Protein 1GO3 (pdb70)

Secondary structure (DSSP, 8-state):
-EEEEEEEEEEEE-GGGTTS-HHHHHHHHHHHHHTT-EETTTEEEEEEEEEEEE---B--TT--SEEEEEEEEEEEE---TT-EEEEEEEEEETTEEEEE-SSSEEEEEGGGS-SS-EEE----EEETTT--EE-TT-EEEEEEEEEE----EEEEE--STT-EEHHHHHHHHHHH-/--SSEEEEEEEE-HHHHHHHHHHHHHHS---HHHHHHHHHHHHH--S-HHHHHHHHHHHHHTT--HHHHHHHHHH---SHHHHHHHSTTSPPPTTHHHHHHHHTT--/-EEEEEEEEEEEE-GGGTTS-HHHHHHHHHHHHHTT-EETTTEEEEEEEEEEEE---B--STT-PEEEEEEEEEEEE---TT-EEEEEEEEEETTEEEEE-SSSEEEEEGGGS-SS-EEEETTTTEEEETTT--EEETT-EEEEEEEEEE--EEEEE--STT-EEHHHHHHHH-/--SEEEEEEEE-HHHHHHHHHHHHHHSPPPHHHHHHHHHHHHH--S-HHHHHHHHHHHHHHT--HHHHHHHHHH---SHHHHHHHSTTSPPPTTHHHHHHHHHTT-

Solvent-accessible surface area: 27133 Å² total; per-residue (Å²): 11,9,24,5,6,46,0,24,9,54,4,84,3,45,57,132,44,113,82,126,98,74,94,60,10,0,44,87,37,0,32,135,98,2,32,38,91,24,34,66,130,22,0,4,1,0,2,1,40,44,6,108,87,42,26,116,40,55,105,78,181,90,45,52,6,10,58,17,66,5,36,0,35,0,0,0,5,13,5,35,87,124,15,4,12,11,0,24,1,43,55,9,35,64,114,0,0,58,0,38,3,0,7,18,65,1,29,0,86,39,69,64,1,10,126,27,170,43,71,77,55,115,128,29,0,60,2,79,132,70,50,70,41,0,80,107,36,20,74,0,15,0,5,0,57,45,53,60,23,83,119,77,115,6,18,1,4,8,81,50,96,72,11,1,26,42,101,27,13,77,59,75,37,65,163,146,181,156,7,4,134,128,58,99,30,92,94,24,3,4,12,9,9,0,10,46,18,0,110,81,17,30,110,92,30,173,33,57,179,67,7,27,15,0,28,46,14,0,98,89,10,29,81,41,88,82,128,61,0,70,37,0,15,117,62,0,77,95,66,68,20,67,68,90,6,0,2,21,0,4,20,8,36,2,139,42,63,25,5,0,89,1,17,14,59,174,125,93,59,31,124,38,10,113,83,0,20,63,20,10,77,65,23,182,13,9,27,8,5,40,0,23,8,56,4,44,13,42,74,123,40,186,72,123,94,72,79,83,10,0,46,68,44,0,33,150,98,5,32,40,111,64,56,68,135,14,0,6,1,0,1,1,24,83,15,119,81,44,21,86,36,75,90,94,100,93,87,34,16,23,61,17,69,4,35,0,30,0,0,0,5,17,5,36,81,121,16,6,10,13,0,25,0,43,57,3,30,128,106,0,0,57,0,39,3,1,7,21,68,1,26,0,90,44,71,63,1,7,115,20,156,37,50,69,42,64,176,54,79,0,0,49,3,152,131,78,45,65,44,0,68,87,36,21,71,0,28,0,5,0,59,46,54,77,51,92,113,4,18,1,5,8,97,52,97,82,16,1,22,56,99,34,19,106,87,84,94,107,43,25,144,133,70,95,28,95,87,25,3,3,14,8,9,0,10,71,20,0,113,77,22,29,112,98,30,104,42,58,176,73,8,28,15,0,28,47,14,0,96,89,12,27,90,24,92,58,136,68,0,67,60,0,14,73,48,0,74,98,73,66,16,62,63,83,7,0,2,23,0,3,16,11,20,1,119,45,60,28,14,0,101,2,18,18,63,156,122,92,53,27,145,57,8,107,54,0,7,61,11,0,133,131,31,122

Nearest PDB structures (foldseek):
  1go3-assembly1_E  TM=1.006E+00  e=5.182E-34  Methanocaldococcus jannaschii
  4qiw-assembly2_Q  TM=9.784E-01  e=5.093E-23  Thermococcus kodakarensis KOD1
  7oqy-assembly1_E  TM=9.426E-01  e=2.659E-18  Sulfolobus acidocaldarius DSM 639
  2y0s-assembly2_E  TM=8.940E-01  e=1.066E-15  Saccharolobus shibatae
  3ayh-assembly1_B  TM=7.852E-01  e=1.062E-13  Schizosaccharomyces pombe 972h-

B-factor: mean 20.63, std 8.54, range [7.56, 53.78]

Sequence (564 aa):
MYKILEIADVVKVPPEEFGKDLKETVKKILMEKYEGRLDKDVGFVLSIVDVKDIGEGKVVHGDGSAYHPVVFETLVYIPEMYELIEGEVVDVVEFGSFVRLGPLDGLIHVSQIMDDYVSYDPKAIIGKETGKVLEIGDYVRARIVAISLKASKIALTMRQPYLGKLEWIEEEKAKKQMIGKKILGERYVTVSEAAEIMYNRAQIGELSYEQGCALDYLQKFAKLDKEEAKKLVEELISLGIDEKTAVKIADILPEDLDDLRAIYYKRELPENAEEILEIVRKYIMYKILEIADVVKVPPEEFGKDLKETVKKILMEKYEGRLDKDVGFVLSIVDVKDIGEGKVVHGDGSAYHPVVFETLVYIPEMYELIEGEVVDVVEFGSFVRLGPLDGLIHVSQIMDDYVSYDPKREAIIGKETGKVLEIGDYVRARIVAISLSKIALTMRQPYLGKLEWIEEEKAIGKKILGERYVTVSEAAEIMYNRAQIGELSYEQGCALDYLQKFAKLDKEEAKKLVEELISLGIDEKTAVKIADILPEDLDDLRAIYYKRELPENAEEILEIVRKYI

Foldseek 3Di:
DKDKDKDKDKAWAAPVCVVDDPQVRRQVRCCVVQAQQADLPFAHWHHFPGWDDWAFFDDDPPGRITIIITITMTMHDDADAFDKAKFFFADQDQQFTWTDRDPDIATEGLVQAEDADWGDDPVFIAGPPPRDTDDGGFMWIWTWHDAQIDSGYTYTGQHDPPTHGVVVNVVVVVVVD/DPDPDDPDDADAALQQVLVVLVVVCVVDPDDPVSVVSNVVSVVQQPDHRVLLVVQLVVCVVVVDDRVLSRVCSSQLDQDPVSQCVSQDVHDRDPCNVVNNVSSVVSD/DKDKDKDKAKDKAAPVCPPPDPQVSRQVRVCVPAAQDADPVFAHFHGWDGWDDWAFWDDPDPRRITITITITITMHDDADAFDKAKFFFAAADQQFTWTDRDPDIATEGLVQADDADWGQDPVQRWIAHPPPRDIDHGGFMWIWTFHDCDSPYTYTGQNDPPTHGVVVNVVVVD/DDPDDPDDADAALQQVLVVLVVVCVVDPDDPVSVVSNVVSVVQQDAHRVLLVVQLVVVVVVVDDNVLSRVCSSQLDQDQVSQCVSQDVHDRDPCNVVNNVSSVVRD

Radius of gyration: 42.36 Å; Cα contacts (8 Å, |Δi|>4): 1130; chains: 4; bounding box: 106×103×48 Å

Structure (mmCIF, N/CA/C/O backbone):
data_1GO3
#
_entry.id   1GO3
#
_cell.length_a   92.391
_cell.length_b   92.391
_cell.length_c   91.109
_cell.angle_alpha   90.00
_cell.angle_beta   90.00
_cell.angle_gamma   90.00
#
_symmetry.space_group_name_H-M   'P 43'
#
loop_
_entity.id
_entity.type
_entity.pdbx_description
1 polymer 'DNA-DIRECTED RNA POLYMERASE SUBUNIT E'
2 polymer 'DNA-DIRECTED RNA POLYMERASE SUBUNIT F'
3 water water
#
loop_
_atom_site.group_PDB
_atom_site.id
_atom_site.type_symbol
_atom_site.label_atom_id
_atom_site.label_alt_id
_atom_site.label_comp_id
_atom_site.label_asym_id
_atom_site.label_entity_id
_atom_site.label_seq_id
_atom_site.pdbx_PDB_ins_code
_atom_site.Cartn_x
_atom_site.Cartn_y
_atom_site.Cartn_z
_atom_site.occupancy
_atom_site.B_iso_or_equiv
_atom_site.auth_seq_id
_atom_site.auth_comp_id
_atom_site.auth_asym_id
_atom_site.auth_atom_id
_atom_site.pdbx_PDB_model_num
ATOM 1 N N . MET A 1 1 ? 38.380 62.729 61.762 1.00 14.97 1 MET E N 1
ATOM 2 C CA . MET A 1 1 ? 37.081 62.554 61.057 1.00 13.45 1 MET E CA 1
ATOM 3 C C . MET A 1 1 ? 36.121 61.741 61.914 1.00 10.82 1 MET E C 1
ATOM 4 O O . MET A 1 1 ? 36.538 61.033 62.832 1.00 12.69 1 MET E O 1
ATOM 9 N N . TYR A 1 2 ? 34.833 61.861 61.615 1.00 12.25 2 TYR E N 1
ATOM 10 C CA . TYR A 1 2 ? 33.814 61.097 62.323 1.00 11.74 2 TYR E CA 1
ATOM 11 C C . TYR A 1 2 ? 33.072 60.288 61.276 1.00 12.34 2 TYR E C 1
ATOM 12 O O . TYR A 1 2 ? 32.823 60.768 60.168 1.00 13.02 2 TYR E O 1
ATOM 21 N N . LYS A 1 3 ? 32.739 59.049 61.619 1.00 12.87 3 LYS E N 1
ATOM 22 C CA . LYS A 1 3 ? 32.039 58.172 60.692 1.00 13.10 3 LYS E CA 1
ATOM 23 C C . LYS A 1 3 ? 30.965 57.354 61.380 1.00 14.28 3 LYS E C 1
ATOM 24 O O . LYS A 1 3 ? 31.037 57.088 62.578 1.00 12.12 3 LYS E O 1
ATOM 30 N N . ILE A 1 4 ? 29.977 56.947 60.593 1.00 13.06 4 ILE E N 1
ATOM 31 C CA . ILE A 1 4 ? 28.920 56.070 61.069 1.00 14.21 4 ILE E CA 1
ATOM 32 C C . ILE A 1 4 ? 29.212 54.780 60.310 1.00 14.29 4 ILE E C 1
ATOM 33 O O . ILE A 1 4 ? 29.291 54.786 59.082 1.00 14.47 4 ILE E O 1
ATOM 38 N N . LEU A 1 5 ? 29.411 53.682 61.031 1.00 12.90 5 LEU E N 1
ATOM 39 C CA . LEU A 1 5 ? 29.705 52.409 60.381 1.00 14.41 5 LEU E CA 1
ATOM 40 C C . LEU A 1 5 ? 28.555 51.425 60.537 1.00 13.90 5 LEU E C 1
ATOM 41 O O . LEU A 1 5 ? 27.868 51.419 61.558 1.00 13.49 5 LEU E O 1
ATOM 46 N N . GLU A 1 6 ? 28.352 50.601 59.512 1.00 13.96 6 GLU E N 1
ATOM 47 C CA . GLU A 1 6 ? 27.326 49.563 59.535 1.00 14.05 6 GLU E CA 1
ATOM 48 C C . GLU A 1 6 ? 28.140 48.297 59.767 1.00 14.66 6 GLU E C 1
ATOM 49 O O . GLU A 1 6 ? 29.018 47.967 58.971 1.00 15.78 6 GLU E O 1
ATOM 55 N N . ILE A 1 7 ? 27.860 47.596 60.860 1.00 14.15 7 ILE E N 1
ATOM 56 C CA . ILE A 1 7 ? 28.626 46.406 61.198 1.00 13.58 7 ILE E CA 1
ATOM 57 C C . ILE A 1 7 ? 27.791 45.147 61.386 1.00 12.89 7 ILE E C 1
ATOM 58 O O . ILE A 1 7 ? 26.750 45.168 62.043 1.00 12.97 7 ILE E O 1
ATOM 63 N N . ALA A 1 8 ? 28.254 44.056 60.786 1.00 14.05 8 ALA E N 1
ATOM 64 C CA . ALA A 1 8 ? 27.588 42.764 60.908 1.00 13.48 8 ALA E CA 1
ATOM 65 C C . ALA A 1 8 ? 28.307 42.044 62.045 1.00 14.00 8 ALA E C 1
ATOM 66 O O . ALA A 1 8 ? 29.530 42.120 62.160 1.00 14.77 8 ALA E O 1
ATOM 68 N N . ASP A 1 9 ? 27.556 41.343 62.885 1.00 13.72 9 ASP E N 1
ATOM 69 C CA . ASP A 1 9 ? 28.167 40.660 64.017 1.00 12.69 9 ASP E CA 1
ATOM 70 C C . ASP A 1 9 ? 27.234 39.563 64.524 1.00 13.38 9 ASP E C 1
ATOM 71 O O . ASP A 1 9 ? 26.148 39.357 63.978 1.00 13.24 9 ASP E O 1
ATOM 76 N N . VAL A 1 10 ? 27.681 38.847 65.550 1.00 13.73 10 VAL E N 1
ATOM 77 C CA . VAL A 1 10 ? 26.885 37.798 66.180 1.00 14.37 10 VAL E CA 1
ATOM 78 C C . VAL A 1 10 ? 26.909 38.134 67.665 1.00 13.49 10 VAL E C 1
ATOM 79 O O . VAL A 1 10 ? 27.979 38.211 68.270 1.00 16.08 10 VAL E O 1
ATOM 83 N N . VAL A 1 11 ? 25.734 38.351 68.247 1.00 13.53 11 VAL E N 1
ATOM 84 C CA . VAL A 1 11 ? 25.644 38.709 69.657 1.00 13.59 11 VAL E CA 1
ATOM 85 C C . VAL A 1 11 ? 25.157 37.566 70.536 1.00 15.21 11 VAL E C 1
ATOM 86 O O . VAL A 1 11 ? 24.130 36.953 70.262 1.00 15.07 11 VAL E O 1
ATOM 90 N N . LYS A 1 12 ? 25.912 37.303 71.597 1.00 14.51 12 LYS E N 1
ATOM 91 C CA . LYS A 1 12 ? 25.606 36.242 72.551 1.00 16.06 12 LYS E CA 1
ATOM 92 C C . LYS A 1 12 ? 24.660 36.748 73.636 1.00 15.99 12 LYS E C 1
ATOM 93 O O . LYS A 1 12 ? 25.022 37.622 74.421 1.00 14.57 12 LYS E O 1
ATOM 98 N N . VAL A 1 13 ? 23.452 36.196 73.678 1.00 14.58 13 VAL E N 1
ATOM 99 C CA . VAL A 1 13 ? 22.465 36.596 74.675 1.00 14.45 13 VAL E CA 1
ATOM 100 C C . VAL A 1 13 ? 22.303 35.496 75.724 1.00 15.33 13 VAL E C 1
ATOM 101 O O . VAL A 1 13 ? 21.839 34.394 75.416 1.00 15.21 13 VAL E O 1
ATOM 105 N N . PRO A 1 14 ? 22.696 35.782 76.978 1.00 15.44 14 PRO E N 1
ATOM 106 C CA . PRO A 1 14 ? 22.598 34.823 78.086 1.00 15.93 14 PRO E CA 1
ATOM 107 C C . PRO A 1 14 ? 21.138 34.509 78.411 1.00 16.03 14 PRO E C 1
ATOM 108 O O . PRO A 1 14 ? 20.264 35.364 78.264 1.00 15.86 14 PRO E O 1
ATOM 112 N N . PRO A 1 15 ? 20.860 33.281 78.877 1.00 17.96 15 PRO E N 1
ATOM 113 C CA . PRO A 1 15 ? 19.492 32.877 79.216 1.00 18.61 15 PRO E CA 1
ATOM 114 C C . PRO A 1 15 ? 18.829 33.734 80.294 1.00 18.59 15 PRO E C 1
ATOM 115 O O . PRO A 1 15 ? 17.605 33.850 80.338 1.00 19.31 15 PRO E O 1
ATOM 119 N N . GLU A 1 16 ? 19.637 34.336 81.161 1.00 18.15 16 GLU E N 1
ATOM 120 C CA . GLU A 1 16 ? 19.108 35.185 82.225 1.00 20.04 16 GLU E CA 1
ATOM 121 C C . GLU A 1 16 ? 18.385 36.403 81.661 1.00 19.77 16 GLU E C 1
ATOM 122 O O . GLU A 1 16 ? 17.626 37.066 82.370 1.00 20.68 16 GLU E O 1
ATOM 128 N N . GLU A 1 17 ? 18.619 36.694 80.384 1.00 17.41 17 GLU E N 1
ATOM 129 C CA . GLU A 1 17 ? 18.007 37.851 79.738 1.00 18.06 17 GLU E CA 1
ATOM 130 C C . GLU A 1 17 ? 16.858 37.517 78.790 1.00 16.33 17 GLU E C 1
ATOM 131 O O . GLU A 1 17 ? 16.293 38.414 78.167 1.00 17.58 17 GLU E O 1
ATOM 137 N N . PHE A 1 18 ? 16.503 36.241 78.678 1.00 16.85 18 PHE E N 1
ATOM 138 C CA . PHE A 1 18 ? 15.436 35.847 77.759 1.00 17.70 18 PHE E CA 1
ATOM 139 C C . PHE A 1 18 ? 14.072 36.507 77.956 1.00 18.74 18 PHE E C 1
ATOM 140 O O . PHE A 1 18 ? 13.262 36.534 77.030 1.00 20.85 18 PHE E O 1
ATOM 148 N N . GLY A 1 19 ? 13.809 37.041 79.143 1.00 19.26 19 GLY E N 1
ATOM 149 C CA . GLY A 1 19 ? 12.519 37.676 79.376 1.00 20.35 19 GLY E CA 1
ATOM 150 C C . GLY A 1 19 ? 12.471 39.157 79.032 1.00 20.68 19 GLY E C 1
ATOM 151 O O . GLY A 1 19 ? 11.395 39.758 78.980 1.00 19.77 19 GLY E O 1
ATOM 152 N N . LYS A 1 20 ? 13.635 39.748 78.786 1.00 19.30 20 LYS E N 1
ATOM 153 C CA . LYS A 1 20 ? 13.723 41.169 78.465 1.00 19.27 20 LYS E CA 1
ATOM 154 C C . LYS A 1 20 ? 13.614 41.443 76.968 1.00 19.00 20 LYS E C 1
ATOM 155 O O . LYS A 1 20 ? 13.805 40.545 76.149 1.00 18.61 20 LYS E O 1
ATOM 161 N N . ASP A 1 21 ? 13.304 42.689 76.616 1.00 18.51 21 ASP E N 1
ATOM 162 C CA . ASP A 1 21 ? 13.176 43.072 75.216 1.00 18.19 21 ASP E CA 1
ATOM 163 C C . ASP A 1 21 ? 14.462 42.705 74.485 1.00 17.27 21 ASP E C 1
ATOM 164 O O . ASP A 1 21 ? 15.550 43.110 74.888 1.00 16.39 21 ASP E O 1
ATOM 169 N N . LEU A 1 22 ? 14.327 41.938 73.409 1.00 16.60 22 LEU E N 1
ATOM 170 C CA . LEU A 1 22 ? 15.482 41.488 72.643 1.00 16.28 22 LEU E CA 1
ATOM 171 C C . LEU A 1 22 ? 16.366 42.608 72.099 1.00 16.12 22 LEU E C 1
ATOM 172 O O . LEU A 1 22 ? 17.579 42.594 72.308 1.00 14.84 22 LEU E O 1
ATOM 177 N N . LYS A 1 23 ? 15.772 43.574 71.404 1.00 16.18 23 LYS E N 1
ATOM 178 C CA . LYS A 1 23 ? 16.570 44.662 70.845 1.00 15.41 23 LYS E CA 1
ATOM 179 C C . LYS A 1 23 ? 17.317 45.461 71.909 1.00 16.26 23 LYS E C 1
ATOM 180 O O . LYS A 1 23 ? 18.491 45.784 71.734 1.00 15.85 23 LYS E O 1
ATOM 186 N N . GLU A 1 24 ? 16.646 45.783 73.010 1.00 16.51 24 GLU E N 1
ATOM 187 C CA . GLU A 1 24 ? 17.290 46.535 74.080 1.00 16.49 24 GLU E CA 1
ATOM 188 C C . GLU A 1 24 ? 18.427 45.733 74.708 1.00 17.16 24 GLU E C 1
ATOM 189 O O . GLU A 1 24 ? 19.482 46.278 75.023 1.00 15.30 24 GLU E O 1
ATOM 191 N N . THR A 1 25 ? 18.210 44.433 74.879 1.00 15.22 25 THR E N 1
ATOM 192 C CA . THR A 1 25 ? 19.219 43.558 75.466 1.00 13.91 25 THR E CA 1
ATOM 193 C C . THR A 1 25 ? 20.440 43.461 74.550 1.00 13.41 25 THR E C 1
ATOM 194 O O . THR A 1 25 ? 21.582 43.544 75.003 1.00 13.28 25 THR E O 1
ATOM 198 N N . VAL A 1 26 ? 20.196 43.285 73.258 1.00 11.98 26 VAL E N 1
ATOM 199 C CA . VAL A 1 26 ? 21.285 43.192 72.299 1.00 12.81 26 VAL E CA 1
ATOM 200 C C . VAL A 1 26 ? 22.052 44.509 72.252 1.00 13.35 26 VAL E C 1
ATOM 201 O O . VAL A 1 26 ? 23.279 44.513 72.221 1.00 11.24 26 VAL E O 1
ATOM 205 N N . LYS A 1 27 ? 21.335 45.628 72.259 1.00 13.25 27 LYS E N 1
ATOM 206 C CA . LYS A 1 27 ? 22.008 46.921 72.211 1.00 12.55 27 LYS E CA 1
ATOM 207 C C . LYS A 1 27 ? 22.903 47.113 73.430 1.00 14.26 27 LYS E C 1
ATOM 208 O O . LYS A 1 27 ? 24.035 47.582 73.308 1.00 11.70 27 LYS E O 1
ATOM 214 N N . LYS A 1 28 ? 22.401 46.733 74.602 1.00 12.12 28 LYS E N 1
ATOM 215 C CA . LYS A 1 28 ? 23.164 46.869 75.837 1.00 14.08 28 LYS E CA 1
ATOM 216 C C . LYS A 1 28 ? 24.437 46.027 75.785 1.00 13.06 28 LYS E C 1
ATOM 217 O O . LYS A 1 28 ? 25.504 46.475 76.193 1.00 11.76 28 LYS E O 1
ATOM 221 N N . ILE A 1 29 ? 24.321 44.805 75.279 1.00 10.90 29 ILE E N 1
ATOM 222 C CA . ILE A 1 29 ? 25.475 43.924 75.181 1.00 11.79 29 ILE E CA 1
ATOM 223 C C . ILE A 1 29 ? 26.522 44.519 74.241 1.00 12.05 29 ILE E C 1
ATOM 224 O O . ILE A 1 29 ? 27.714 44.493 74.534 1.00 12.11 29 ILE E O 1
ATOM 229 N N . LEU A 1 30 ? 26.070 45.069 73.119 1.00 11.55 30 LEU E N 1
ATOM 230 C CA . LEU A 1 30 ? 26.979 45.676 72.153 1.00 11.66 30 LEU E CA 1
ATOM 231 C C . LEU A 1 30 ? 27.676 46.897 72.747 1.00 13.02 30 LEU E C 1
ATOM 232 O O . LEU A 1 30 ? 28.860 47.120 72.503 1.00 12.04 30 LEU E O 1
ATOM 237 N N . MET A 1 31 ? 26.943 47.689 73.523 1.00 11.34 31 MET E N 1
ATOM 238 C CA . MET A 1 31 ? 27.527 48.880 74.134 1.00 13.32 31 MET E CA 1
ATOM 239 C C . MET A 1 31 ? 28.640 48.499 75.102 1.00 14.27 31 MET E C 1
ATOM 240 O O . MET A 1 31 ? 29.726 49.071 75.073 1.00 14.72 31 MET E O 1
ATOM 245 N N . GLU A 1 32 ? 28.367 47.516 75.950 1.00 13.49 32 GLU E N 1
ATOM 246 C CA . GLU A 1 32 ? 29.344 47.069 76.932 1.00 15.59 32 GLU E CA 1
ATOM 247 C C . GLU A 1 32 ? 30.566 46.452 76.255 1.00 13.55 32 GLU E C 1
ATOM 248 O O . GLU A 1 32 ? 31.697 46.611 76.719 1.00 16.98 32 GLU E O 1
ATOM 254 N N . LYS A 1 33 ? 30.344 45.771 75.139 1.00 12.46 33 LYS E N 1
ATOM 255 C CA . LYS A 1 33 ? 31.438 45.120 74.435 1.00 13.68 33 LYS E CA 1
ATOM 256 C C . LYS A 1 33 ? 32.323 46.028 73.585 1.00 14.12 33 LYS E C 1
ATOM 257 O O . LYS A 1 33 ? 33.548 45.896 73.606 1.00 14.98 33 LYS E O 1
ATOM 263 N N . TYR A 1 34 ? 31.714 46.962 72.861 1.00 12.91 34 TYR E N 1
ATOM 264 C CA . TYR A 1 34 ? 32.471 47.817 71.950 1.00 13.09 34 TYR E CA 1
ATOM 265 C C . TYR A 1 34 ? 32.734 49.287 72.273 1.00 12.32 34 TYR E C 1
ATOM 266 O O . TYR A 1 34 ? 33.762 49.822 71.859 1.00 12.63 34 TYR E O 1
ATOM 275 N N . GLU A 1 35 ? 31.829 49.956 72.976 1.00 12.08 35 GLU E N 1
ATOM 276 C CA . GLU A 1 35 ? 32.064 51.368 73.268 1.00 11.88 35 GLU E CA 1
ATOM 277 C C . GLU A 1 35 ? 33.326 51.554 74.097 1.00 12.59 35 GLU E C 1
ATOM 278 O O . GLU A 1 35 ? 33.560 50.839 75.074 1.00 11.54 35 GLU E O 1
ATOM 284 N N . GLY A 1 36 ? 34.149 52.513 73.691 1.00 11.88 36 GLY E N 1
ATOM 285 C CA . GLY A 1 36 ? 35.385 52.758 74.405 1.00 15.83 36 GLY E CA 1
ATOM 286 C C . GLY A 1 36 ? 36.563 52.061 73.754 1.00 16.74 36 GLY E C 1
ATOM 287 O O . GLY A 1 36 ? 37.715 52.367 74.065 1.00 18.67 36 GLY E O 1
ATOM 288 N N . ARG A 1 37 ? 36.288 51.118 72.857 1.00 16.97 37 ARG E N 1
ATOM 289 C CA . ARG A 1 37 ? 37.358 50.402 72.168 1.00 18.07 37 ARG E CA 1
ATOM 290 C C . ARG A 1 37 ? 38.058 51.312 71.168 1.00 19.45 37 ARG E C 1
ATOM 291 O O . ARG A 1 37 ? 37.425 52.155 70.532 1.00 16.86 37 ARG E O 1
ATOM 299 N N . LEU A 1 38 ? 39.366 51.131 71.031 1.00 20.00 38 LEU E N 1
ATOM 300 C CA . LEU A 1 38 ? 40.154 51.913 70.090 1.00 21.29 38 LEU E CA 1
ATOM 301 C C . LEU A 1 38 ? 40.841 50.946 69.136 1.00 24.76 38 LEU E C 1
ATOM 302 O O . LEU A 1 38 ? 41.664 50.131 69.553 1.00 24.03 38 LEU E O 1
ATOM 307 N N . ASP A 1 39 ? 40.486 51.027 67.859 1.00 25.75 39 ASP E N 1
ATOM 308 C CA . ASP A 1 39 ? 41.068 50.154 66.848 1.00 31.38 39 ASP E CA 1
ATOM 309 C C . ASP A 1 39 ? 41.851 50.981 65.836 1.00 32.86 39 ASP E C 1
ATOM 310 O O . ASP A 1 39 ? 41.377 52.014 65.362 1.00 31.96 39 ASP E O 1
ATOM 315 N N . LYS A 1 40 ? 43.054 50.517 65.513 1.00 35.36 40 LYS E N 1
ATOM 316 C CA . LYS A 1 40 ? 43.931 51.198 64.566 1.00 37.03 40 LYS E CA 1
ATOM 317 C C . LYS A 1 40 ? 43.266 51.477 63.219 1.00 37.09 40 LYS E C 1
ATOM 318 O O . LYS A 1 40 ? 43.470 52.537 62.626 1.00 37.04 40 LYS E O 1
ATOM 320 N N . ASP A 1 41 ? 42.469 50.526 62.742 1.00 36.61 41 ASP E N 1
ATOM 321 C CA . ASP A 1 41 ? 41.798 50.662 61.453 1.00 36.31 41 ASP E CA 1
ATOM 322 C C . ASP A 1 41 ? 40.405 51.281 61.528 1.00 34.81 41 ASP E C 1
ATOM 323 O O . ASP A 1 41 ? 40.011 52.044 60.646 1.00 36.19 41 ASP E O 1
ATOM 328 N N . VAL A 1 42 ? 39.662 50.954 62.581 1.00 31.45 42 VAL E N 1
ATOM 329 C CA . VAL A 1 42 ? 38.306 51.463 62.747 1.00 28.48 42 VAL E CA 1
ATOM 330 C C . VAL A 1 42 ? 38.229 52.812 63.457 1.00 26.68 42 VAL E C 1
ATOM 331 O O . VAL A 1 42 ? 37.475 53.695 63.044 1.00 26.31 42 VAL E O 1
ATOM 335 N N . GLY A 1 43 ? 39.004 52.964 64.526 1.00 22.81 43 GLY E N 1
ATOM 336 C CA . GLY A 1 43 ? 38.992 54.206 65.279 1.00 19.88 43 GLY E CA 1
ATOM 337 C C . GLY A 1 43 ? 38.440 54.000 66.678 1.00 18.08 43 GLY E C 1
ATOM 338 O O . GLY A 1 43 ? 38.403 52.875 67.174 1.00 17.83 43 GLY E O 1
ATOM 339 N N . PHE A 1 44 ? 38.010 55.087 67.312 1.00 15.58 44 PHE E N 1
ATOM 340 C CA . PHE A 1 44 ? 37.457 55.038 68.667 1.00 13.83 44 PHE E CA 1
ATOM 341 C C . PHE A 1 44 ? 35.940 54.853 68.602 1.00 13.92 44 PHE E C 1
ATOM 342 O O . PHE A 1 44 ? 35.240 55.683 68.028 1.00 12.37 44 PHE E O 1
ATOM 350 N N . VAL A 1 45 ? 35.430 53.773 69.192 1.00 12.21 45 VAL E N 1
ATOM 351 C CA . VAL A 1 45 ? 33.990 53.522 69.179 1.00 10.62 45 VAL E CA 1
ATOM 352 C C . VAL A 1 45 ? 33.291 54.411 70.205 1.00 11.77 45 VAL E C 1
ATOM 353 O O . VAL A 1 45 ? 33.427 54.211 71.409 1.00 12.90 45 VAL E O 1
ATOM 357 N N . LEU A 1 46 ? 32.535 55.390 69.716 1.00 8.31 46 LEU E N 1
ATOM 358 C CA . LEU A 1 46 ? 31.837 56.333 70.582 1.00 9.18 46 LEU E CA 1
ATOM 359 C C . LEU A 1 46 ? 30.444 55.924 71.029 1.00 10.57 46 LEU E C 1
ATOM 360 O O . LEU A 1 46 ? 30.056 56.164 72.174 1.00 12.00 46 LEU E O 1
ATOM 365 N N . SER A 1 47 ? 29.680 55.321 70.128 1.00 11.83 47 SER E N 1
ATOM 366 C CA . SER A 1 47 ? 28.324 54.929 70.475 1.00 12.55 47 SER E CA 1
ATOM 367 C C . SER A 1 47 ? 27.723 53.886 69.551 1.00 12.80 47 SER E C 1
ATOM 368 O O . SER A 1 47 ? 28.034 53.840 68.363 1.00 11.33 47 SER E O 1
ATOM 371 N N . ILE A 1 48 ? 26.889 53.026 70.128 1.00 11.76 48 ILE E N 1
ATOM 372 C CA . ILE A 1 48 ? 26.153 52.035 69.359 1.00 11.73 48 ILE E CA 1
ATOM 373 C C . ILE A 1 48 ? 24.874 52.834 69.122 1.00 13.10 48 ILE E C 1
ATOM 374 O O . ILE A 1 48 ? 24.031 52.958 70.012 1.00 15.49 48 ILE E O 1
ATOM 379 N N . VAL A 1 49 ? 24.750 53.397 67.930 1.00 12.05 49 VAL E N 1
ATOM 380 C CA . VAL A 1 49 ? 23.610 54.238 67.595 1.00 12.51 49 VAL E CA 1
ATOM 381 C C . VAL A 1 49 ? 22.284 53.498 67.529 1.00 15.23 49 VAL E C 1
ATOM 382 O O . VAL A 1 49 ? 21.259 53.993 68.005 1.00 16.23 49 VAL E O 1
ATOM 386 N N . ASP A 1 50 ? 22.300 52.309 66.944 1.00 15.72 50 ASP E N 1
ATOM 387 C CA . ASP A 1 50 ? 21.074 51.540 66.817 1.00 18.27 50 ASP E CA 1
ATOM 388 C C . ASP A 1 50 ? 21.371 50.143 66.294 1.00 16.87 50 ASP E C 1
ATOM 389 O O . ASP A 1 50 ? 22.435 49.893 65.728 1.00 16.92 50 ASP E O 1
ATOM 394 N N . VAL A 1 51 ? 20.436 49.230 66.519 1.00 14.99 51 VAL E N 1
ATOM 395 C CA . VAL A 1 51 ? 20.566 47.862 66.042 1.00 15.46 51 VAL E CA 1
ATOM 396 C C . VAL A 1 51 ? 19.551 47.800 64.914 1.00 18.10 51 VAL E C 1
ATOM 397 O O . VAL A 1 51 ? 18.354 47.975 65.140 1.00 18.11 51 VAL E O 1
ATOM 401 N N . LYS A 1 52 ? 20.036 47.568 63.700 1.00 20.83 52 LYS E N 1
ATOM 402 C CA . LYS A 1 52 ? 19.175 47.556 62.524 1.00 22.86 52 LYS E CA 1
ATOM 403 C C . LYS A 1 52 ? 18.592 46.213 62.113 1.00 22.06 52 LYS E C 1
ATOM 404 O O . LYS A 1 52 ? 17.651 46.166 61.322 1.00 23.51 52 LYS E O 1
ATOM 409 N N . ASP A 1 53 ? 19.138 45.123 62.638 1.00 22.68 53 ASP E N 1
ATOM 410 C CA . ASP A 1 53 ? 18.619 43.804 62.299 1.00 22.57 53 ASP E CA 1
ATOM 411 C C . ASP A 1 53 ? 19.092 42.757 63.299 1.00 21.99 53 ASP E C 1
ATOM 412 O O . ASP A 1 53 ? 20.251 42.757 63.711 1.00 20.29 53 ASP E O 1
ATOM 417 N N . ILE A 1 54 ? 18.180 41.876 63.698 1.00 19.84 54 ILE E N 1
ATOM 418 C CA . ILE A 1 54 ? 18.501 40.813 64.644 1.00 17.51 54 ILE E CA 1
ATOM 419 C C . ILE A 1 54 ? 17.874 39.525 64.130 1.00 19.67 54 ILE E C 1
ATOM 420 O O . ILE A 1 54 ? 16.651 39.400 64.084 1.00 20.04 54 ILE E O 1
ATOM 425 N N . GLY A 1 55 ? 18.719 38.577 63.735 1.00 20.24 55 GLY E N 1
ATOM 426 C CA . GLY A 1 55 ? 18.229 37.312 63.218 1.00 21.00 55 GLY E CA 1
ATOM 427 C C . GLY A 1 55 ? 17.809 36.340 64.303 1.00 22.16 55 GLY E C 1
ATOM 428 O O . GLY A 1 55 ? 17.892 36.643 65.493 1.00 19.30 55 GLY E O 1
ATOM 429 N N . GLU A 1 56 ? 17.348 35.164 63.892 1.00 22.12 56 GLU E N 1
ATOM 430 C CA . GLU A 1 56 ? 16.919 34.154 64.847 1.00 22.36 56 GLU E CA 1
ATOM 431 C C . GLU A 1 56 ? 18.119 33.646 65.630 1.00 21.41 56 GLU E C 1
ATOM 432 O O . GLU A 1 56 ? 19.230 33.566 65.103 1.00 19.95 56 GLU E O 1
ATOM 435 N N . GLY A 1 57 ? 17.892 33.311 66.895 1.00 21.22 57 GLY E N 1
ATOM 436 C CA . GLY A 1 57 ? 18.972 32.827 67.730 1.00 21.40 57 GLY E CA 1
ATOM 437 C C . GLY A 1 57 ? 19.389 31.401 67.434 1.00 21.91 57 GLY E C 1
ATOM 438 O O . GLY A 1 57 ? 18.565 30.557 67.079 1.00 23.26 57 GLY E O 1
ATOM 439 N N . LYS A 1 58 ? 20.683 31.138 67.574 1.00 20.30 58 LYS E N 1
ATOM 440 C CA . LYS A 1 58 ? 21.232 29.808 67.347 1.00 21.61 58 LYS E CA 1
ATOM 441 C C . LYS A 1 58 ? 21.832 29.320 68.659 1.00 22.31 58 LYS E C 1
ATOM 442 O O . LYS A 1 58 ? 22.490 30.077 69.369 1.00 20.41 58 LYS E O 1
ATOM 444 N N . VAL A 1 59 ? 21.597 28.056 68.988 1.00 21.94 59 VAL E N 1
ATOM 445 C CA . VAL A 1 59 ? 22.129 27.497 70.221 1.00 23.92 59 VAL E CA 1
ATOM 446 C C . VAL A 1 59 ? 23.082 26.353 69.901 1.00 26.12 59 VAL E C 1
ATOM 447 O O . VAL A 1 59 ? 22.762 25.478 69.095 1.00 26.41 59 VAL E O 1
ATOM 451 N N . VAL A 1 60 ? 24.257 26.380 70.524 1.00 26.81 60 VAL E N 1
ATOM 452 C CA . VAL A 1 60 ? 25.265 25.344 70.326 1.00 30.23 60 VAL E CA 1
ATOM 453 C C . VAL A 1 60 ? 25.399 24.531 71.611 1.00 30.83 60 VAL E C 1
ATOM 454 O O . VAL A 1 60 ? 25.270 25.073 72.710 1.00 30.49 60 VAL E O 1
ATOM 458 N N . HIS A 1 61 ? 25.658 23.234 71.473 1.00 31.90 61 HIS E N 1
ATOM 459 C CA . HIS A 1 61 ? 25.780 22.363 72.637 1.00 32.57 61 HIS E CA 1
ATOM 460 C C . HIS A 1 61 ? 26.793 22.884 73.650 1.00 31.88 61 HIS E C 1
ATOM 461 O O . HIS A 1 61 ? 27.769 23.543 73.288 1.00 31.24 61 HIS E O 1
ATOM 468 N N . GLY A 1 62 ? 26.546 22.582 74.922 1.00 30.93 62 GLY E N 1
ATOM 469 C CA . GLY A 1 62 ? 27.439 23.010 75.983 1.00 31.47 62 GLY E CA 1
ATOM 470 C C . GLY A 1 62 ? 27.373 24.492 76.291 1.00 30.97 62 GLY E C 1
ATOM 471 O O . GLY A 1 62 ? 28.099 24.982 77.157 1.00 32.04 62 GLY E O 1
ATOM 472 N N . ASP A 1 63 ? 26.501 25.208 75.588 1.00 29.38 63 ASP E N 1
ATOM 473 C CA . ASP A 1 63 ? 26.348 26.647 75.785 1.00 27.92 63 ASP E CA 1
ATOM 474 C C . ASP A 1 63 ? 24.860 26.985 75.877 1.00 27.09 63 ASP E C 1
ATOM 475 O O . ASP A 1 63 ? 24.082 26.624 74.994 1.00 22.03 63 ASP E O 1
ATOM 480 N N . GLY A 1 64 ? 24.468 27.684 76.940 1.00 24.65 64 GLY E N 1
ATOM 481 C CA . GLY A 1 64 ? 23.067 28.029 77.114 1.00 24.45 64 GLY E CA 1
ATOM 482 C C . GLY A 1 64 ? 22.638 29.357 76.513 1.00 21.65 64 GLY E C 1
ATOM 483 O O . GLY A 1 64 ? 21.461 29.719 76.573 1.00 23.48 64 GLY E O 1
ATOM 484 N N . SER A 1 65 ? 23.580 30.085 75.927 1.00 20.15 65 SER E N 1
ATOM 485 C CA . SER A 1 65 ? 23.263 31.379 75.332 1.00 19.14 65 SER E CA 1
ATOM 486 C C . SER A 1 65 ? 22.689 31.251 73.928 1.00 16.96 65 SER E C 1
ATOM 487 O O . SER A 1 65 ? 22.884 30.242 73.249 1.00 17.87 65 SER E O 1
ATOM 490 N N . ALA A 1 66 ? 21.974 32.288 73.505 1.00 15.22 66 ALA E N 1
ATOM 491 C CA . ALA A 1 66 ? 21.379 32.327 72.178 1.00 15.52 66 ALA E CA 1
ATOM 492 C C . ALA A 1 66 ? 22.236 33.265 71.340 1.00 16.36 66 ALA E C 1
ATOM 493 O O . ALA A 1 66 ? 22.405 34.429 71.692 1.00 15.82 66 ALA E O 1
ATOM 495 N N . TYR A 1 67 ? 22.789 32.752 70.247 1.00 15.34 67 TYR E N 1
ATOM 496 C CA . TYR A 1 67 ? 23.625 33.570 69.377 1.00 16.41 67 TYR E CA 1
ATOM 497 C C . TYR A 1 67 ? 22.805 34.136 68.230 1.00 16.07 67 TYR E C 1
ATOM 498 O O . TYR A 1 67 ? 22.335 33.397 67.366 1.00 17.60 67 TYR E O 1
ATOM 507 N N . HIS A 1 68 ? 22.635 35.455 68.227 1.00 15.04 68 HIS E N 1
ATOM 508 C CA . HIS A 1 68 ? 21.852 36.119 67.192 1.00 14.07 68 HIS E CA 1
ATOM 509 C C . HIS A 1 68 ? 22.691 36.891 66.188 1.00 16.02 68 HIS E C 1
ATOM 510 O O . HIS A 1 68 ? 23.579 37.656 66.567 1.00 15.53 68 HIS E O 1
ATOM 517 N N . PRO A 1 69 ? 22.421 36.698 64.889 1.00 17.06 69 PRO E N 1
ATOM 518 C CA . PRO A 1 69 ? 23.192 37.441 63.890 1.00 16.65 69 PRO E CA 1
ATOM 519 C C . PRO A 1 69 ? 22.609 38.847 63.990 1.00 16.61 69 PRO E C 1
ATOM 520 O O . PRO A 1 69 ? 21.405 39.000 64.203 1.00 16.63 69 PRO E O 1
ATOM 524 N N . VAL A 1 70 ? 23.439 39.873 63.860 1.00 15.86 70 VAL E N 1
ATOM 525 C CA . VAL A 1 70 ? 22.924 41.227 63.956 1.00 14.58 70 VAL E CA 1
ATOM 526 C C . VAL A 1 70 ? 23.670 42.195 63.057 1.00 12.50 70 VAL E C 1
ATOM 527 O O . VAL A 1 70 ? 24.776 41.914 62.595 1.00 14.35 70 VAL E O 1
ATOM 531 N N . VAL A 1 71 ? 23.032 43.329 62.803 1.00 12.00 71 VAL E N 1
ATOM 532 C CA . VAL A 1 71 ? 23.633 44.409 62.038 1.00 14.90 71 VAL E CA 1
ATOM 533 C C . VAL A 1 71 ? 23.381 45.630 62.908 1.00 12.60 71 VAL E C 1
ATOM 534 O O . VAL A 1 71 ? 22.237 45.925 63.254 1.00 14.90 71 VAL E O 1
ATOM 538 N N . PHE A 1 72 ? 24.446 46.321 63.295 1.00 13.57 72 PHE E N 1
ATOM 539 C CA . PHE A 1 72 ? 24.278 47.501 64.127 1.00 12.57 72 PHE E CA 1
ATOM 540 C C . PHE A 1 72 ? 25.038 48.678 63.545 1.00 12.10 72 PHE E C 1
ATOM 541 O O . PHE A 1 72 ? 25.945 48.505 62.732 1.00 13.68 72 PHE E O 1
ATOM 549 N N . GLU A 1 73 ? 24.640 49.876 63.953 1.00 11.03 73 GLU E N 1
ATOM 550 C CA . GLU A 1 73 ? 25.262 51.103 63.475 1.00 12.05 73 GLU E CA 1
ATOM 551 C C . GLU A 1 73 ? 26.073 51.707 64.609 1.00 13.28 73 GLU E C 1
ATOM 552 O O . GLU A 1 73 ? 25.632 51.704 65.759 1.00 12.24 73 GLU E O 1
ATOM 558 N N . THR A 1 74 ? 27.261 52.216 64.295 1.00 12.24 74 THR E N 1
ATOM 559 C CA . THR A 1 74 ? 28.100 52.801 65.329 1.00 12.24 74 THR E CA 1
ATOM 560 C C . THR A 1 74 ? 28.835 54.058 64.883 1.00 12.72 74 THR E C 1
ATOM 561 O O . THR A 1 74 ? 29.292 54.155 63.745 1.00 10.61 74 THR E O 1
ATOM 565 N N . LEU A 1 75 ? 28.933 55.019 65.796 1.00 10.53 75 LEU E N 1
ATOM 566 C CA . LEU A 1 75 ? 29.633 56.271 65.541 1.00 10.66 75 LEU E CA 1
ATOM 567 C C . LEU A 1 75 ? 31.072 56.113 66.021 1.00 10.29 75 LEU E C 1
ATOM 568 O O . LEU A 1 75 ? 31.309 55.669 67.144 1.00 10.56 75 LEU E O 1
ATOM 573 N N . VAL A 1 76 ? 32.032 56.468 65.173 1.00 10.29 76 VAL E N 1
ATOM 574 C CA . VAL A 1 76 ? 33.433 56.353 65.545 1.00 10.59 76 VAL E CA 1
ATOM 575 C C . VAL A 1 76 ? 34.213 57.617 65.223 1.00 11.19 76 VAL E C 1
ATOM 576 O O . VAL A 1 76 ? 33.821 58.401 64.360 1.00 11.48 76 VAL E O 1
ATOM 580 N N . TYR A 1 77 ? 35.304 57.817 65.951 1.00 11.62 77 TYR E N 1
ATOM 581 C CA . TYR A 1 77 ? 36.187 58.946 65.708 1.00 11.94 77 TYR E CA 1
ATOM 582 C C . TYR A 1 77 ? 37.445 58.334 65.121 1.00 11.84 77 TYR E C 1
ATOM 583 O O . TYR A 1 77 ? 38.016 57.413 65.705 1.00 12.98 77 TYR E O 1
ATOM 592 N N . ILE A 1 78 ? 37.876 58.834 63.969 1.00 12.69 78 ILE E N 1
ATOM 593 C CA . ILE A 1 78 ? 39.070 58.306 63.335 1.00 15.03 78 ILE E CA 1
ATOM 594 C C . ILE A 1 78 ? 39.978 59.413 62.807 1.00 14.05 78 ILE E C 1
ATOM 595 O O . ILE A 1 78 ? 39.618 60.140 61.884 1.00 15.88 78 ILE E O 1
ATOM 600 N N . PRO A 1 79 ? 41.164 59.569 63.415 1.00 15.82 79 PRO E N 1
ATOM 601 C CA . PRO A 1 79 ? 42.124 60.593 62.992 1.00 15.70 79 PRO E CA 1
ATOM 602 C C . PRO A 1 79 ? 42.743 60.106 61.687 1.00 17.68 79 PRO E C 1
ATOM 603 O O . PRO A 1 79 ? 43.003 58.912 61.541 1.00 16.77 79 PRO E O 1
ATOM 607 N N . GLU A 1 80 ? 42.982 61.011 60.745 1.00 16.92 80 GLU E N 1
ATOM 608 C CA . GLU A 1 80 ? 43.585 60.613 59.480 1.00 18.10 80 GLU E CA 1
ATOM 609 C C . GLU A 1 80 ? 44.824 61.459 59.202 1.00 20.77 80 GLU E C 1
ATOM 610 O O . GLU A 1 80 ? 44.861 62.645 59.523 1.00 20.27 80 GLU E O 1
ATOM 616 N N . MET A 1 81 ? 45.847 60.840 58.621 1.00 20.08 81 MET E N 1
ATOM 617 C CA . MET A 1 81 ? 47.083 61.555 58.317 1.00 20.99 81 MET E CA 1
ATOM 618 C C . MET A 1 81 ? 46.855 62.785 57.445 1.00 19.97 81 MET E C 1
ATOM 619 O O . MET A 1 81 ? 46.091 62.744 56.483 1.00 19.18 81 MET E O 1
ATOM 624 N N . TYR A 1 82 ? 47.521 63.881 57.803 1.00 20.44 82 TYR E N 1
ATOM 625 C CA . TYR A 1 82 ? 47.427 65.142 57.071 1.00 20.07 82 TYR E CA 1
ATOM 626 C C . TYR A 1 82 ? 46.042 65.781 57.133 1.00 18.48 82 TYR E C 1
ATOM 627 O O . TYR A 1 82 ? 45.742 66.702 56.376 1.00 17.20 82 TYR E O 1
ATOM 636 N N . GLU A 1 83 ? 45.197 65.302 58.037 1.00 16.75 83 GLU E N 1
ATOM 637 C CA . GLU A 1 83 ? 43.852 65.849 58.160 1.00 15.94 83 GLU E CA 1
ATOM 638 C C . GLU A 1 83 ? 43.847 67.238 58.796 1.00 14.24 83 GLU E C 1
ATOM 639 O O . GLU A 1 83 ? 44.622 67.514 59.715 1.00 14.89 83 GLU E O 1
ATOM 645 N N . LEU A 1 84 ? 42.975 68.105 58.293 1.00 15.47 84 LEU E N 1
ATOM 646 C CA . LEU A 1 84 ? 42.840 69.458 58.820 1.00 12.95 84 LEU E CA 1
ATOM 647 C C . LEU A 1 84 ? 41.814 69.394 59.940 1.00 13.29 84 LEU E C 1
ATOM 648 O O . LEU A 1 84 ? 40.694 68.939 59.729 1.00 15.72 84 LEU E O 1
ATOM 653 N N . ILE A 1 85 ? 42.190 69.846 61.129 1.00 13.10 85 ILE E N 1
ATOM 654 C CA . ILE A 1 85 ? 41.263 69.805 62.246 1.00 13.11 85 ILE E CA 1
ATOM 655 C C . ILE A 1 85 ? 41.154 71.130 62.972 1.00 13.09 85 ILE E C 1
ATOM 656 O O . ILE A 1 85 ? 41.952 72.043 62.763 1.00 13.43 85 ILE E O 1
ATOM 661 N N . GLU A 1 86 ? 40.134 71.226 63.812 1.00 12.47 86 GLU E N 1
ATOM 662 C CA . GLU A 1 86 ? 39.930 72.392 64.652 1.00 11.88 86 GLU E CA 1
ATOM 663 C C . GLU A 1 86 ? 39.635 71.792 66.018 1.00 12.28 86 GLU E C 1
ATOM 664 O O . GLU A 1 86 ? 38.909 70.805 66.117 1.00 12.29 86 GLU E O 1
ATOM 670 N N . GLY A 1 87 ? 40.218 72.362 67.064 1.00 12.20 87 GLY E N 1
ATOM 671 C CA . GLY A 1 87 ? 39.986 71.827 68.393 1.00 11.46 87 GLY E CA 1
ATOM 672 C C . GLY A 1 87 ? 40.287 72.837 69.476 1.00 11.79 87 GLY E C 1
ATOM 673 O O . GLY A 1 87 ? 40.684 73.962 69.188 1.00 10.80 87 GLY E O 1
ATOM 674 N N . GLU A 1 88 ? 40.099 72.426 70.726 1.00 12.17 88 GLU E N 1
ATOM 675 C CA . GLU A 1 88 ? 40.329 73.295 71.874 1.00 12.62 88 GLU E CA 1
ATOM 676 C C . GLU A 1 88 ? 41.543 72.867 72.690 1.00 13.04 88 GLU E C 1
ATOM 677 O O . GLU A 1 88 ? 41.733 71.687 72.968 1.00 11.94 88 GLU E O 1
ATOM 683 N N . VAL A 1 89 ? 42.368 73.837 73.072 1.00 11.35 89 VAL E N 1
ATOM 684 C CA . VAL A 1 89 ? 43.551 73.550 73.875 1.00 12.50 89 VAL E CA 1
ATOM 685 C C . VAL A 1 89 ? 43.098 73.203 75.293 1.00 13.23 89 VAL E C 1
ATOM 686 O O . VAL A 1 89 ? 42.419 73.997 75.944 1.00 12.78 89 VAL E O 1
ATOM 690 N N . VAL A 1 90 ? 43.474 72.020 75.772 1.00 14.75 90 VAL E N 1
ATOM 691 C CA . VAL A 1 90 ? 43.073 71.594 77.107 1.00 15.08 90 VAL E CA 1
ATOM 692 C C . VAL A 1 90 ? 44.221 71.510 78.106 1.00 16.74 90 VAL E C 1
ATOM 693 O O . VAL A 1 90 ? 43.999 71.266 79.290 1.00 17.72 90 VAL E O 1
ATOM 697 N N . ASP A 1 91 ? 45.446 71.708 77.633 1.00 16.47 91 ASP E N 1
ATOM 698 C CA . ASP A 1 91 ? 46.605 71.663 78.518 1.00 16.70 91 ASP E CA 1
ATOM 699 C C . ASP A 1 91 ? 47.825 72.236 77.810 1.00 18.32 91 ASP E C 1
ATOM 700 O O . ASP A 1 91 ? 48.085 71.922 76.650 1.00 15.63 91 ASP E O 1
ATOM 705 N N . VAL A 1 92 ? 48.558 73.097 78.507 1.00 18.09 92 VAL E N 1
ATOM 706 C CA . VAL A 1 92 ? 49.756 73.704 77.942 1.00 20.93 92 VAL E CA 1
ATOM 707 C C . VAL A 1 92 ? 50.930 73.436 78.874 1.00 21.59 92 VAL E C 1
ATOM 708 O O . VAL A 1 92 ? 50.911 73.837 80.036 1.00 23.89 92 VAL E O 1
ATOM 712 N N . VAL A 1 93 ? 51.941 72.747 78.357 1.00 23.80 93 VAL E N 1
ATOM 713 C CA . VAL A 1 93 ? 53.136 72.419 79.127 1.00 25.98 93 VAL E CA 1
ATOM 714 C C . VAL A 1 93 ? 54.368 72.965 78.416 1.00 27.33 93 VAL E C 1
ATOM 715 O O . VAL A 1 93 ? 54.255 73.594 77.364 1.00 24.77 93 VAL E O 1
ATOM 719 N N . GLU A 1 94 ? 55.546 72.715 78.980 1.00 28.01 94 GLU E N 1
ATOM 720 C CA . GLU A 1 94 ? 56.779 73.208 78.380 1.00 28.93 94 GLU E CA 1
ATOM 721 C C . GLU A 1 94 ? 57.093 72.532 77.050 1.00 28.36 94 GLU E C 1
ATOM 722 O O . GLU A 1 94 ? 57.780 73.109 76.207 1.00 29.45 94 GLU E O 1
ATOM 724 N N . PHE A 1 95 ? 56.594 71.315 76.855 1.00 26.72 95 PHE E N 1
ATOM 725 C CA . PHE A 1 95 ? 56.873 70.600 75.618 1.00 25.41 95 PHE E CA 1
ATOM 726 C C . PHE A 1 95 ? 55.768 70.650 74.565 1.00 23.70 95 PHE E C 1
ATOM 727 O O . PHE A 1 95 ? 55.855 69.978 73.538 1.00 24.81 95 PHE E O 1
ATOM 735 N N . GLY A 1 96 ? 54.739 71.457 74.803 1.00 22.08 96 GLY E N 1
ATOM 736 C CA . GLY A 1 96 ? 53.671 71.557 73.825 1.00 21.43 96 GLY E CA 1
ATOM 737 C C . GLY A 1 96 ? 52.291 71.855 74.373 1.00 18.13 96 GLY E C 1
ATOM 738 O O . GLY A 1 96 ? 52.120 72.140 75.559 1.00 19.64 96 GLY E O 1
ATOM 739 N N . SER A 1 97 ? 51.297 71.789 73.493 1.00 19.09 97 SER E N 1
ATOM 740 C CA . SER A 1 97 ? 49.916 72.048 73.874 1.00 18.29 97 SER E CA 1
ATOM 741 C C . SER A 1 97 ? 49.021 70.902 73.426 1.00 17.08 97 SER E C 1
ATOM 742 O O . SER A 1 97 ? 49.061 70.491 72.267 1.00 16.45 97 SER E O 1
ATOM 745 N N . PHE A 1 98 ? 48.227 70.381 74.355 1.00 15.54 98 PHE E N 1
ATOM 746 C CA . PHE A 1 98 ? 47.309 69.297 74.040 1.00 13.79 98 PHE E CA 1
ATOM 747 C C . PHE A 1 98 ? 46.001 69.891 73.529 1.00 13.41 98 PHE E C 1
ATOM 748 O O . PHE A 1 98 ? 45.473 70.841 74.106 1.00 14.28 98 PHE E O 1
ATOM 756 N N . VAL A 1 99 ? 45.490 69.320 72.443 1.00 12.47 99 VAL E N 1
ATOM 757 C CA . VAL A 1 99 ? 44.264 69.790 71.809 1.00 11.96 99 VAL E CA 1
ATOM 758 C C . VAL A 1 99 ? 43.219 68.682 71.722 1.00 11.63 99 VAL E C 1
ATOM 759 O O . VAL A 1 99 ? 43.486 67.616 71.172 1.00 12.35 99 VAL E O 1
ATOM 763 N N . ARG A 1 100 ? 42.028 68.943 72.253 1.00 11.58 100 ARG E N 1
ATOM 764 C CA . ARG A 1 100 ? 40.952 67.955 72.208 1.00 13.07 100 ARG E CA 1
ATOM 765 C C . ARG A 1 100 ? 40.386 67.870 70.795 1.00 13.79 100 ARG E C 1
ATOM 766 O O . ARG A 1 100 ? 40.069 68.888 70.183 1.00 12.78 100 ARG E O 1
ATOM 774 N N . LEU A 1 101 ? 40.249 66.647 70.292 1.00 12.55 101 LEU E N 1
ATOM 775 C CA . LEU A 1 101 ? 39.739 66.416 68.943 1.00 12.85 101 LEU E CA 1
ATOM 776 C C . LEU A 1 101 ? 38.461 65.586 68.999 1.00 13.71 101 LEU E C 1
ATOM 777 O O . LEU A 1 101 ? 37.827 65.324 67.975 1.00 14.66 101 LEU E O 1
ATOM 782 N N . GLY A 1 102 ? 38.100 65.187 70.213 1.00 12.29 102 GLY E N 1
ATOM 783 C CA . GLY A 1 102 ? 36.921 64.369 70.439 1.00 12.37 102 GLY E CA 1
ATOM 784 C C . GLY A 1 102 ? 37.236 63.507 71.646 1.00 10.62 102 GLY E C 1
ATOM 785 O O . GLY A 1 102 ? 37.562 64.039 72.706 1.00 13.02 102 GLY E O 1
ATOM 786 N N . PRO A 1 103 ? 37.158 62.174 71.524 1.00 10.65 103 PRO E N 1
ATOM 787 C CA . PRO A 1 103 ? 37.462 61.304 72.664 1.00 12.07 103 PRO E CA 1
ATOM 788 C C . PRO A 1 103 ? 38.973 61.199 72.873 1.00 13.09 103 PRO E C 1
ATOM 789 O O . PRO A 1 103 ? 39.439 60.704 73.900 1.00 15.58 103 PRO E O 1
ATOM 793 N N . LEU A 1 104 ? 39.731 61.669 71.887 1.00 11.24 104 LEU E N 1
ATOM 794 C CA . LEU A 1 104 ? 41.188 61.642 71.952 1.00 11.95 104 LEU E CA 1
ATOM 795 C C . LEU A 1 104 ? 41.743 63.048 71.769 1.00 12.80 104 LEU E C 1
ATOM 796 O O . LEU A 1 104 ? 41.073 63.920 71.212 1.00 13.46 104 LEU E O 1
ATOM 801 N N . ASP A 1 105 ? 42.967 63.261 72.240 1.00 12.71 105 ASP E N 1
ATOM 802 C CA . ASP A 1 105 ? 43.621 64.558 72.106 1.00 13.19 105 ASP E CA 1
ATOM 803 C C . ASP A 1 105 ? 44.865 64.432 71.244 1.00 15.30 105 ASP E C 1
ATOM 804 O O . ASP A 1 105 ? 45.464 63.361 71.149 1.00 15.62 105 ASP E O 1
ATOM 809 N N . GLY A 1 106 ? 45.238 65.538 70.610 1.00 15.59 106 GLY E N 1
ATOM 810 C CA . GLY A 1 106 ? 46.429 65.566 69.789 1.00 16.17 106 GLY E CA 1
ATOM 811 C C . GLY A 1 106 ?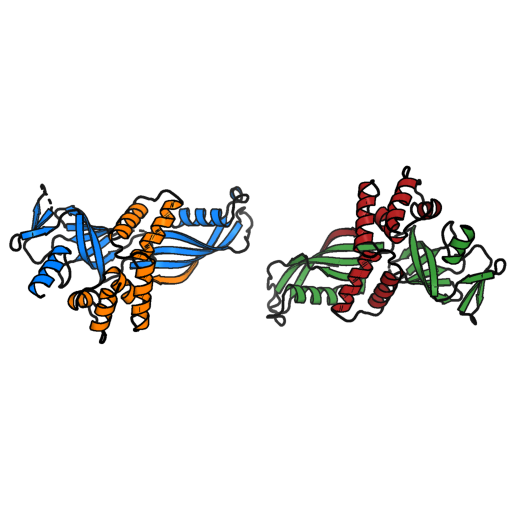 47.417 66.470 70.498 1.00 15.84 106 GLY E C 1
ATOM 812 O O . GLY A 1 106 ? 47.029 67.260 71.360 1.00 14.94 106 GLY E O 1
ATOM 813 N N . LEU A 1 107 ? 48.694 66.352 70.158 1.00 15.24 107 LEU E N 1
ATOM 814 C CA . LEU A 1 107 ? 49.706 67.184 70.791 1.00 16.42 107 LEU E CA 1
ATOM 815 C C . LEU A 1 107 ? 50.479 68.012 69.782 1.00 15.59 107 LEU E C 1
ATOM 816 O O . LEU A 1 107 ? 51.032 67.479 68.819 1.00 16.95 107 LEU E O 1
ATOM 821 N N . ILE A 1 108 ? 50.495 69.320 69.999 1.00 17.10 108 ILE E N 1
ATOM 822 C CA . ILE A 1 108 ? 51.257 70.213 69.141 1.00 16.71 108 ILE E CA 1
ATOM 823 C C . ILE A 1 108 ? 52.547 70.414 69.922 1.00 17.96 108 ILE E C 1
ATOM 824 O O . ILE A 1 108 ? 52.551 71.107 70.938 1.00 18.10 108 ILE E O 1
ATOM 829 N N . HIS A 1 109 ? 53.634 69.795 69.481 1.00 21.95 109 HIS E N 1
ATOM 830 C CA . HIS A 1 109 ? 54.895 69.967 70.189 1.00 23.94 109 HIS E CA 1
ATOM 831 C C . HIS A 1 109 ? 55.230 71.457 70.190 1.00 23.83 109 HIS E C 1
ATOM 832 O O . HIS A 1 109 ? 54.936 72.165 69.226 1.00 22.09 109 HIS E O 1
ATOM 839 N N . VAL A 1 110 ? 55.827 71.921 71.284 1.00 23.95 110 VAL E N 1
ATOM 840 C CA . VAL A 1 110 ? 56.174 73.328 71.462 1.00 25.84 110 VAL E CA 1
ATOM 841 C C . VAL A 1 110 ? 56.838 74.017 70.271 1.00 25.82 110 VAL E C 1
ATOM 842 O O . VAL A 1 110 ? 56.643 75.213 70.063 1.00 26.38 110 VAL E O 1
ATOM 846 N N . SER A 1 111 ? 57.613 73.271 69.490 1.00 25.82 111 SER E N 1
ATOM 847 C CA . SER A 1 111 ? 58.299 73.845 68.336 1.00 26.69 111 SER E CA 1
ATOM 848 C C . SER A 1 111 ? 57.443 73.867 67.072 1.00 25.17 111 SER E C 1
ATOM 849 O O . SER A 1 111 ? 57.900 74.314 66.022 1.00 25.60 111 SER E O 1
ATOM 852 N N . GLN A 1 112 ? 56.205 73.393 67.172 1.00 22.20 112 GLN E N 1
ATOM 853 C CA . GLN A 1 112 ? 55.311 73.358 66.018 1.00 21.10 112 GLN E CA 1
ATOM 854 C C . GLN A 1 112 ? 54.091 74.257 66.188 1.00 20.03 112 GLN E C 1
ATOM 855 O O . GLN A 1 112 ? 53.126 74.157 65.430 1.00 21.38 112 GLN E O 1
ATOM 861 N N . ILE A 1 113 ? 54.145 75.139 67.178 1.00 18.82 113 ILE E N 1
ATOM 862 C CA . ILE A 1 113 ? 53.041 76.051 67.453 1.00 17.99 113 ILE E CA 1
ATOM 863 C C . ILE A 1 113 ? 53.073 77.288 66.559 1.00 18.86 113 ILE E C 1
ATOM 864 O O . ILE A 1 113 ? 52.058 77.666 65.969 1.00 15.99 113 ILE E O 1
ATOM 869 N N . MET A 1 114 ? 54.242 77.912 66.451 1.00 19.98 114 MET E N 1
ATOM 870 C CA . MET A 1 114 ? 54.385 79.111 65.636 1.00 22.27 114 MET E CA 1
ATOM 871 C C . MET A 1 114 ? 55.825 79.313 65.177 1.00 25.53 114 MET E C 1
ATOM 872 O O . MET A 1 114 ? 56.757 78.755 65.755 1.00 25.47 114 MET E O 1
ATOM 877 N N . ASP A 1 115 ? 55.993 80.117 64.133 1.00 27.06 115 ASP E N 1
ATOM 878 C CA . ASP A 1 115 ? 57.315 80.420 63.604 1.00 28.80 115 ASP E CA 1
ATOM 879 C C . ASP A 1 115 ? 57.858 81.596 64.404 1.00 28.42 115 ASP E C 1
ATOM 880 O O . ASP A 1 115 ? 57.810 82.742 63.959 1.00 29.98 115 ASP E O 1
ATOM 885 N N . ASP A 1 116 ? 58.368 81.303 65.594 1.00 28.25 116 ASP E N 1
ATOM 886 C CA . ASP A 1 116 ? 58.901 82.331 66.475 1.00 28.76 116 ASP E CA 1
ATOM 887 C C . ASP A 1 116 ? 59.578 81.643 67.656 1.00 31.57 116 ASP E C 1
ATOM 888 O O . ASP A 1 116 ? 59.395 80.444 67.865 1.00 29.78 116 ASP E O 1
ATOM 893 N N . TYR A 1 117 ? 60.379 82.389 68.409 1.00 33.37 117 TYR E N 1
ATOM 894 C CA . TYR A 1 117 ? 61.044 81.820 69.573 1.00 35.09 117 TYR E CA 1
ATOM 895 C C . TYR A 1 117 ? 60.021 81.811 70.699 1.00 34.69 117 TYR E C 1
ATOM 896 O O . TYR A 1 117 ? 59.548 82.864 71.129 1.00 33.47 117 TYR E O 1
ATOM 905 N N . VAL A 1 118 ? 59.675 80.616 71.167 1.00 35.04 118 VAL E N 1
ATOM 906 C CA . VAL A 1 118 ? 58.681 80.471 72.220 1.00 35.69 118 VAL E CA 1
ATOM 907 C C . VAL A 1 118 ? 59.252 80.088 73.579 1.00 37.44 118 VAL E C 1
ATOM 908 O O . VAL A 1 118 ? 60.375 79.593 73.686 1.00 38.36 118 VAL E O 1
ATOM 912 N N . SER A 1 119 ? 58.457 80.325 74.615 1.00 39.62 119 SER E N 1
ATOM 913 C CA . SER A 1 119 ? 58.838 80.004 75.982 1.00 41.42 119 SER E CA 1
ATOM 914 C C . SER A 1 119 ? 57.568 79.689 76.761 1.00 41.83 119 SER E C 1
ATOM 915 O O . SER A 1 119 ? 56.522 80.298 76.530 1.00 41.47 119 SER E O 1
ATOM 918 N N . TYR A 1 120 ? 57.659 78.731 77.676 1.00 41.28 120 TYR E N 1
ATOM 919 C CA . TYR A 1 120 ? 56.510 78.353 78.485 1.00 41.14 120 TYR E CA 1
ATOM 920 C C . TYR A 1 120 ? 56.448 79.187 79.757 1.00 41.75 120 TYR E C 1
ATOM 921 O O . TYR A 1 120 ? 57.405 79.232 80.530 1.00 41.87 120 TYR E O 1
ATOM 930 N N . ASP A 1 121 ? 55.317 79.850 79.965 1.00 41.67 121 ASP E N 1
ATOM 931 C CA . ASP A 1 121 ? 55.120 80.676 81.146 1.00 42.40 121 ASP E CA 1
ATOM 932 C C . ASP A 1 121 ? 54.277 79.901 82.154 1.00 43.29 121 ASP E C 1
ATOM 933 O O . ASP A 1 121 ? 53.061 79.784 81.999 1.00 44.08 121 ASP E O 1
ATOM 938 N N . PRO A 1 122 ? 54.919 79.355 83.199 1.00 41.96 122 PRO E N 1
ATOM 939 C CA . PRO A 1 122 ? 54.226 78.585 84.237 1.00 41.74 122 PRO E CA 1
ATOM 940 C C . PRO A 1 122 ? 53.029 79.342 84.801 1.00 41.46 122 PRO E C 1
ATOM 941 O O . PRO A 1 122 ? 52.015 78.745 85.163 1.00 42.38 122 PRO E O 1
ATOM 945 N N . LYS A 1 123 ? 53.160 80.662 84.868 1.00 40.22 123 LYS E N 1
ATOM 946 C CA . LYS A 1 123 ? 52.105 81.524 85.384 1.00 39.11 123 LYS E CA 1
ATOM 947 C C . LYS A 1 123 ? 51.249 82.058 84.239 1.00 40.04 123 LYS E C 1
ATOM 948 O O . LYS A 1 123 ? 50.030 81.889 84.230 1.00 41.93 123 LYS E O 1
ATOM 950 N N . ALA A 1 126 ? 50.959 79.121 79.565 1.00 27.37 126 ALA E N 1
ATOM 951 C CA . ALA A 1 126 ? 50.762 79.549 78.185 1.00 27.89 126 ALA E CA 1
ATOM 952 C C . ALA A 1 126 ? 52.083 79.606 77.427 1.00 27.92 126 ALA E C 1
ATOM 953 O O . ALA A 1 126 ? 53.140 79.838 78.016 1.00 29.12 126 ALA E O 1
ATOM 955 N N . ILE A 1 127 ? 52.015 79.381 76.118 1.00 26.08 127 ILE E N 1
ATOM 956 C CA . ILE A 1 127 ? 53.192 79.427 75.260 1.00 24.56 127 ILE E CA 1
ATOM 957 C C . ILE A 1 127 ? 53.209 80.809 74.621 1.00 24.80 127 ILE E C 1
ATOM 958 O O . ILE A 1 127 ? 52.228 81.219 74.000 1.00 21.42 127 ILE E O 1
ATOM 963 N N . ILE A 1 128 ? 54.319 81.523 74.771 1.00 24.00 128 ILE E N 1
ATOM 964 C CA . ILE A 1 128 ? 54.423 82.873 74.227 1.00 25.69 128 ILE E CA 1
ATOM 965 C C . ILE A 1 128 ? 55.550 83.057 73.215 1.00 24.78 128 ILE E C 1
ATOM 966 O O . ILE A 1 128 ? 56.662 82.564 73.406 1.00 25.86 128 ILE E O 1
ATOM 971 N N . GLY A 1 129 ? 55.246 83.774 72.137 1.00 24.47 129 GLY E N 1
ATOM 972 C CA . GLY A 1 129 ? 56.238 84.046 71.113 1.00 24.12 129 GLY E CA 1
ATOM 973 C C . GLY A 1 129 ? 56.944 85.342 71.466 1.00 24.48 129 GLY E C 1
ATOM 974 O O . GLY A 1 129 ? 56.296 86.361 71.707 1.00 24.32 129 GLY E O 1
ATOM 975 N N . LYS A 1 130 ? 58.271 85.306 71.499 1.00 26.19 130 LYS E N 1
ATOM 976 C CA . LYS A 1 130 ? 59.060 86.480 71.854 1.00 26.80 130 LYS E CA 1
ATOM 977 C C . LYS A 1 130 ? 59.007 87.612 70.833 1.00 27.23 130 LYS E C 1
ATOM 978 O O . LYS A 1 130 ? 58.878 88.781 71.202 1.00 27.41 130 LYS E O 1
ATOM 980 N N . GLU A 1 131 ? 59.104 87.265 69.554 1.00 27.51 131 GLU E N 1
ATOM 981 C CA . GLU A 1 131 ? 59.100 88.266 68.491 1.00 27.09 131 GLU E CA 1
ATOM 982 C C . GLU A 1 131 ? 57.713 88.683 68.001 1.00 26.82 131 GLU E C 1
ATOM 983 O O . GLU A 1 131 ? 57.532 89.808 67.539 1.00 27.99 131 GLU E O 1
ATOM 989 N N . THR A 1 132 ? 56.739 87.782 68.091 1.00 24.71 132 THR E N 1
ATOM 990 C CA . THR A 1 132 ? 55.387 88.082 67.621 1.00 24.44 132 THR E CA 1
ATOM 991 C C . THR A 1 132 ? 54.414 88.498 68.715 1.00 24.41 132 THR E C 1
ATOM 992 O O . THR A 1 132 ? 53.460 89.232 68.458 1.00 22.94 132 THR E O 1
ATOM 996 N N . GLY A 1 133 ? 54.647 88.021 69.932 1.00 24.70 133 GLY E N 1
ATOM 997 C CA . GLY A 1 133 ? 53.755 88.357 71.025 1.00 24.06 133 GLY E CA 1
ATOM 998 C C . GLY A 1 133 ? 52.546 87.440 71.033 1.00 23.70 133 GLY E C 1
ATOM 999 O O . GLY A 1 133 ? 51.670 87.562 71.889 1.00 23.91 133 GLY E O 1
ATOM 1000 N N . LYS A 1 134 ? 52.492 86.525 70.069 1.00 21.99 134 LYS E N 1
ATOM 1001 C CA . LYS A 1 134 ? 51.389 85.574 69.977 1.00 20.82 134 LYS E CA 1
ATOM 1002 C C . LYS A 1 134 ? 51.372 84.688 71.214 1.00 21.25 134 LYS E C 1
ATOM 1003 O O . LYS A 1 134 ? 52.422 84.289 71.719 1.00 21.11 134 LYS E O 1
ATOM 1009 N N . VAL A 1 135 ? 50.175 84.371 71.692 1.00 20.93 135 VAL E N 1
ATOM 1010 C CA . VAL A 1 135 ? 50.040 83.536 72.873 1.00 20.39 135 VAL E CA 1
ATOM 1011 C C . VAL A 1 135 ? 49.044 82.404 72.662 1.00 18.72 135 VAL E C 1
ATOM 1012 O O . VAL A 1 135 ? 48.008 82.581 72.022 1.00 19.37 135 VAL E O 1
ATOM 1016 N N . LEU A 1 136 ? 49.384 81.237 73.196 1.00 18.54 136 LEU E N 1
ATOM 1017 C CA . LEU A 1 136 ? 48.523 80.065 73.113 1.00 17.92 136 LEU E CA 1
ATOM 1018 C C . LEU A 1 136 ? 48.328 79.569 74.538 1.00 17.75 136 LEU E C 1
ATOM 1019 O O . LEU A 1 136 ? 49.297 79.241 75.228 1.00 19.76 136 LEU E O 1
ATOM 1024 N N . GLU A 1 137 ? 47.079 79.518 74.982 1.00 19.36 137 GLU E N 1
ATOM 1025 C CA . GLU A 1 137 ? 46.790 79.069 76.335 1.00 21.49 137 GLU E CA 1
ATOM 1026 C C . GLU A 1 137 ? 45.540 78.200 76.387 1.00 20.80 137 GLU E C 1
ATOM 1027 O O . GLU A 1 137 ? 44.756 78.160 75.436 1.00 19.03 137 GLU E O 1
ATOM 1033 N N . ILE A 1 138 ? 45.366 77.499 77.502 1.00 19.77 138 ILE E N 1
ATOM 1034 C CA . ILE A 1 138 ? 44.218 76.621 77.687 1.00 21.33 138 ILE E CA 1
ATOM 1035 C C . ILE A 1 138 ? 42.912 77.343 77.370 1.00 17.77 138 ILE E C 1
ATOM 1036 O O . ILE A 1 138 ? 42.679 78.462 77.827 1.00 17.41 138 ILE E O 1
ATOM 1041 N N . GLY A 1 139 ? 42.062 76.698 76.576 1.00 15.79 139 GLY E N 1
ATOM 1042 C CA . GLY A 1 139 ? 40.792 77.298 76.214 1.00 14.64 139 GLY E CA 1
ATOM 1043 C C . GLY A 1 139 ? 40.761 77.832 74.793 1.00 15.39 139 GLY E C 1
ATOM 1044 O O . GLY A 1 139 ? 39.688 77.959 74.199 1.00 14.22 139 GLY E O 1
ATOM 1045 N N . ASP A 1 140 ? 41.930 78.149 74.242 1.00 14.64 140 ASP E N 1
ATOM 1046 C CA . ASP A 1 140 ? 42.000 78.674 72.880 1.00 14.24 140 ASP E CA 1
ATOM 1047 C C . ASP A 1 140 ? 41.571 77.642 71.840 1.00 13.73 140 ASP E C 1
ATOM 1048 O O . ASP A 1 140 ? 41.769 76.440 72.018 1.00 13.27 140 ASP E O 1
ATOM 1053 N N . TYR A 1 141 ? 40.976 78.129 70.755 1.00 11.89 141 TYR E N 1
ATOM 1054 C CA . TYR A 1 141 ? 40.545 77.276 69.651 1.00 11.97 141 TYR E CA 1
ATOM 1055 C C . TYR A 1 141 ? 41.623 77.368 68.584 1.00 12.16 141 TYR E C 1
ATOM 1056 O O . TYR A 1 141 ? 42.135 78.455 68.306 1.00 13.60 141 TYR E O 1
ATOM 1065 N N . VAL A 1 142 ? 41.958 76.235 67.978 1.00 12.23 142 VAL E N 1
ATOM 1066 C CA . VAL A 1 142 ? 42.997 76.207 66.959 1.00 11.16 142 VAL E CA 1
ATOM 1067 C C . VAL A 1 142 ? 42.615 75.406 65.725 1.00 13.07 142 VAL E C 1
ATOM 1068 O O . VAL A 1 142 ? 41.707 74.576 65.757 1.00 12.56 142 VAL E O 1
ATOM 1072 N N . ARG A 1 143 ? 43.316 75.684 64.632 1.00 12.19 143 ARG E N 1
ATOM 1073 C CA . ARG A 1 143 ? 43.140 74.953 63.386 1.00 13.89 143 ARG E CA 1
ATOM 1074 C C . ARG A 1 143 ? 44.535 74.384 63.167 1.00 13.05 143 ARG E C 1
ATOM 1075 O O . ARG A 1 143 ? 45.511 75.133 63.125 1.00 13.53 143 ARG E O 1
ATOM 1083 N N . ALA A 1 144 ? 44.635 73.066 63.055 1.00 13.85 144 ALA E N 1
ATOM 1084 C CA . ALA A 1 144 ? 45.928 72.423 62.873 1.00 14.10 144 ALA E CA 1
ATOM 1085 C C . ALA A 1 144 ? 45.840 71.261 61.895 1.00 12.59 144 ALA E C 1
ATOM 1086 O O . ALA A 1 144 ? 44.776 70.975 61.349 1.00 13.36 144 ALA E O 1
ATOM 1088 N N . ARG A 1 145 ? 46.972 70.600 61.672 1.00 14.07 145 ARG E N 1
ATOM 1089 C CA . ARG A 1 145 ? 47.020 69.459 60.770 1.00 13.19 145 ARG E CA 1
ATOM 1090 C C . ARG A 1 145 ? 47.695 68.281 61.463 1.00 12.72 145 ARG E C 1
ATOM 1091 O O . ARG A 1 145 ? 48.703 68.444 62.149 1.00 14.11 145 ARG E O 1
ATOM 1099 N N . ILE A 1 146 ? 47.121 67.094 61.300 1.00 14.26 146 ILE E N 1
ATOM 1100 C CA . ILE A 1 146 ? 47.678 65.890 61.901 1.00 14.36 146 ILE E CA 1
ATOM 1101 C C . ILE A 1 146 ? 48.888 65.444 61.087 1.00 16.41 146 ILE E C 1
ATOM 1102 O O . ILE A 1 146 ? 48.791 65.264 59.876 1.00 18.09 146 ILE E O 1
ATOM 1107 N N . VAL A 1 147 ? 50.024 65.265 61.755 1.00 19.50 147 VAL E N 1
ATOM 1108 C CA . VAL A 1 147 ? 51.244 64.853 61.069 1.00 20.27 147 VAL E CA 1
ATOM 1109 C C . VAL A 1 147 ? 51.797 63.507 61.531 1.00 20.84 147 VAL E C 1
ATOM 1110 O O . VAL A 1 147 ? 52.768 63.003 60.966 1.00 20.84 147 VAL E O 1
ATOM 1114 N N . ALA A 1 148 ? 51.179 62.924 62.552 1.00 20.91 148 ALA E N 1
ATOM 1115 C CA . ALA A 1 148 ? 51.618 61.631 63.067 1.00 21.53 148 ALA E CA 1
ATOM 1116 C C . ALA A 1 148 ? 50.489 60.957 63.834 1.00 22.06 148 ALA E C 1
ATOM 1117 O O . ALA A 1 148 ? 49.785 61.603 64.612 1.00 21.75 148 ALA E O 1
ATOM 1119 N N . ILE A 1 149 ? 50.317 59.657 63.610 1.00 21.74 149 ILE E N 1
ATOM 1120 C CA . ILE A 1 149 ? 49.264 58.906 64.285 1.00 21.76 149 ILE E CA 1
ATOM 1121 C C . ILE A 1 149 ? 49.750 57.544 64.757 1.00 23.40 149 ILE E C 1
ATOM 1122 O O . ILE A 1 149 ? 50.358 56.791 63.998 1.00 22.25 149 ILE E O 1
ATOM 1127 N N . SER A 1 150 ? 49.467 57.237 66.018 1.00 25.95 150 SER E N 1
ATOM 1128 C CA . SER A 1 150 ? 49.846 55.963 66.614 1.00 28.66 150 SER E CA 1
ATOM 1129 C C . SER A 1 150 ? 48.746 55.547 67.584 1.00 28.57 150 SER E C 1
ATOM 1130 O O . SER A 1 150 ? 48.775 55.908 68.759 1.00 30.45 150 SER E O 1
ATOM 1133 N N . LEU A 1 151 ? 47.771 54.798 67.078 1.00 29.24 151 LEU E N 1
ATOM 1134 C CA . LEU A 1 151 ? 46.654 54.334 67.894 1.00 29.83 151 LEU E CA 1
ATOM 1135 C C . LEU A 1 151 ? 46.947 52.947 68.457 1.00 32.08 151 LEU E C 1
ATOM 1136 O O . LEU A 1 151 ? 47.248 52.016 67.710 1.00 31.75 151 LEU E O 1
ATOM 1141 N N . LYS A 1 152 ? 46.856 52.816 69.777 1.00 31.96 152 LYS E N 1
ATOM 1142 C CA . LYS A 1 152 ? 47.114 51.542 70.440 1.00 32.40 152 LYS E CA 1
ATOM 1143 C C . LYS A 1 152 ? 45.861 51.031 71.147 1.00 33.52 152 LYS E C 1
ATOM 1144 O O . LYS A 1 152 ? 45.375 51.653 72.092 1.00 32.20 152 LYS E O 1
ATOM 1147 N N . ALA A 1 153 ? 45.342 49.898 70.683 1.00 34.12 153 ALA E N 1
ATOM 1148 C CA . ALA A 1 153 ? 44.145 49.307 71.271 1.00 35.63 153 ALA E CA 1
ATOM 1149 C C . ALA A 1 153 ? 44.375 48.937 72.733 1.00 37.39 153 ALA E C 1
ATOM 1150 O O . ALA A 1 153 ? 45.514 48.753 73.165 1.00 39.60 153 ALA E O 1
ATOM 1152 N N . SER A 1 159 ? 48.113 56.100 73.232 1.00 31.71 159 SER E N 1
ATOM 1153 C CA . SER A 1 159 ? 48.010 56.510 71.837 1.00 31.03 159 SER E CA 1
ATOM 1154 C C . SER A 1 159 ? 48.598 57.899 71.647 1.00 31.88 159 SER E C 1
ATOM 1155 O O . SER A 1 159 ? 48.616 58.708 72.576 1.00 33.52 159 SER E O 1
ATOM 1158 N N . LYS A 1 160 ? 49.079 58.175 70.441 1.00 30.05 160 LYS E N 1
ATOM 1159 C CA . LYS A 1 160 ? 49.663 59.475 70.158 1.00 29.19 160 LYS E CA 1
ATOM 1160 C C . LYS A 1 160 ? 49.256 60.059 68.816 1.00 26.30 160 LYS E C 1
ATOM 1161 O O . LYS A 1 160 ? 49.351 59.406 67.776 1.00 26.94 160 LYS E O 1
ATOM 1165 N N . ILE A 1 161 ? 48.784 61.297 68.862 1.00 21.04 161 ILE E N 1
ATOM 1166 C CA . ILE A 1 161 ? 48.387 62.025 67.668 1.00 20.62 161 ILE E CA 1
ATOM 1167 C C . ILE A 1 161 ? 49.186 63.319 67.726 1.00 17.96 161 ILE E C 1
ATOM 1168 O O . ILE A 1 161 ? 49.032 64.104 68.663 1.00 18.18 161 ILE E O 1
ATOM 1173 N N . ALA A 1 162 ? 50.056 63.521 66.740 1.00 19.50 162 ALA E N 1
ATOM 1174 C CA . ALA A 1 162 ? 50.889 64.718 66.676 1.00 18.46 162 ALA E CA 1
ATOM 1175 C C . ALA A 1 162 ? 50.259 65.751 65.755 1.00 15.55 162 ALA E C 1
ATOM 1176 O O . ALA A 1 162 ? 49.757 65.419 64.680 1.00 14.24 162 ALA E O 1
ATOM 1178 N N . LEU A 1 163 ? 50.288 67.007 66.187 1.00 15.30 163 LEU E N 1
ATOM 1179 C CA . LEU A 1 163 ? 49.709 68.099 65.416 1.00 14.22 163 LEU E CA 1
ATOM 1180 C C . LEU A 1 163 ? 50.723 69.202 65.170 1.00 15.96 163 LEU E C 1
ATOM 1181 O O . LEU A 1 163 ? 51.710 69.329 65.895 1.00 16.72 163 LEU E O 1
ATOM 1186 N N . THR A 1 164 ? 50.463 70.005 64.148 1.00 15.68 164 THR E N 1
ATOM 1187 C CA . THR A 1 164 ? 51.330 71.134 63.838 1.00 15.06 164 THR E CA 1
ATOM 1188 C C . THR A 1 164 ? 50.485 72.302 63.355 1.00 15.09 164 THR E C 1
ATOM 1189 O O . THR A 1 164 ? 49.382 72.116 62.837 1.00 12.50 164 THR E O 1
ATOM 1193 N N . MET A 1 165 ? 50.999 73.508 63.557 1.00 14.59 165 MET E N 1
ATOM 1194 C CA . MET A 1 165 ? 50.331 74.715 63.101 1.00 14.78 165 MET E CA 1
ATOM 1195 C C . MET A 1 165 ? 51.385 75.545 62.381 1.00 15.69 165 MET E C 1
ATOM 1196 O O . MET A 1 165 ? 51.146 76.697 62.025 1.00 14.84 165 MET E O 1
ATOM 1201 N N . ARG A 1 166 ? 52.554 74.945 62.171 1.00 16.64 166 ARG E N 1
ATOM 1202 C CA . ARG A 1 166 ? 53.642 75.633 61.483 1.00 18.46 166 ARG E CA 1
ATOM 1203 C C . ARG A 1 166 ? 53.593 75.389 59.982 1.00 18.39 166 ARG E C 1
ATOM 1204 O O . ARG A 1 166 ? 54.533 74.867 59.378 1.00 19.16 166 ARG E O 1
ATOM 1210 N N . GLN A 1 167 ? 52.461 75.771 59.403 1.00 17.09 167 GLN E N 1
ATOM 1211 C CA . GLN A 1 167 ? 52.198 75.673 57.975 1.00 16.88 167 GLN E CA 1
ATOM 1212 C C . GLN A 1 167 ? 51.272 76.842 57.690 1.00 16.37 167 GLN E C 1
ATOM 1213 O O . GLN A 1 167 ? 50.617 77.354 58.598 1.00 17.31 167 GLN E O 1
ATOM 1219 N N . PRO A 1 168 ? 51.206 77.294 56.434 1.00 18.35 168 PRO E N 1
ATOM 1220 C CA . PRO A 1 168 ? 50.302 78.416 56.191 1.00 18.04 168 PRO E CA 1
ATOM 1221 C C . PRO A 1 168 ? 48.847 77.995 56.384 1.00 18.44 168 PRO E C 1
ATOM 1222 O O . PRO A 1 168 ? 48.506 76.821 56.217 1.00 17.47 168 PRO E O 1
ATOM 1226 N N . TYR A 1 169 ? 48.008 78.956 56.762 1.00 17.54 169 TYR E N 1
ATOM 1227 C CA . TYR A 1 169 ? 46.576 78.732 56.955 1.00 15.70 169 TYR E CA 1
ATOM 1228 C C . TYR A 1 169 ? 46.215 77.962 58.225 1.00 15.94 169 TYR E C 1
ATOM 1229 O O . TYR A 1 169 ? 45.067 77.555 58.403 1.00 16.05 169 TYR E O 1
ATOM 1238 N N . LEU A 1 170 ? 47.191 77.771 59.106 1.00 14.59 170 LEU E N 1
ATOM 1239 C CA . LEU A 1 170 ? 46.960 77.069 60.366 1.00 14.93 170 LEU E CA 1
ATOM 1240 C C . LEU A 1 170 ? 47.244 78.022 61.524 1.00 15.92 170 LEU E C 1
ATOM 1241 O O . LEU A 1 170 ? 47.853 79.079 61.328 1.00 15.78 170 LEU E O 1
ATOM 1246 N N . GLY A 1 171 ? 46.798 77.652 62.723 1.00 13.89 171 GLY E N 1
ATOM 1247 C CA . GLY A 1 171 ? 47.038 78.477 63.895 1.00 13.51 171 GLY E CA 1
ATOM 1248 C C . GLY A 1 171 ? 45.833 78.698 64.791 1.00 12.58 171 GLY E C 1
ATOM 1249 O O . GLY A 1 171 ? 44.757 78.142 64.565 1.00 12.86 171 GLY E O 1
ATOM 1250 N N . LYS A 1 172 ? 46.028 79.495 65.835 1.00 12.93 172 LYS E N 1
ATOM 1251 C CA . LYS A 1 172 ? 44.948 79.838 66.751 1.00 13.39 172 LYS E CA 1
ATOM 1252 C C . LYS A 1 172 ? 43.955 80.553 65.842 1.00 13.90 172 LYS E C 1
ATOM 1253 O O . LYS A 1 172 ? 44.363 81.315 64.967 1.00 13.91 172 LYS E O 1
ATOM 1259 N N . LEU A 1 173 ? 42.662 80.306 66.023 1.00 13.18 173 LEU E N 1
ATOM 1260 C CA . LEU A 1 173 ? 41.667 80.926 65.159 1.00 14.20 173 LEU E CA 1
ATOM 1261 C C . LEU A 1 173 ? 41.784 82.441 65.076 1.00 15.37 173 LEU E C 1
ATOM 1262 O O . LEU A 1 173 ? 41.592 83.019 64.004 1.00 16.17 173 LEU E O 1
ATOM 1267 N N . GLU A 1 174 ? 42.103 83.086 66.193 1.00 16.16 174 GLU E N 1
ATOM 1268 C CA . GLU A 1 174 ? 42.245 84.536 66.191 1.00 18.04 174 GLU E CA 1
ATOM 1269 C C . GLU A 1 174 ? 43.386 85.001 65.286 1.00 17.05 174 GLU E C 1
ATOM 1270 O O . GLU A 1 174 ? 43.285 86.050 64.646 1.00 15.92 174 GLU E O 1
ATOM 1276 N N . TRP A 1 175 ? 44.467 84.227 65.224 1.00 16.69 175 TRP E N 1
ATOM 1277 C CA . TRP A 1 175 ? 45.594 84.599 64.366 1.00 15.60 175 TRP E CA 1
ATOM 1278 C C . TRP A 1 175 ? 45.166 84.529 62.904 1.00 16.21 175 TRP E C 1
ATOM 1279 O O . TRP A 1 175 ? 45.546 85.374 62.088 1.00 15.52 175 TRP E O 1
ATOM 1290 N N . ILE A 1 176 ? 44.384 83.508 62.575 1.00 14.46 176 ILE E N 1
ATOM 1291 C CA . ILE A 1 176 ? 43.910 83.328 61.210 1.00 14.86 176 ILE E CA 1
ATOM 1292 C C . ILE A 1 176 ? 42.970 84.459 60.818 1.00 15.62 176 ILE E C 1
ATOM 1293 O O . ILE A 1 176 ? 43.034 84.970 59.702 1.00 16.40 176 ILE E O 1
ATOM 1298 N N . GLU A 1 177 ? 42.099 84.850 61.741 1.00 16.05 177 GLU E N 1
ATOM 1299 C CA . GLU A 1 177 ? 41.154 85.927 61.475 1.00 18.92 177 GLU E CA 1
ATOM 1300 C C . GLU A 1 177 ? 41.894 87.246 61.258 1.00 19.20 177 GLU E C 1
ATOM 1301 O O . GLU A 1 177 ? 41.509 88.046 60.405 1.00 20.82 177 GLU E O 1
ATOM 1304 N N . GLU A 1 178 ? 42.955 87.462 62.029 1.00 18.65 178 GLU E N 1
ATOM 1305 C CA . GLU A 1 178 ? 43.759 88.678 61.920 1.00 19.33 178 GLU E CA 1
ATOM 1306 C C . GLU A 1 178 ? 44.437 88.736 60.559 1.00 20.02 178 GLU E C 1
ATOM 1307 O O . GLU A 1 178 ? 44.484 89.787 59.917 1.00 21.02 178 GLU E O 1
ATOM 1310 N N . GLU A 1 179 ? 44.971 87.600 60.128 1.00 18.20 179 GLU E N 1
ATOM 1311 C CA . GLU A 1 179 ? 45.642 87.515 58.840 1.00 18.10 179 GLU E CA 1
ATOM 1312 C C . GLU A 1 179 ? 44.659 87.871 57.727 1.00 18.42 179 GLU E C 1
ATOM 1313 O O . GLU A 1 179 ? 45.004 88.590 56.787 1.00 18.50 179 GLU E O 1
ATOM 1319 N N . LYS A 1 180 ? 43.429 87.379 57.844 1.00 17.02 180 LYS E N 1
ATOM 1320 C CA . LYS A 1 180 ? 42.402 87.664 56.849 1.00 20.13 180 LYS E CA 1
ATOM 1321 C C . LYS A 1 180 ? 42.091 89.157 56.795 1.00 21.46 180 LYS E C 1
ATOM 1322 O O . LYS A 1 180 ? 41.894 89.715 55.715 1.00 21.74 180 LYS E O 1
ATOM 1325 N N . ALA A 1 181 ? 42.044 89.795 57.961 1.00 22.38 181 ALA E N 1
ATOM 1326 C CA . ALA A 1 181 ? 41.754 91.225 58.046 1.00 23.71 181 ALA E CA 1
ATOM 1327 C C . ALA A 1 181 ? 42.816 92.038 57.312 1.00 24.49 181 ALA E C 1
ATOM 1328 O O . ALA A 1 181 ? 42.497 92.989 56.598 1.00 24.48 181 ALA E O 1
ATOM 1330 N N . LYS A 1 182 ? 44.078 91.658 57.491 1.00 22.12 182 LYS E N 1
ATOM 1331 C CA . LYS A 1 182 ? 45.186 92.354 56.842 1.00 22.90 182 LYS E CA 1
ATOM 1332 C C . LYS A 1 182 ? 45.153 92.172 55.330 1.00 23.51 182 LYS E C 1
ATOM 1333 O O . LYS A 1 182 ? 45.410 93.110 54.575 1.00 22.51 182 LYS E O 1
ATOM 1339 N N . LYS A 1 183 ? 44.831 90.959 54.895 1.00 23.39 183 LYS E N 1
ATOM 1340 C CA . LYS A 1 183 ? 44.763 90.642 53.475 1.00 25.61 183 LYS E CA 1
ATOM 1341 C C . LYS A 1 183 ? 43.423 91.090 52.899 1.00 29.57 183 LYS E C 1
ATOM 1342 O O . LYS A 1 183 ? 43.326 91.424 51.717 1.00 28.84 183 LYS E O 1
ATOM 1348 N N . GLN A 1 184 ? 42.406 91.103 53.758 1.00 32.93 184 GLN E N 1
ATOM 1349 C CA . GLN A 1 184 ? 41.040 91.482 53.402 1.00 39.60 184 GLN E CA 1
ATOM 1350 C C . GLN A 1 184 ? 40.625 91.037 52.003 1.00 42.58 184 GLN E C 1
ATOM 1351 O O . GLN A 1 184 ? 39.681 91.639 51.449 1.00 45.23 184 GLN E O 1
ATOM 1357 N N . MET B 2 1 ? 38.442 41.907 67.026 1.00 35.13 1 MET F N 1
ATOM 1358 C CA . MET B 2 1 ? 38.025 42.974 66.071 1.00 34.28 1 MET F CA 1
ATOM 1359 C C . MET B 2 1 ? 36.597 43.428 66.360 1.00 32.67 1 MET F C 1
ATOM 1360 O O . MET B 2 1 ? 35.872 42.779 67.118 1.00 33.97 1 MET F O 1
ATOM 1365 N N . ILE B 2 2 ? 36.198 44.544 65.758 1.00 28.54 2 ILE F N 1
ATOM 1366 C CA . ILE B 2 2 ? 34.855 45.073 65.957 1.00 25.96 2 ILE F CA 1
ATOM 1367 C C . ILE B 2 2 ? 33.880 44.404 64.994 1.00 22.94 2 ILE F C 1
ATOM 1368 O O . ILE B 2 2 ? 33.819 44.755 63.814 1.00 23.60 2 ILE F O 1
ATOM 1373 N N . GLY B 2 3 ? 33.121 43.439 65.505 1.00 19.52 3 GLY F N 1
ATOM 1374 C CA . GLY B 2 3 ? 32.159 42.734 64.677 1.00 18.66 3 GLY F CA 1
ATOM 1375 C C . GLY B 2 3 ? 32.800 41.697 63.773 1.00 19.22 3 GLY F C 1
ATOM 1376 O O . GLY B 2 3 ? 33.998 41.424 63.877 1.00 20.82 3 GLY F O 1
ATOM 1377 N N . LYS B 2 4 ? 31.995 41.115 62.889 1.00 19.19 4 LYS F N 1
ATOM 1378 C CA . LYS B 2 4 ? 32.468 40.104 61.947 1.00 19.87 4 LYS F CA 1
ATOM 1379 C C . LYS B 2 4 ? 32.923 40.781 60.659 1.00 20.44 4 LYS F C 1
ATOM 1380 O O . LYS B 2 4 ? 33.786 40.271 59.944 1.00 19.55 4 LYS F O 1
ATOM 1386 N N . LYS B 2 5 ? 32.331 41.932 60.363 1.00 19.14 5 LYS F N 1
ATOM 1387 C CA . LYS B 2 5 ? 32.689 42.672 59.161 1.00 20.13 5 LYS F CA 1
ATOM 1388 C C . LYS B 2 5 ? 32.011 44.032 59.086 1.00 19.20 5 LYS F C 1
ATOM 1389 O O . LYS B 2 5 ? 30.884 44.206 59.545 1.00 17.59 5 LYS F O 1
ATOM 1395 N N . ILE B 2 6 ? 32.714 44.996 58.505 1.00 18.49 6 ILE F N 1
ATOM 1396 C CA . ILE B 2 6 ? 32.165 46.332 58.330 1.00 18.77 6 ILE F CA 1
ATOM 1397 C C . ILE B 2 6 ? 31.493 46.302 56.962 1.00 17.93 6 ILE F C 1
ATOM 1398 O O . ILE B 2 6 ? 32.164 46.148 55.939 1.00 19.05 6 ILE F O 1
ATOM 1403 N N . LEU B 2 7 ? 30.171 46.433 56.945 1.00 17.66 7 LEU F N 1
ATOM 1404 C CA . LEU B 2 7 ? 29.416 46.400 55.697 1.00 18.57 7 LEU F CA 1
ATOM 1405 C C . LEU B 2 7 ? 29.562 47.672 54.874 1.00 17.21 7 LEU F C 1
ATOM 1406 O O . LEU B 2 7 ? 29.571 47.627 53.646 1.00 16.28 7 LEU F O 1
ATOM 1411 N N . GLY B 2 8 ? 29.670 48.806 55.554 1.00 16.16 8 GLY F N 1
ATOM 1412 C CA . GLY B 2 8 ? 29.803 50.070 54.855 1.00 13.59 8 GLY F CA 1
ATOM 1413 C C . GLY B 2 8 ? 30.007 51.204 55.835 1.00 17.26 8 GLY F C 1
ATOM 1414 O O . GLY B 2 8 ? 29.890 51.016 57.046 1.00 14.78 8 GLY F O 1
ATOM 1415 N N . GLU B 2 9 ? 30.310 52.387 55.312 1.00 17.84 9 GLU F N 1
ATOM 1416 C CA . GLU B 2 9 ? 30.542 53.548 56.160 1.00 18.53 9 GLU F CA 1
ATOM 1417 C C . GLU B 2 9 ? 30.112 54.845 55.488 1.00 19.57 9 GLU F C 1
ATOM 1418 O O . GLU B 2 9 ? 29.905 54.901 54.274 1.00 18.70 9 GLU F O 1
ATOM 1424 N N . ARG B 2 10 ? 29.987 55.888 56.300 1.00 17.18 10 ARG F N 1
ATOM 1425 C CA . ARG B 2 10 ? 29.614 57.210 55.822 1.00 18.60 10 ARG F CA 1
ATOM 1426 C C . ARG B 2 10 ? 30.273 58.240 56.723 1.00 17.72 10 ARG F C 1
ATOM 1427 O O . ARG B 2 10 ? 30.136 58.180 57.945 1.00 16.31 10 ARG F O 1
ATOM 1435 N N . TYR B 2 11 ? 31.014 59.167 56.128 1.00 17.50 11 TYR F N 1
ATOM 1436 C CA . TYR B 2 11 ? 31.635 60.214 56.926 1.00 14.84 11 TYR F CA 1
ATOM 1437 C C . TYR B 2 11 ? 30.504 61.133 57.352 1.00 14.78 11 TYR F C 1
ATOM 1438 O O . TYR B 2 11 ? 29.604 61.427 56.561 1.00 15.76 11 TYR F O 1
ATOM 1447 N N . VAL B 2 12 ? 30.534 61.578 58.602 1.00 13.17 12 VAL F N 1
ATOM 1448 C CA . VAL B 2 12 ? 29.500 62.475 59.089 1.00 13.05 12 VAL F CA 1
ATOM 1449 C C . VAL B 2 12 ? 30.136 63.751 59.615 1.00 12.27 12 VAL F C 1
ATOM 1450 O O . VAL B 2 12 ? 31.287 63.750 60.058 1.00 13.75 12 VAL F O 1
ATOM 1454 N N . THR B 2 13 ? 29.385 64.843 59.542 1.00 14.06 13 THR F N 1
ATOM 1455 C CA . THR B 2 13 ? 29.868 66.129 60.014 1.00 14.24 13 THR F CA 1
ATOM 1456 C C . THR B 2 13 ? 29.897 66.143 61.532 1.00 13.07 13 THR F C 1
ATOM 1457 O O . THR B 2 13 ? 29.254 65.320 62.183 1.00 13.38 13 THR F O 1
ATOM 1461 N N . VAL B 2 14 ? 30.655 67.080 62.090 1.00 12.64 14 VAL F N 1
ATOM 1462 C CA . VAL B 2 14 ? 30.738 67.231 63.534 1.00 14.67 14 VAL F CA 1
ATOM 1463 C C . VAL B 2 14 ? 29.343 67.590 64.046 1.00 14.07 14 VAL F C 1
ATOM 1464 O O . VAL B 2 14 ? 28.928 67.151 65.117 1.00 14.89 14 VAL F O 1
ATOM 1468 N N . SER B 2 15 ? 28.618 68.382 63.262 1.00 15.75 15 SER F N 1
ATOM 1469 C CA . SER B 2 15 ? 27.270 68.800 63.635 1.00 14.35 15 SER F CA 1
ATOM 1470 C C . SER B 2 15 ? 26.339 67.606 63.823 1.00 15.61 15 SER F C 1
ATOM 1471 O O . SER B 2 15 ? 25.585 67.547 64.793 1.00 15.32 15 SER F O 1
ATOM 1474 N N . GLU B 2 16 ? 26.390 66.654 62.896 1.00 15.48 16 GLU F N 1
ATOM 1475 C CA . GLU B 2 16 ? 25.541 65.477 63.003 1.00 15.66 16 GLU F CA 1
ATOM 1476 C C . GLU B 2 16 ? 26.037 64.573 64.127 1.00 15.30 16 GLU F C 1
ATOM 1477 O O . GLU B 2 16 ? 25.241 64.046 64.905 1.00 14.19 16 GLU F O 1
ATOM 1483 N N . ALA B 2 17 ? 27.353 64.408 64.219 1.00 13.85 17 ALA F N 1
ATOM 1484 C CA . ALA B 2 17 ? 27.941 63.574 65.262 1.00 14.91 17 ALA F CA 1
ATOM 1485 C C . ALA B 2 17 ? 27.556 64.100 66.644 1.00 14.25 17 ALA F C 1
ATOM 1486 O O . ALA B 2 17 ? 27.344 63.325 67.578 1.00 13.11 17 ALA F O 1
ATOM 1488 N N . ALA B 2 18 ? 27.469 65.421 66.771 1.00 13.10 18 ALA F N 1
ATOM 1489 C CA . ALA B 2 18 ? 27.105 66.035 68.042 1.00 13.59 18 ALA F CA 1
ATOM 1490 C C . ALA B 2 18 ? 25.695 65.626 68.463 1.00 13.70 18 ALA F C 1
ATOM 1491 O O . ALA B 2 18 ? 25.447 65.357 69.637 1.00 15.57 18 ALA F O 1
ATOM 1493 N N . GLU B 2 19 ? 24.774 65.578 67.506 1.00 14.55 19 GLU F N 1
ATOM 1494 C CA . GLU B 2 19 ? 23.402 65.195 67.819 1.00 14.02 19 GLU F CA 1
ATOM 1495 C C . GLU B 2 19 ? 23.327 63.704 68.126 1.00 13.39 19 GLU F C 1
ATOM 1496 O O . GLU B 2 19 ? 22.555 63.281 68.983 1.00 13.90 19 GLU F O 1
ATOM 1499 N N . ILE B 2 20 ? 24.135 62.909 67.430 1.00 14.13 20 ILE F N 1
ATOM 1500 C CA . ILE B 2 20 ? 24.160 61.470 67.665 1.00 14.22 20 ILE F CA 1
ATOM 1501 C C . ILE B 2 20 ? 24.680 61.192 69.079 1.00 15.11 20 ILE F C 1
ATOM 1502 O O . ILE B 2 20 ? 24.151 60.330 69.782 1.00 15.22 20 ILE F O 1
ATOM 1507 N N . MET B 2 21 ? 25.708 61.927 69.501 1.00 13.76 21 MET F N 1
ATOM 1508 C CA . MET B 2 21 ? 26.258 61.746 70.842 1.00 13.57 21 MET F CA 1
ATOM 1509 C C . MET B 2 21 ? 25.298 62.280 71.896 1.00 14.46 21 MET F C 1
ATOM 1510 O O . MET B 2 21 ? 25.268 61.790 73.022 1.00 14.59 21 MET F O 1
ATOM 1515 N N . TYR B 2 22 ? 24.523 63.297 71.534 1.00 13.22 22 TYR F N 1
ATOM 1516 C CA . TYR B 2 22 ? 23.550 63.856 72.462 1.00 14.61 22 TYR F CA 1
ATOM 1517 C C . TYR B 2 22 ? 22.529 62.763 72.775 1.00 15.13 22 TYR F C 1
ATOM 1518 O O . TYR B 2 22 ? 22.157 62.557 73.931 1.00 15.82 22 TYR F O 1
ATOM 1527 N N . ASN B 2 23 ? 22.083 62.062 71.737 1.00 15.41 23 ASN F N 1
ATOM 1528 C CA . ASN B 2 23 ? 21.109 60.991 71.914 1.00 15.74 23 ASN F CA 1
ATOM 1529 C C . ASN B 2 23 ? 21.679 59.866 72.770 1.00 16.73 23 ASN F C 1
ATOM 1530 O O . ASN B 2 23 ? 20.971 59.279 73.586 1.00 17.56 23 ASN F O 1
ATOM 1535 N N . ARG B 2 24 ? 22.959 59.561 72.582 1.00 14.01 24 ARG F N 1
ATOM 1536 C CA . ARG B 2 24 ? 23.597 58.510 73.364 1.00 15.01 24 ARG F CA 1
ATOM 1537 C C . ARG B 2 24 ? 23.614 58.877 74.846 1.00 16.22 24 ARG F C 1
ATOM 1538 O O . ARG B 2 24 ? 23.403 58.026 75.709 1.00 15.05 24 ARG F O 1
ATOM 1546 N N . ALA B 2 25 ? 23.862 60.149 75.138 1.00 16.18 25 ALA F N 1
ATOM 1547 C CA . ALA B 2 25 ? 23.909 60.611 76.519 1.00 17.74 25 ALA F CA 1
ATOM 1548 C C . ALA B 2 25 ? 22.540 60.560 77.193 1.00 20.16 25 ALA F C 1
ATOM 1549 O O . ALA B 2 25 ? 22.445 60.605 78.420 1.00 20.52 25 ALA F O 1
ATOM 1551 N N . GLN B 2 26 ? 21.483 60.461 76.394 1.00 21.74 26 GLN F N 1
ATOM 1552 C CA . GLN B 2 26 ? 20.133 60.418 76.942 1.00 25.14 26 GLN F CA 1
ATOM 1553 C C . GLN B 2 26 ? 19.714 59.016 77.384 1.00 26.29 26 GLN F C 1
ATOM 1554 O O . GLN B 2 26 ? 18.741 58.864 78.121 1.00 27.87 26 GLN F O 1
ATOM 1560 N N . ILE B 2 27 ? 20.443 57.994 76.945 1.00 25.43 27 ILE F N 1
ATOM 1561 C CA . ILE B 2 27 ? 20.090 56.626 77.311 1.00 27.45 27 ILE F CA 1
ATOM 1562 C C . ILE B 2 27 ? 20.952 56.037 78.421 1.00 27.60 27 ILE F C 1
ATOM 1563 O O . ILE B 2 27 ? 20.661 54.955 78.925 1.00 27.40 27 ILE F O 1
ATOM 1568 N N . GLY B 2 28 ? 22.009 56.746 78.801 1.00 28.01 28 GLY F N 1
ATOM 1569 C CA . GLY B 2 28 ? 22.879 56.249 79.853 1.00 27.80 28 GLY F CA 1
ATOM 1570 C C . GLY B 2 28 ? 24.063 57.158 80.113 1.00 28.51 28 GLY F C 1
ATOM 1571 O O . GLY B 2 28 ? 24.416 57.979 79.269 1.00 28.93 28 GLY F O 1
ATOM 1572 N N . GLU B 2 29 ? 24.680 57.007 81.281 1.00 27.88 29 GLU F N 1
ATOM 1573 C CA . GLU B 2 29 ? 25.827 57.825 81.660 1.00 27.59 29 GLU F CA 1
ATOM 1574 C C . GLU B 2 29 ? 27.016 57.576 80.735 1.00 25.14 29 GLU F C 1
ATOM 1575 O O . GLU B 2 29 ? 27.325 56.432 80.399 1.00 25.18 29 GLU F O 1
ATOM 1581 N N . LEU B 2 30 ? 27.681 58.651 80.327 1.00 20.65 30 LEU F N 1
ATOM 1582 C CA . LEU B 2 30 ? 28.828 58.541 79.434 1.00 18.90 30 LEU F CA 1
ATOM 1583 C C . LEU B 2 30 ? 30.139 58.327 80.175 1.00 17.18 30 LEU F C 1
ATOM 1584 O O . LEU B 2 30 ? 30.300 58.755 81.316 1.00 20.29 30 LEU F O 1
ATOM 1589 N N . SER B 2 31 ? 31.076 57.664 79.512 1.00 15.99 31 SER F N 1
ATOM 1590 C CA . SER B 2 31 ? 32.390 57.430 80.089 1.00 16.11 31 SER F CA 1
ATOM 1591 C C . SER B 2 31 ? 33.087 58.782 80.012 1.00 16.07 31 SER F C 1
ATOM 1592 O O . SER B 2 31 ? 32.544 59.731 79.439 1.00 15.24 31 SER F O 1
ATOM 1595 N N . TYR B 2 32 ? 34.286 58.875 80.572 1.00 15.74 32 TYR F N 1
ATOM 1596 C CA . TYR B 2 32 ? 35.009 60.133 80.528 1.00 15.75 32 TYR F CA 1
ATOM 1597 C C . TYR B 2 32 ? 35.294 60.548 79.087 1.00 15.66 32 TYR F C 1
ATOM 1598 O O . TYR B 2 32 ? 35.039 61.687 78.701 1.00 15.77 32 TYR F O 1
ATOM 1607 N N . GLU B 2 33 ? 35.817 59.621 78.289 1.00 14.98 33 GLU F N 1
ATOM 1608 C CA . GLU B 2 33 ? 36.139 59.928 76.902 1.00 14.36 33 GLU F CA 1
ATOM 1609 C C . GLU B 2 33 ? 34.901 60.221 76.062 1.00 12.75 33 GLU F C 1
ATOM 1610 O O . GLU B 2 33 ? 34.943 61.074 75.175 1.00 12.79 33 GLU F O 1
ATOM 1616 N N . GLN B 2 34 ? 33.800 59.522 76.329 1.00 11.10 34 GLN F N 1
ATOM 1617 C CA . GLN B 2 34 ? 32.567 59.786 75.593 1.00 10.15 34 GLN F CA 1
ATOM 1618 C C . GLN B 2 34 ? 32.098 61.197 75.941 1.00 11.42 34 GLN F C 1
ATOM 1619 O O . GLN B 2 34 ? 31.563 61.919 75.093 1.00 9.22 34 GLN F O 1
ATOM 1625 N N . GLY B 2 35 ? 32.301 61.580 77.199 1.00 10.87 35 GLY F N 1
ATOM 1626 C CA . GLY B 2 35 ? 31.906 62.903 77.650 1.00 12.01 35 GLY F CA 1
ATOM 1627 C C . GLY B 2 35 ? 32.747 63.977 76.987 1.00 12.17 35 GLY F C 1
ATOM 1628 O O . GLY B 2 35 ? 32.238 65.041 76.629 1.00 14.16 35 GLY F O 1
ATOM 1629 N N . CYS B 2 36 ? 34.040 63.707 76.831 1.00 13.03 36 CYS F N 1
ATOM 1630 C CA . CYS B 2 36 ? 34.940 64.652 76.174 1.00 13.00 36 CYS F CA 1
ATOM 1631 C C . CYS B 2 36 ? 34.508 64.810 74.725 1.00 12.31 36 CYS F C 1
ATOM 1632 O O . CYS B 2 36 ? 34.545 65.909 74.170 1.00 12.07 36 CYS F O 1
ATOM 1635 N N . ALA B 2 37 ? 34.114 63.700 74.110 1.00 11.46 37 ALA F N 1
ATOM 1636 C CA . ALA B 2 37 ? 33.668 63.725 72.723 1.00 10.47 37 ALA F CA 1
ATOM 1637 C C . ALA B 2 37 ? 32.421 64.596 72.582 1.00 11.04 37 ALA F C 1
ATOM 1638 O O . ALA B 2 37 ? 32.330 65.415 71.665 1.00 11.21 37 ALA F O 1
ATOM 1640 N N . LEU B 2 38 ? 31.461 64.425 73.488 1.00 10.50 38 LEU F N 1
ATOM 1641 C CA . LEU B 2 38 ? 30.236 65.218 73.437 1.00 10.89 38 LEU F CA 1
ATOM 1642 C C . LEU B 2 38 ? 30.556 66.701 73.587 1.00 11.88 38 LEU F C 1
ATOM 1643 O O . LEU B 2 38 ? 30.009 67.542 72.866 1.00 13.21 38 LEU F O 1
ATOM 1648 N N . ASP B 2 39 ? 31.447 67.017 74.520 1.00 11.09 39 ASP F N 1
ATOM 1649 C CA . ASP B 2 39 ? 31.843 68.402 74.760 1.00 12.45 39 ASP F CA 1
ATOM 1650 C C . ASP B 2 39 ? 32.474 68.998 73.505 1.00 12.70 39 ASP F C 1
ATOM 1651 O O . ASP B 2 39 ? 32.121 70.099 73.084 1.00 12.35 39 ASP F O 1
ATOM 1656 N N . TYR B 2 40 ? 33.416 68.267 72.917 1.00 12.83 40 TYR F N 1
ATOM 1657 C CA . TYR B 2 40 ? 34.090 68.720 71.703 1.00 11.30 40 TYR F CA 1
ATOM 1658 C C . TYR B 2 40 ? 33.087 68.932 70.571 1.00 12.28 40 TYR F C 1
ATOM 1659 O O . TYR B 2 40 ? 33.040 69.993 69.946 1.00 10.73 40 TYR F O 1
ATOM 1668 N N . LEU B 2 41 ? 32.287 67.905 70.308 1.00 9.44 41 LEU F N 1
ATOM 1669 C CA . LEU B 2 41 ? 31.307 67.958 69.232 1.00 10.33 41 LEU F CA 1
ATOM 1670 C C . LEU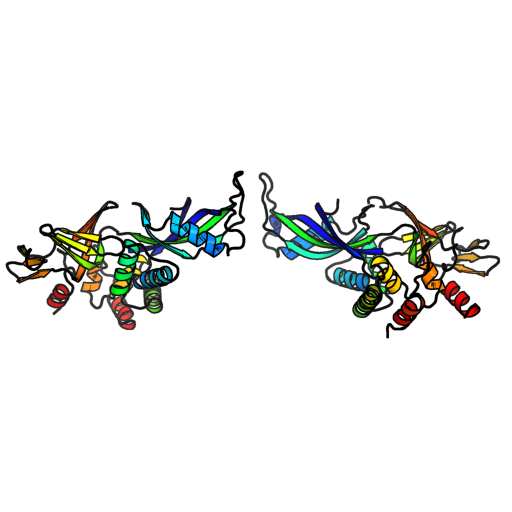 B 2 41 ? 30.326 69.117 69.349 1.00 12.07 41 LEU F C 1
ATOM 1671 O O . LEU B 2 41 ? 30.035 69.780 68.355 1.00 13.53 41 LEU F O 1
ATOM 1676 N N . GLN B 2 42 ? 29.825 69.373 70.554 1.00 10.70 42 GLN F N 1
ATOM 1677 C CA . GLN B 2 42 ? 28.885 70.471 70.742 1.00 12.99 42 GLN F CA 1
ATOM 1678 C C . GLN B 2 42 ? 29.563 71.831 70.554 1.00 12.87 42 GLN F C 1
ATOM 1679 O O . GLN B 2 42 ? 28.944 72.773 70.059 1.00 15.03 42 GLN F O 1
ATOM 1685 N N . LYS B 2 43 ? 30.834 71.926 70.932 1.00 11.45 43 LYS F N 1
ATOM 1686 C CA . LYS B 2 43 ? 31.567 73.182 70.794 1.00 13.34 43 LYS F CA 1
ATOM 1687 C C . LYS B 2 43 ? 32.007 73.475 69.362 1.00 13.47 43 LYS F C 1
ATOM 1688 O O . LYS B 2 43 ? 32.081 74.637 68.958 1.00 14.68 43 LYS F O 1
ATOM 1694 N N . PHE B 2 44 ? 32.291 72.434 68.588 1.00 11.64 44 PHE F N 1
ATOM 1695 C CA . PHE B 2 44 ? 32.748 72.657 67.226 1.00 12.08 44 PHE F CA 1
ATOM 1696 C C . PHE B 2 44 ? 31.746 72.438 66.104 1.00 12.69 44 PHE F C 1
ATOM 1697 O O . PHE B 2 44 ? 32.101 72.503 64.927 1.00 13.15 44 PHE F O 1
ATOM 1705 N N . ALA B 2 45 ? 30.492 72.196 66.475 1.00 11.99 45 ALA F N 1
ATOM 1706 C CA . ALA B 2 45 ? 29.422 72.036 65.497 1.00 13.92 45 ALA F CA 1
ATOM 1707 C C . ALA B 2 45 ? 29.026 73.473 65.157 1.00 16.64 45 ALA F C 1
ATOM 1708 O O . ALA B 2 45 ? 28.599 74.222 66.036 1.00 16.87 45 ALA F O 1
ATOM 1710 N N . LYS B 2 46 ? 29.173 73.865 63.895 1.00 15.66 46 LYS F N 1
ATOM 1711 C CA . LYS B 2 46 ? 28.853 75.233 63.493 1.00 16.56 46 LYS F CA 1
ATOM 1712 C C . LYS B 2 46 ? 27.463 75.410 62.894 1.00 19.22 46 LYS F C 1
ATOM 1713 O O . LYS B 2 46 ? 27.103 76.500 62.447 1.00 19.94 46 LYS F O 1
ATOM 1719 N N . LEU B 2 47 ? 26.686 74.334 62.901 1.00 21.03 47 LEU F N 1
ATOM 1720 C CA . LEU B 2 47 ? 25.324 74.339 62.376 1.00 21.01 47 LEU F CA 1
ATOM 1721 C C . LEU B 2 47 ? 24.584 73.211 63.081 1.00 21.68 47 LEU F C 1
ATOM 1722 O O . LEU B 2 47 ? 25.215 72.375 63.730 1.00 20.10 47 LEU F O 1
ATOM 1727 N N . ASP B 2 48 ? 23.256 73.187 62.982 1.00 22.89 48 ASP F N 1
ATOM 1728 C CA . ASP B 2 48 ? 22.513 72.089 63.589 1.00 23.35 48 ASP F CA 1
ATOM 1729 C C . ASP B 2 48 ? 22.631 70.943 62.590 1.00 23.31 48 ASP F C 1
ATOM 1730 O O . ASP B 2 48 ? 23.143 71.141 61.487 1.00 21.81 48 ASP F O 1
ATOM 1735 N N . LYS B 2 49 ? 22.170 69.752 62.956 1.00 22.96 49 LYS F N 1
ATOM 1736 C CA . LYS B 2 49 ? 22.291 68.609 62.055 1.00 22.88 49 LYS F CA 1
ATOM 1737 C C . LYS B 2 49 ? 21.640 68.808 60.692 1.00 23.56 49 LYS F C 1
ATOM 1738 O O . LYS B 2 49 ? 22.248 68.515 59.665 1.00 21.93 49 LYS F O 1
ATOM 1744 N N . GLU B 2 50 ? 20.404 69.296 60.683 1.00 25.07 50 GLU F N 1
ATOM 1745 C CA . GLU B 2 50 ? 19.681 69.511 59.433 1.00 26.82 50 GLU F CA 1
ATOM 1746 C C . GLU B 2 50 ? 20.466 70.341 58.419 1.00 25.00 50 GLU F C 1
ATOM 1747 O O . GLU B 2 50 ? 20.663 69.922 57.278 1.00 24.61 50 GLU F O 1
ATOM 1753 N N . GLU B 2 51 ? 20.904 71.522 58.840 1.00 24.97 51 GLU F N 1
ATOM 1754 C CA . GLU B 2 51 ? 21.655 72.416 57.968 1.00 25.47 51 GLU F CA 1
ATOM 1755 C C . GLU B 2 51 ? 22.981 71.827 57.500 1.00 23.42 51 GLU F C 1
ATOM 1756 O O . GLU B 2 51 ? 23.350 71.962 56.332 1.00 21.80 51 GLU F O 1
ATOM 1762 N N . ALA B 2 52 ? 23.701 71.174 58.406 1.00 20.41 52 ALA F N 1
ATOM 1763 C CA . ALA B 2 52 ? 24.985 70.582 58.048 1.00 19.41 52 ALA F CA 1
ATOM 1764 C C . ALA B 2 52 ? 24.820 69.525 56.964 1.00 20.36 52 ALA F C 1
ATOM 1765 O O . ALA B 2 52 ? 25.608 69.461 56.023 1.00 19.66 52 ALA F O 1
ATOM 1767 N N . LYS B 2 53 ? 23.792 68.695 57.093 1.00 20.05 53 LYS F N 1
ATOM 1768 C CA . LYS B 2 53 ? 23.556 67.646 56.114 1.00 20.84 53 LYS F CA 1
ATOM 1769 C C . LYS B 2 53 ? 23.070 68.234 54.792 1.00 22.18 53 LYS F C 1
ATOM 1770 O O . LYS B 2 53 ? 23.314 67.669 53.727 1.00 23.26 53 LYS F O 1
ATOM 1776 N N . LYS B 2 54 ? 22.388 69.372 54.863 1.00 22.73 54 LYS F N 1
ATOM 1777 C CA . LYS B 2 54 ? 21.898 70.027 53.656 1.00 24.56 54 LYS F CA 1
ATOM 1778 C C . LYS B 2 54 ? 23.080 70.624 52.900 1.00 25.26 54 LYS F C 1
ATOM 1779 O O . LYS B 2 54 ? 23.118 70.600 51.671 1.00 26.73 54 LYS F O 1
ATOM 1781 N N . LEU B 2 55 ? 24.045 71.158 53.646 1.00 23.71 55 LEU F N 1
ATOM 1782 C CA . LEU B 2 55 ? 25.237 71.750 53.046 1.00 23.57 55 LEU F CA 1
ATOM 1783 C C . LEU B 2 55 ? 26.067 70.675 52.363 1.00 23.33 55 LEU F C 1
ATOM 1784 O O . LEU B 2 55 ? 26.526 70.856 51.236 1.00 23.45 55 LEU F O 1
ATOM 1789 N N . VAL B 2 56 ? 26.252 69.550 53.044 1.00 23.13 56 VAL F N 1
ATOM 1790 C CA . VAL B 2 56 ? 27.027 68.456 52.480 1.00 21.32 56 VAL F CA 1
ATOM 1791 C C . VAL B 2 56 ? 26.393 67.973 51.178 1.00 24.89 56 VAL F C 1
ATOM 1792 O O . VAL B 2 56 ? 27.098 67.682 50.210 1.00 24.50 56 VAL F O 1
ATOM 1796 N N . GLU B 2 57 ? 25.066 67.894 51.155 1.00 27.53 57 GLU F N 1
ATOM 1797 C CA . GLU B 2 57 ? 24.356 67.457 49.957 1.00 30.65 57 GLU F CA 1
ATOM 1798 C C . GLU B 2 57 ? 24.579 68.431 48.804 1.00 30.57 57 GLU F C 1
ATOM 1799 O O . GLU B 2 57 ? 24.802 68.014 47.666 1.00 31.16 57 GLU F O 1
ATOM 1805 N N . GLU B 2 58 ? 24.518 69.727 49.095 1.00 31.85 58 GLU F N 1
ATOM 1806 C CA . GLU B 2 58 ? 24.727 70.736 48.061 1.00 31.98 58 GLU F CA 1
ATOM 1807 C C . GLU B 2 58 ? 26.123 70.603 47.469 1.00 31.53 58 GLU F C 1
ATOM 1808 O O . GLU B 2 58 ? 26.296 70.644 46.252 1.00 31.36 58 GLU F O 1
ATOM 1814 N N . LEU B 2 59 ? 27.114 70.441 48.340 1.00 28.73 59 LEU F N 1
ATOM 1815 C CA . LEU B 2 59 ? 28.499 70.302 47.910 1.00 29.39 59 LEU F CA 1
ATOM 1816 C C . LEU B 2 59 ? 28.697 69.031 47.092 1.00 30.77 59 LEU F C 1
ATOM 1817 O O . LEU B 2 59 ? 29.454 69.021 46.120 1.00 31.08 59 LEU F O 1
ATOM 1822 N N . ILE B 2 60 ? 28.016 67.960 47.487 1.00 32.00 60 ILE F N 1
ATOM 1823 C CA . ILE B 2 60 ? 28.124 66.693 46.775 1.00 33.27 60 ILE F CA 1
ATOM 1824 C C . ILE B 2 60 ? 27.489 66.809 45.393 1.00 35.07 60 ILE F C 1
ATOM 1825 O O . ILE B 2 60 ? 27.936 66.171 44.440 1.00 34.51 60 ILE F O 1
ATOM 1830 N N . SER B 2 61 ? 26.449 67.633 45.294 1.00 38.12 61 SER F N 1
ATOM 1831 C CA . SER B 2 61 ? 25.751 67.843 44.032 1.00 40.04 61 SER F CA 1
ATOM 1832 C C . SER B 2 61 ? 26.678 68.496 43.014 1.00 40.77 61 SER F C 1
ATOM 1833 O O . SER B 2 61 ? 26.451 68.407 41.806 1.00 41.37 61 SER F O 1
ATOM 1836 N N . LEU B 2 62 ? 27.722 69.155 43.508 1.00 40.66 62 LEU F N 1
ATOM 1837 C CA . LEU B 2 62 ? 28.684 69.822 42.639 1.00 39.97 62 LEU F CA 1
ATOM 1838 C C . LEU B 2 62 ? 29.800 68.871 42.228 1.00 38.85 62 LEU F C 1
ATOM 1839 O O . LEU B 2 62 ? 30.715 69.253 41.498 1.00 39.30 62 LEU F O 1
ATOM 1844 N N . GLY B 2 63 ? 29.722 67.632 42.705 1.00 37.22 63 GLY F N 1
ATOM 1845 C CA . GLY B 2 63 ? 30.731 66.646 42.365 1.00 35.49 63 GLY F CA 1
ATOM 1846 C C . GLY B 2 63 ? 31.846 66.518 43.383 1.00 35.46 63 GLY F C 1
ATOM 1847 O O . GLY B 2 63 ? 32.821 65.802 43.152 1.00 34.98 63 GLY F O 1
ATOM 1848 N N . ILE B 2 64 ? 31.714 67.210 44.510 1.00 34.12 64 ILE F N 1
ATOM 1849 C CA . ILE B 2 64 ? 32.730 67.149 45.555 1.00 33.45 64 ILE F CA 1
ATOM 1850 C C . ILE B 2 64 ? 32.599 65.838 46.325 1.00 32.28 64 ILE F C 1
ATOM 1851 O O . ILE B 2 64 ? 31.513 65.491 46.789 1.00 33.09 64 ILE F O 1
ATOM 1856 N N . ASP B 2 65 ? 33.705 65.112 46.451 1.00 31.60 65 ASP F N 1
ATOM 1857 C CA . ASP B 2 65 ? 33.710 63.839 47.165 1.00 32.22 65 ASP F CA 1
ATOM 1858 C C . ASP B 2 65 ? 33.142 64.005 48.574 1.00 31.72 65 ASP F C 1
ATOM 1859 O O . ASP B 2 65 ? 33.225 65.084 49.163 1.00 29.90 65 ASP F O 1
ATOM 1864 N N . GLU B 2 66 ? 32.565 62.930 49.106 1.00 29.96 66 GLU F N 1
ATOM 1865 C CA . GLU B 2 66 ? 31.958 62.945 50.436 1.00 28.98 66 GLU F CA 1
ATOM 1866 C C . GLU B 2 66 ? 32.859 63.454 51.560 1.00 26.17 66 GLU F C 1
ATOM 1867 O O . GLU B 2 66 ? 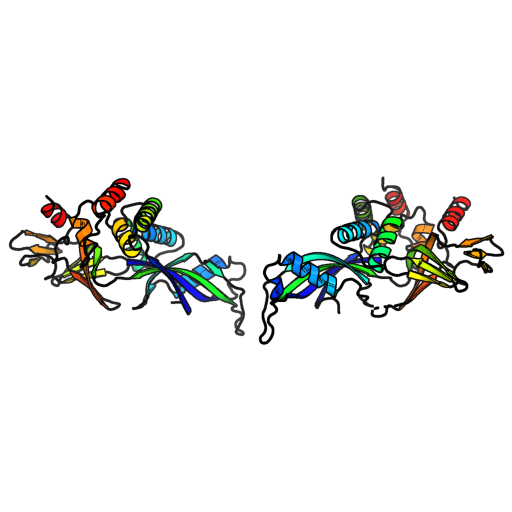32.490 64.380 52.283 1.00 26.39 66 GLU F O 1
ATOM 1873 N N . LYS B 2 67 ? 34.030 62.843 51.713 1.00 23.74 67 LYS F N 1
ATOM 1874 C CA . LYS B 2 67 ? 34.969 63.231 52.764 1.00 24.58 67 LYS F CA 1
ATOM 1875 C C . LYS B 2 67 ? 35.285 64.724 52.753 1.00 23.68 67 LYS F C 1
ATOM 1876 O O . LYS B 2 67 ? 35.305 65.373 53.802 1.00 20.42 67 LYS F O 1
ATOM 1882 N N . THR B 2 68 ? 35.539 65.265 51.566 1.00 21.35 68 THR F N 1
ATOM 1883 C CA . THR B 2 68 ? 35.864 66.679 51.440 1.00 19.60 68 THR F CA 1
ATOM 1884 C C . THR B 2 68 ? 34.650 67.559 51.725 1.00 19.81 68 THR F C 1
ATOM 1885 O O . THR B 2 68 ? 34.768 68.586 52.392 1.00 19.14 68 THR F O 1
ATOM 1889 N N . ALA B 2 69 ? 33.486 67.150 51.226 1.00 18.54 69 ALA F N 1
ATOM 1890 C CA . ALA B 2 69 ? 32.258 67.905 51.442 1.00 18.47 69 ALA F CA 1
ATOM 1891 C C . ALA B 2 69 ? 31.984 68.020 52.935 1.00 17.00 69 ALA F C 1
ATOM 1892 O O . ALA B 2 69 ? 31.565 69.071 53.420 1.00 16.96 69 ALA F O 1
ATOM 1894 N N . VAL B 2 70 ? 32.223 66.930 53.657 1.00 18.22 70 VAL F N 1
ATOM 1895 C CA . VAL B 2 70 ? 32.010 66.910 55.097 1.00 15.95 70 VAL F CA 1
ATOM 1896 C C . VAL B 2 70 ? 33.001 67.844 55.782 1.00 15.89 70 VAL F C 1
ATOM 1897 O O . VAL B 2 70 ? 32.627 68.609 56.668 1.00 17.32 70 VAL F O 1
ATOM 1901 N N . LYS B 2 71 ? 34.262 67.784 55.365 1.00 15.29 71 LYS F N 1
ATOM 1902 C CA . LYS B 2 71 ? 35.289 68.641 55.949 1.00 16.21 71 LYS F CA 1
ATOM 1903 C C . LYS B 2 71 ? 34.939 70.109 55.718 1.00 16.05 71 LYS F C 1
ATOM 1904 O O . LYS B 2 71 ? 35.127 70.944 56.601 1.00 15.74 71 LYS F O 1
ATOM 1910 N N . ILE B 2 72 ? 34.426 70.421 54.530 1.00 17.74 72 ILE F N 1
ATOM 1911 C CA . ILE B 2 72 ? 34.047 71.793 54.210 1.00 16.91 72 ILE F CA 1
ATOM 1912 C C . ILE B 2 72 ? 32.904 72.232 55.120 1.00 17.62 72 ILE F C 1
ATOM 1913 O O . ILE B 2 72 ? 32.890 73.358 55.615 1.00 15.75 72 ILE F O 1
ATOM 1918 N N . ALA B 2 73 ? 31.946 71.337 55.342 1.00 15.85 73 ALA F N 1
ATOM 1919 C CA . ALA B 2 73 ? 30.814 71.646 56.204 1.00 16.60 73 ALA F CA 1
ATOM 1920 C C . ALA B 2 73 ? 31.270 71.823 57.653 1.00 16.04 73 ALA F C 1
ATOM 1921 O O . ALA B 2 73 ? 30.679 72.600 58.402 1.00 17.79 73 ALA F O 1
ATOM 1923 N N . ASP B 2 74 ? 32.320 71.104 58.044 1.00 13.56 74 ASP F N 1
ATOM 1924 C CA . ASP B 2 74 ? 32.848 71.203 59.406 1.00 14.53 74 ASP F CA 1
ATOM 1925 C C . ASP B 2 74 ? 33.589 72.519 59.621 1.00 17.34 74 ASP F C 1
ATOM 1926 O O . ASP B 2 74 ? 33.435 73.171 60.654 1.00 19.11 74 ASP F O 1
ATOM 1931 N N . ILE B 2 75 ? 34.396 72.893 58.633 1.00 16.90 75 ILE F N 1
ATOM 1932 C CA . ILE B 2 75 ? 35.215 74.102 58.697 1.00 17.65 75 ILE F CA 1
ATOM 1933 C C . ILE B 2 75 ? 34.489 75.395 58.334 1.00 18.31 75 ILE F C 1
ATOM 1934 O O . ILE B 2 75 ? 34.691 76.429 58.978 1.00 19.72 75 ILE F O 1
ATOM 1939 N N . LEU B 2 76 ? 33.651 75.331 57.303 1.00 18.20 76 LEU F N 1
ATOM 1940 C CA . LEU B 2 76 ? 32.923 76.498 56.814 1.00 17.60 76 LEU F CA 1
ATOM 1941 C C . LEU B 2 76 ? 33.924 77.560 56.355 1.00 19.59 76 LEU F C 1
ATOM 1942 O O . LEU B 2 76 ? 34.002 78.652 56.924 1.00 20.21 76 LEU F O 1
ATOM 1947 N N . PRO B 2 77 ? 34.714 77.241 55.318 1.00 19.25 77 PRO F N 1
ATOM 1948 C CA . PRO B 2 77 ? 35.712 78.174 54.784 1.00 18.69 77 PRO F CA 1
ATOM 1949 C C . PRO B 2 77 ? 35.085 79.496 54.348 1.00 19.30 77 PRO F C 1
ATOM 1950 O O . PRO B 2 77 ? 33.992 79.520 53.780 1.00 19.49 77 PRO F O 1
ATOM 1954 N N . GLU B 2 78 ? 35.788 80.594 54.611 1.00 20.00 78 GLU F N 1
ATOM 1955 C CA . GLU B 2 78 ? 35.289 81.923 54.276 1.00 22.76 78 GLU F CA 1
ATOM 1956 C C . GLU B 2 78 ? 36.024 82.556 53.095 1.00 22.98 78 GLU F C 1
ATOM 1957 O O . GLU B 2 78 ? 35.578 83.568 52.553 1.00 24.10 78 GLU F O 1
ATOM 1963 N N . ASP B 2 79 ? 37.150 81.969 52.705 1.00 21.66 79 ASP F N 1
ATOM 1964 C CA . ASP B 2 79 ? 37.933 82.496 51.591 1.00 23.21 79 ASP F CA 1
ATOM 1965 C C . ASP B 2 79 ? 38.815 81.424 50.956 1.00 22.39 79 ASP F C 1
ATOM 1966 O O . ASP B 2 79 ? 38.872 80.294 51.437 1.00 20.50 79 ASP F O 1
ATOM 1971 N N . LEU B 2 80 ? 39.504 81.782 49.877 1.00 19.99 80 LEU F N 1
ATOM 1972 C CA . LEU B 2 80 ? 40.364 80.835 49.178 1.00 19.49 80 LEU F CA 1
ATOM 1973 C C . LEU B 2 80 ? 41.429 80.202 50.066 1.00 18.70 80 LEU F C 1
ATOM 1974 O O . LEU B 2 80 ? 41.725 79.016 49.931 1.00 19.88 80 LEU F O 1
ATOM 1979 N N . ASP B 2 81 ? 42.007 80.982 50.973 1.00 18.79 81 ASP F N 1
ATOM 1980 C CA . ASP B 2 81 ? 43.031 80.440 51.857 1.00 17.89 81 ASP F CA 1
ATOM 1981 C C . ASP B 2 81 ? 42.486 79.311 52.730 1.00 18.19 81 ASP F C 1
ATOM 1982 O O . ASP B 2 81 ? 43.177 78.321 52.967 1.00 17.74 81 ASP F O 1
ATOM 1987 N N . ASP B 2 82 ? 41.252 79.451 53.206 1.00 19.72 82 ASP F N 1
ATOM 1988 C CA . ASP B 2 82 ? 40.660 78.398 54.028 1.00 19.16 82 ASP F CA 1
ATOM 1989 C C . ASP B 2 82 ? 40.521 77.135 53.181 1.00 20.14 82 ASP F C 1
ATOM 1990 O O . ASP B 2 82 ? 40.742 76.024 53.664 1.00 18.30 82 ASP F O 1
ATOM 1995 N N . LEU B 2 83 ? 40.154 77.308 51.914 1.00 20.39 83 LEU F N 1
ATOM 1996 C CA . LEU B 2 83 ? 40.012 76.173 51.010 1.00 21.34 83 LEU F CA 1
ATOM 1997 C C . LEU B 2 83 ? 41.372 75.537 50.744 1.00 21.84 83 LEU F C 1
ATOM 1998 O O . LEU B 2 83 ? 41.478 74.320 50.593 1.00 20.76 83 LEU F O 1
ATOM 2003 N N . ARG B 2 84 ? 42.415 76.362 50.687 1.00 20.77 84 ARG F N 1
ATOM 2004 C CA . ARG B 2 84 ? 43.760 75.851 50.457 1.00 20.88 84 ARG F CA 1
ATOM 2005 C C . ARG B 2 84 ? 44.176 74.982 51.641 1.00 20.16 84 ARG F C 1
ATOM 2006 O O . ARG B 2 84 ? 44.925 74.020 51.484 1.00 21.28 84 ARG F O 1
ATOM 2014 N N . ALA B 2 85 ? 43.687 75.330 52.827 1.00 19.89 85 ALA F N 1
ATOM 2015 C CA . ALA B 2 85 ? 44.004 74.568 54.029 1.00 19.41 85 ALA F CA 1
ATOM 2016 C C . ALA B 2 85 ? 43.344 73.195 53.939 1.00 19.03 85 ALA F C 1
ATOM 2017 O O . ALA B 2 85 ? 43.924 72.186 54.346 1.00 18.05 85 ALA F O 1
ATOM 2019 N N . ILE B 2 86 ? 42.130 73.168 53.400 1.00 15.59 86 ILE F N 1
ATOM 2020 C CA . ILE B 2 86 ? 41.381 71.925 53.249 1.00 18.38 86 ILE F CA 1
ATOM 2021 C C . ILE B 2 86 ? 41.969 71.070 52.127 1.00 20.00 86 ILE F C 1
ATOM 2022 O O . ILE B 2 86 ? 42.179 69.866 52.298 1.00 19.85 86 ILE F O 1
ATOM 2027 N N . TYR B 2 87 ? 42.236 71.694 50.983 1.00 22.09 87 TYR F N 1
ATOM 2028 C CA . TYR B 2 87 ? 42.810 70.981 49.846 1.00 24.39 87 TYR F CA 1
ATOM 2029 C C . TYR B 2 87 ? 44.328 70.925 49.950 1.00 27.85 87 TYR F C 1
ATOM 2030 O O . TYR B 2 87 ? 45.045 71.450 49.096 1.00 32.03 87 TYR F O 1
ATOM 2039 N N . TYR B 2 88 ? 44.806 70.280 51.007 1.00 28.71 88 TYR F N 1
ATOM 2040 C CA . TYR B 2 88 ? 46.233 70.137 51.261 1.00 30.93 88 TYR F CA 1
ATOM 2041 C C . TYR B 2 88 ? 46.879 69.244 50.207 1.00 33.70 88 TYR F C 1
ATOM 2042 O O . TYR B 2 88 ? 46.391 68.147 49.923 1.00 34.36 88 TYR F O 1
ATOM 2051 N N . LYS B 2 89 ? 47.980 69.720 49.634 1.00 35.77 89 LYS F N 1
ATOM 2052 C CA . LYS B 2 89 ? 48.701 68.980 48.605 1.00 38.32 89 LYS F CA 1
ATOM 2053 C C . LYS B 2 89 ? 47.776 68.596 47.458 1.00 39.75 89 LYS F C 1
ATOM 2054 O O . LYS B 2 89 ? 48.042 67.649 46.718 1.00 41.32 89 LYS F O 1
ATOM 2060 N N . ARG B 2 90 ? 46.685 69.343 47.326 1.00 40.83 90 ARG F N 1
ATOM 2061 C CA . ARG B 2 90 ? 45.704 69.127 46.269 1.00 42.21 90 ARG F CA 1
ATOM 2062 C C . ARG B 2 90 ? 45.483 70.457 45.560 1.00 43.84 90 ARG F C 1
ATOM 2063 O O . ARG B 2 90 ? 45.586 71.518 46.174 1.00 42.90 90 ARG F O 1
ATOM 2071 N N . GLU B 2 91 ? 45.184 70.401 44.268 1.00 45.78 91 GLU F N 1
ATOM 2072 C CA . GLU B 2 91 ? 44.947 71.614 43.499 1.00 47.92 91 GLU F CA 1
ATOM 2073 C C . GLU B 2 91 ? 43.550 72.142 43.811 1.00 48.15 91 GLU F C 1
ATOM 2074 O O . GLU B 2 91 ? 42.595 71.370 43.896 1.00 47.37 91 GLU F O 1
ATOM 2076 N N . LEU B 2 92 ? 43.433 73.455 43.995 1.00 48.73 92 LEU F N 1
ATOM 2077 C CA . LEU B 2 92 ? 42.139 74.061 44.289 1.00 49.88 92 LEU F CA 1
ATOM 2078 C C . LEU B 2 92 ? 41.110 73.685 43.231 1.00 50.77 92 LEU F C 1
ATOM 2079 O O . LEU B 2 92 ? 41.441 73.529 42.056 1.00 50.42 92 LEU F O 1
ATOM 2084 N N . PRO B 2 93 ? 39.842 73.528 43.642 1.00 51.14 93 PRO F N 1
ATOM 2085 C CA . PRO B 2 93 ? 38.762 73.170 42.719 1.00 50.99 93 PRO F CA 1
ATOM 2086 C C . PRO B 2 93 ? 38.517 74.290 41.720 1.00 51.23 93 PRO F C 1
ATOM 2087 O O . PRO B 2 93 ? 38.695 75.464 42.042 1.00 50.49 93 PRO F O 1
ATOM 2091 N N . GLU B 2 94 ? 38.109 73.930 40.509 1.00 51.51 94 GLU F N 1
ATOM 2092 C CA . GLU B 2 94 ? 37.822 74.933 39.496 1.00 51.55 94 GLU F CA 1
ATOM 2093 C C . GLU B 2 94 ? 36.561 75.672 39.935 1.00 50.12 94 GLU F C 1
ATOM 2094 O O . GLU B 2 94 ? 36.258 76.758 39.443 1.00 50.18 94 GLU F O 1
ATOM 2096 N N . ASN B 2 95 ? 35.839 75.069 40.877 1.00 48.35 95 ASN F N 1
ATOM 2097 C CA . ASN B 2 95 ? 34.608 75.642 41.413 1.00 46.50 95 ASN F CA 1
ATOM 2098 C C . ASN B 2 95 ? 34.822 76.255 42.795 1.00 44.80 95 ASN F C 1
ATOM 2099 O O . ASN B 2 95 ? 33.875 76.400 43.568 1.00 43.50 95 ASN F O 1
ATOM 2101 N N . ALA B 2 96 ? 36.065 76.614 43.099 1.00 43.09 96 ALA F N 1
ATOM 2102 C CA . ALA B 2 96 ? 36.402 77.200 44.392 1.00 41.15 96 ALA F CA 1
ATOM 2103 C C . ALA B 2 96 ? 35.429 78.297 44.823 1.00 40.63 96 ALA F C 1
ATOM 2104 O O . ALA B 2 96 ? 34.887 78.254 45.927 1.00 39.95 96 ALA F O 1
ATOM 2106 N N . GLU B 2 97 ? 35.206 79.276 43.950 1.00 38.61 97 GLU F N 1
ATOM 2107 C CA . GLU B 2 97 ? 34.308 80.382 44.264 1.00 37.63 97 GLU F CA 1
ATOM 2108 C C . GLU B 2 97 ? 32.870 79.963 44.550 1.00 36.73 97 GLU F C 1
ATOM 2109 O O . GLU B 2 97 ? 32.229 80.510 45.448 1.00 36.17 97 GLU F O 1
ATOM 2115 N N . GLU B 2 98 ? 32.357 79.001 43.789 1.00 36.45 98 GLU F N 1
ATOM 2116 C CA . GLU B 2 98 ? 30.991 78.538 43.998 1.00 36.72 98 GLU F CA 1
ATOM 2117 C C . GLU B 2 98 ? 30.846 77.889 45.371 1.00 34.72 98 GLU F C 1
ATOM 2118 O O . GLU B 2 98 ? 29.810 78.015 46.023 1.00 35.76 98 GLU F O 1
ATOM 2124 N N . ILE B 2 99 ? 31.891 77.192 45.804 1.00 33.77 99 ILE F N 1
ATOM 2125 C CA . ILE B 2 99 ? 31.874 76.531 47.104 1.00 30.44 99 ILE F CA 1
ATOM 2126 C C . ILE B 2 99 ? 31.740 77.571 48.209 1.00 29.46 99 ILE F C 1
ATOM 2127 O O . ILE B 2 99 ? 30.933 77.418 49.126 1.00 28.26 99 ILE F O 1
ATOM 2132 N N . LEU B 2 100 ? 32.531 78.636 48.112 1.00 26.30 100 LEU F N 1
ATOM 2133 C CA . LEU B 2 100 ? 32.495 79.695 49.111 1.00 26.40 100 LEU F CA 1
ATOM 2134 C C . LEU B 2 100 ? 31.128 80.367 49.146 1.00 25.84 100 LEU F C 1
ATOM 2135 O O . LEU B 2 100 ? 30.629 80.720 50.214 1.00 27.46 100 LEU F O 1
ATOM 2140 N N . GLU B 2 101 ? 30.527 80.541 47.973 1.00 27.00 101 GLU F N 1
ATOM 2141 C CA . GLU B 2 101 ? 29.211 81.163 47.871 1.00 26.56 101 GLU F CA 1
ATOM 2142 C C . GLU B 2 101 ? 28.178 80.313 48.599 1.00 28.07 101 GLU F C 1
ATOM 2143 O O . GLU B 2 101 ? 27.332 80.834 49.324 1.00 27.69 101 GLU F O 1
ATOM 2145 N N . ILE B 2 102 ? 28.254 79.001 48.400 1.00 27.16 102 ILE F N 1
ATOM 2146 C CA . ILE B 2 102 ? 27.331 78.074 49.044 1.00 28.17 102 ILE F CA 1
ATOM 2147 C C . ILE B 2 102 ? 27.580 78.032 50.550 1.00 28.17 102 ILE F C 1
ATOM 2148 O O . ILE B 2 102 ? 26.636 78.050 51.338 1.00 28.32 102 ILE F O 1
ATOM 2153 N N . VAL B 2 103 ? 28.848 77.973 50.949 1.00 27.72 103 VAL F N 1
ATOM 2154 C CA . VAL B 2 103 ? 29.195 77.955 52.368 1.00 28.41 103 VAL F CA 1
ATOM 2155 C C . VAL B 2 103 ? 28.683 79.254 52.980 1.00 29.93 103 VAL F C 1
ATOM 2156 O O . VAL B 2 103 ? 28.051 79.257 54.037 1.00 29.90 103 VAL F O 1
ATOM 2160 N N . ARG B 2 104 ? 28.965 80.361 52.300 1.00 31.29 104 ARG F N 1
ATOM 2161 C CA . ARG B 2 104 ? 28.526 81.676 52.751 1.00 33.12 104 ARG F CA 1
ATOM 2162 C C . ARG B 2 104 ? 27.040 81.774 52.459 1.00 34.02 104 ARG F C 1
ATOM 2163 O O . ARG B 2 104 ? 26.440 82.843 52.532 1.00 34.77 104 ARG F O 1
ATOM 2165 N N . LYS B 2 105 ? 26.461 80.640 52.098 1.00 35.29 105 LYS F N 1
ATOM 2166 C CA . LYS B 2 105 ? 25.053 80.579 51.818 1.00 37.17 105 LYS F CA 1
ATOM 2167 C C . LYS B 2 105 ? 24.338 79.791 52.852 1.00 38.38 105 LYS F C 1
ATOM 2168 O O . LYS B 2 105 ? 23.148 79.596 52.681 1.00 39.51 105 LYS F O 1
ATOM 2172 N N . TYR B 2 106 ? 24.981 79.265 53.889 1.00 37.77 106 TYR F N 1
ATOM 2173 C CA . TYR B 2 106 ? 24.101 78.520 54.757 1.00 38.46 106 TYR F CA 1
ATOM 2174 C C . TYR B 2 106 ? 23.142 79.517 55.309 1.00 39.57 106 TYR F C 1
ATOM 2175 O O . TYR B 2 106 ? 23.246 79.986 56.462 1.00 39.40 106 TYR F O 1
ATOM 2184 N N . ILE B 2 107 ? 22.254 79.877 54.393 1.00 40.90 107 ILE F N 1
ATOM 2185 C CA . ILE B 2 107 ? 21.437 80.970 54.654 1.00 43.20 107 ILE F CA 1
ATOM 2186 C C . ILE B 2 107 ? 20.634 80.732 53.360 1.00 45.59 107 ILE F C 1
ATOM 2187 O O . ILE B 2 107 ? 20.262 81.604 52.510 1.00 47.74 107 ILE F O 1
ATOM 2193 N N . MET C 1 1 ? -16.306 10.362 61.478 1.00 11.40 1 MET M N 1
ATOM 2194 C CA . MET C 1 1 ? -15.973 11.667 62.120 1.00 11.84 1 MET M CA 1
ATOM 2195 C C . MET C 1 1 ? -14.986 12.444 61.254 1.00 10.31 1 MET M C 1
ATOM 2196 O O . MET C 1 1 ? -14.355 11.884 60.356 1.00 10.86 1 MET M O 1
ATOM 2201 N N . TYR C 1 2 ? -14.873 13.742 61.517 1.00 10.41 2 TYR M N 1
ATOM 2202 C CA . TYR C 1 2 ? -13.941 14.593 60.790 1.00 10.43 2 TYR M CA 1
ATOM 2203 C C . TYR C 1 2 ? -13.090 15.323 61.810 1.00 10.73 2 TYR M C 1
ATOM 2204 O O . TYR C 1 2 ? -13.582 15.719 62.868 1.00 9.49 2 TYR M O 1
ATOM 2213 N N . LYS C 1 3 ? -11.809 15.480 61.500 1.00 11.00 3 LYS M N 1
ATOM 2214 C CA . LYS C 1 3 ? -10.897 16.160 62.409 1.00 11.44 3 LYS M CA 1
ATOM 2215 C C . LYS C 1 3 ? -9.928 17.047 61.661 1.00 11.17 3 LYS M C 1
ATOM 2216 O O . LYS C 1 3 ? -9.678 16.860 60.470 1.00 10.14 3 LYS M O 1
ATOM 2222 N N . ILE C 1 4 ? -9.385 18.021 62.380 1.00 9.72 4 ILE M N 1
ATOM 2223 C CA . ILE C 1 4 ? -8.353 18.878 61.833 1.00 9.76 4 ILE M CA 1
ATOM 2224 C C . ILE C 1 4 ? -7.165 18.500 62.704 1.00 9.33 4 ILE M C 1
ATOM 2225 O O . ILE C 1 4 ? -7.206 18.656 63.926 1.00 9.58 4 ILE M O 1
ATOM 2230 N N . LEU C 1 5 ? -6.124 17.967 62.077 1.00 10.73 5 LEU M N 1
ATOM 2231 C CA . LEU C 1 5 ? -4.933 17.563 62.808 1.00 9.53 5 LEU M CA 1
ATOM 2232 C C . LEU C 1 5 ? -3.836 18.599 62.659 1.00 9.52 5 LEU M C 1
ATOM 2233 O O . LEU C 1 5 ? -3.725 19.253 61.620 1.00 8.35 5 LEU M O 1
ATOM 2238 N N . GLU C 1 6 ? -3.035 18.748 63.710 1.00 9.16 6 GLU M N 1
ATOM 2239 C CA . GLU C 1 6 ? -1.899 19.659 63.692 1.00 9.85 6 GLU M CA 1
ATOM 2240 C C . GLU C 1 6 ? -0.728 18.731 63.392 1.00 9.28 6 GLU M C 1
ATOM 2241 O O . GLU C 1 6 ? -0.461 17.803 64.155 1.00 11.06 6 GLU M O 1
ATOM 2247 N N . ILE C 1 7 ? -0.044 18.969 62.277 1.00 10.98 7 ILE M N 1
ATOM 2248 C CA . ILE C 1 7 ? 1.071 18.117 61.876 1.00 11.92 7 ILE M CA 1
ATOM 2249 C C . ILE C 1 7 ? 2.414 18.827 61.839 1.00 12.12 7 ILE M C 1
ATOM 2250 O O . ILE C 1 7 ? 2.531 19.925 61.300 1.00 12.81 7 ILE M O 1
ATOM 2255 N N . ALA 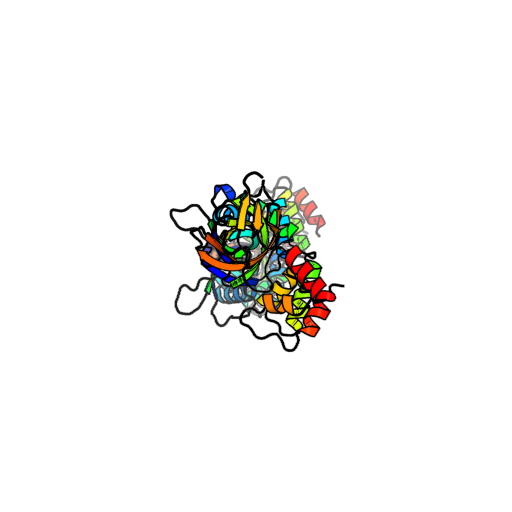C 1 8 ? 3.422 18.190 62.429 1.00 12.51 8 ALA M N 1
ATOM 2256 C CA . ALA C 1 8 ? 4.782 18.720 62.421 1.00 12.44 8 ALA M CA 1
ATOM 2257 C C . ALA C 1 8 ? 5.481 17.910 61.334 1.00 12.16 8 ALA M C 1
ATOM 2258 O O . ALA C 1 8 ? 5.316 16.694 61.262 1.00 12.09 8 ALA M O 1
ATOM 2260 N N . ASP C 1 9 ? 6.258 18.572 60.485 1.00 12.15 9 ASP M N 1
ATOM 2261 C CA . ASP C 1 9 ? 6.922 17.862 59.398 1.00 12.35 9 ASP M CA 1
ATOM 2262 C C . ASP C 1 9 ? 8.119 18.670 58.907 1.00 13.24 9 ASP M C 1
ATOM 2263 O O . ASP C 1 9 ? 8.415 19.742 59.435 1.00 14.45 9 ASP M O 1
ATOM 2268 N N . VAL C 1 10 ? 8.816 18.125 57.917 1.00 13.16 10 VAL M N 1
ATOM 2269 C CA . VAL C 1 10 ? 9.950 18.795 57.293 1.00 15.60 10 VAL M CA 1
ATOM 2270 C C . VAL C 1 10 ? 9.638 18.756 55.802 1.00 14.87 10 VAL M C 1
ATOM 2271 O O . VAL C 1 10 ? 9.518 17.680 55.214 1.00 18.41 10 VAL M O 1
ATOM 2275 N N . VAL C 1 11 ? 9.488 19.932 55.201 1.00 15.30 11 VAL M N 1
ATOM 2276 C CA . VAL C 1 11 ? 9.162 20.030 53.785 1.00 14.83 11 VAL M CA 1
ATOM 2277 C C . VAL C 1 11 ? 10.357 20.430 52.935 1.00 14.49 11 VAL M C 1
ATOM 2278 O O . VAL C 1 11 ? 11.066 21.383 53.251 1.00 15.01 11 VAL M O 1
ATOM 2282 N N . LYS C 1 12 ? 10.567 19.689 51.852 1.00 14.21 12 LYS M N 1
ATOM 2283 C CA . LYS C 1 12 ? 11.665 19.948 50.928 1.00 15.12 12 LYS M CA 1
ATOM 2284 C C . LYS C 1 12 ? 11.189 20.879 49.816 1.00 14.93 12 LYS M C 1
ATOM 2285 O O . LYS C 1 12 ? 10.277 20.540 49.057 1.00 15.36 12 LYS M O 1
ATOM 2287 N N . VAL C 1 13 ? 11.806 22.054 49.730 1.00 14.02 13 VAL M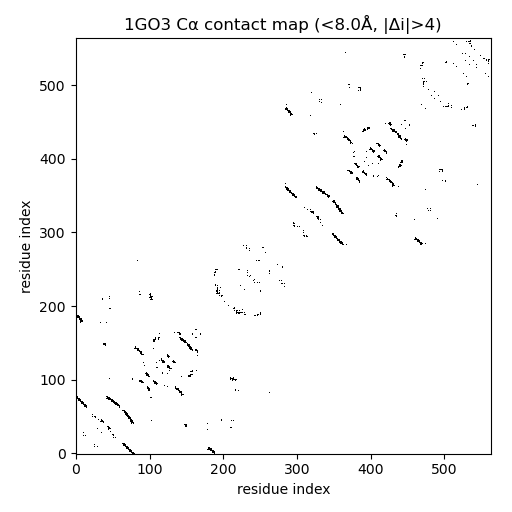 N 1
ATOM 2288 C CA . VAL C 1 13 ? 11.455 23.042 48.715 1.00 13.65 13 VAL M CA 1
ATOM 2289 C C . VAL C 1 13 ? 12.573 23.139 47.679 1.00 15.25 13 VAL M C 1
ATOM 2290 O O . VAL C 1 13 ? 13.665 23.621 47.974 1.00 15.66 13 VAL M O 1
ATOM 2294 N N . PRO C 1 14 ? 12.313 22.671 46.449 1.00 16.33 14 PRO M N 1
ATOM 2295 C CA . PRO C 1 14 ? 13.303 22.706 45.367 1.00 17.06 14 PRO M CA 1
ATOM 2296 C C . PRO C 1 14 ? 13.723 24.132 45.018 1.00 16.63 14 PRO M C 1
ATOM 2297 O O . PRO C 1 14 ? 12.956 25.078 45.198 1.00 16.60 14 PRO M O 1
ATOM 2301 N N . PRO C 1 15 ? 14.950 24.302 44.506 1.00 17.76 15 PRO M N 1
ATOM 2302 C CA . PRO C 1 15 ? 15.427 25.640 44.145 1.00 17.07 15 PRO M CA 1
ATOM 2303 C C . PRO C 1 15 ? 14.611 26.297 43.035 1.00 18.32 15 PRO M C 1
ATOM 2304 O O . PRO C 1 15 ? 14.532 27.525 42.957 1.00 14.73 15 PRO M O 1
ATOM 2308 N N . GLU C 1 16 ? 13.995 25.480 42.183 1.00 18.26 16 GLU M N 1
ATOM 2309 C CA . GLU C 1 16 ? 13.193 26.004 41.084 1.00 20.30 16 GLU M CA 1
ATOM 2310 C C . GLU C 1 16 ? 11.984 26.809 41.557 1.00 19.23 16 GLU M C 1
ATOM 2311 O O . GLU C 1 16 ? 11.292 27.430 40.748 1.00 19.16 16 GLU M O 1
ATOM 2317 N N . GLU C 1 17 ? 11.731 26.804 42.863 1.00 18.67 17 GLU M N 1
ATOM 2318 C CA . GLU C 1 17 ? 10.605 27.555 43.413 1.00 17.80 17 GLU M CA 1
ATOM 2319 C C . GLU C 1 17 ? 11.003 28.986 43.772 1.00 17.44 17 GLU M C 1
ATOM 2320 O O . GLU C 1 17 ? 10.258 29.705 44.440 1.00 15.39 17 GLU M O 1
ATOM 2326 N N . PHE C 1 18 ? 12.180 29.399 43.317 1.00 16.86 18 PHE M N 1
ATOM 2327 C CA . PHE C 1 18 ? 12.670 30.744 43.590 1.00 15.85 18 PHE M CA 1
ATOM 2328 C C . PHE C 1 18 ? 11.642 31.831 43.283 1.00 18.28 18 PHE M C 1
ATOM 2329 O O . PHE C 1 18 ? 10.946 31.771 42.272 1.00 17.60 18 PHE M O 1
ATOM 2337 N N . GLY C 1 19 ? 11.564 32.826 44.163 1.00 19.12 19 GLY M N 1
ATOM 2338 C CA . GLY C 1 19 ? 10.659 33.943 43.957 1.00 23.01 19 GLY M CA 1
ATOM 2339 C C . GLY C 1 19 ? 9.190 33.740 44.266 1.00 25.29 19 GLY M C 1
ATOM 2340 O O . GLY C 1 19 ? 8.461 34.715 44.456 1.00 27.98 19 GLY M O 1
ATOM 2341 N N . LYS C 1 20 ? 8.743 32.490 44.309 1.00 24.65 20 LYS M N 1
ATOM 2342 C CA . LYS C 1 20 ? 7.341 32.200 44.595 1.00 24.10 20 LYS M CA 1
ATOM 2343 C C . LYS C 1 20 ? 7.065 32.346 46.088 1.00 24.62 20 LYS M C 1
ATOM 2344 O O . LYS C 1 20 ? 7.956 32.152 46.912 1.00 23.28 20 LYS M O 1
ATOM 2350 N N . ASP C 1 21 ? 5.832 32.702 46.438 1.00 23.25 21 ASP M N 1
ATOM 2351 C CA . ASP C 1 21 ? 5.474 32.855 47.841 1.00 22.48 21 ASP M CA 1
ATOM 2352 C C . ASP C 1 21 ? 5.767 31.529 48.542 1.00 19.81 21 ASP M C 1
ATOM 2353 O O . ASP C 1 21 ? 5.286 30.478 48.119 1.00 19.95 21 ASP M O 1
ATOM 2358 N N . LEU C 1 22 ? 6.563 31.584 49.605 1.00 18.99 22 LEU M N 1
ATOM 2359 C CA . LEU C 1 22 ? 6.953 30.380 50.332 1.00 18.92 22 LEU M CA 1
ATOM 2360 C C . LEU C 1 22 ? 5.796 29.584 50.926 1.00 18.71 22 LEU M C 1
ATOM 2361 O O . LEU C 1 22 ? 5.732 28.367 50.760 1.00 19.02 22 LEU M O 1
ATOM 2366 N N . LYS C 1 23 ? 4.884 30.261 51.616 1.00 19.19 23 LYS M N 1
ATOM 2367 C CA . LYS C 1 23 ? 3.758 29.562 52.227 1.00 18.02 23 LYS M CA 1
ATOM 2368 C C . LYS C 1 23 ? 2.910 28.841 51.183 1.00 18.85 23 LYS M C 1
ATOM 2369 O O . LYS C 1 23 ? 2.516 27.692 51.385 1.00 16.87 23 LYS M O 1
ATOM 2373 N N . GLU C 1 24 ? 2.633 29.511 50.067 1.00 18.20 24 GLU M N 1
ATOM 2374 C CA . GLU C 1 24 ? 1.848 28.904 49.001 1.00 19.40 24 GLU M CA 1
ATOM 2375 C C . GLU C 1 24 ? 2.597 27.723 48.392 1.00 18.69 24 GLU M C 1
ATOM 2376 O O . GLU C 1 24 ? 2.002 26.697 48.067 1.00 17.61 24 GLU M O 1
ATOM 2379 N N . THR C 1 25 ? 3.907 27.876 48.234 1.00 17.38 25 THR M N 1
ATOM 2380 C CA . THR C 1 25 ? 4.728 26.814 47.672 1.00 16.31 25 THR M CA 1
ATOM 2381 C C . THR C 1 25 ? 4.712 25.599 48.591 1.00 15.84 25 THR M C 1
ATOM 2382 O O . THR C 1 25 ? 4.523 24.469 48.140 1.00 14.70 25 THR M O 1
ATOM 2386 N N . VAL C 1 26 ? 4.908 25.838 49.882 1.00 13.71 26 VAL M N 1
ATOM 2387 C CA . VAL C 1 26 ? 4.908 24.755 50.854 1.00 13.22 26 VAL M CA 1
ATOM 2388 C C . VAL C 1 26 ? 3.553 24.046 50.878 1.00 11.89 26 VAL M C 1
ATOM 2389 O O . VAL C 1 26 ? 3.493 22.818 50.919 1.00 11.73 26 VAL M O 1
ATOM 2393 N N . LYS C 1 27 ? 2.466 24.809 50.838 1.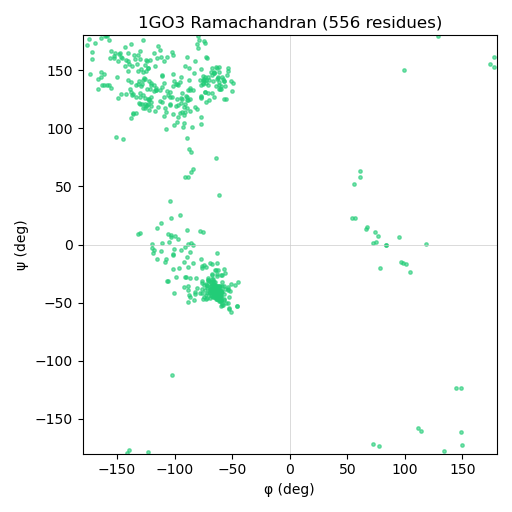00 12.58 27 LYS M N 1
ATOM 2394 C CA . LYS C 1 27 ? 1.147 24.184 50.859 1.00 13.28 27 LYS M CA 1
ATOM 2395 C C . LYS C 1 27 ? 0.949 23.291 49.636 1.00 12.80 27 LYS M C 1
ATOM 2396 O O . LYS C 1 27 ? 0.414 22.187 49.743 1.00 13.19 27 LYS M O 1
ATOM 2402 N N . LYS C 1 28 ? 1.397 23.756 48.474 1.00 12.67 28 LYS M N 1
ATOM 2403 C CA . LYS C 1 28 ? 1.252 22.974 47.252 1.00 14.94 28 LYS M CA 1
ATOM 2404 C C . LYS C 1 28 ? 2.005 21.653 47.361 1.00 14.10 28 LYS M C 1
ATOM 2405 O O . LYS C 1 28 ? 1.495 20.602 46.977 1.00 15.74 28 LYS M O 1
ATOM 2408 N N . ILE C 1 29 ? 3.225 21.713 47.884 1.00 12.79 29 ILE M N 1
ATOM 2409 C CA . ILE C 1 29 ? 4.043 20.519 48.050 1.00 13.04 29 ILE M CA 1
ATOM 2410 C C . ILE C 1 29 ? 3.351 19.533 48.986 1.00 12.87 29 ILE M C 1
ATOM 2411 O O . ILE C 1 29 ? 3.316 18.330 48.720 1.00 13.33 29 ILE M O 1
ATOM 2416 N N . LEU C 1 30 ? 2.796 20.052 50.077 1.00 11.54 30 LEU M N 1
ATOM 2417 C CA . LEU C 1 30 ? 2.106 19.222 51.060 1.00 11.93 30 LEU M CA 1
ATOM 2418 C C . LEU C 1 30 ? 0.852 18.581 50.483 1.00 12.10 30 LEU M C 1
ATOM 2419 O O . LEU C 1 30 ? 0.565 17.417 50.756 1.00 13.03 30 LEU M O 1
ATOM 2424 N N . MET C 1 31 ? 0.107 19.341 49.686 1.00 12.81 31 MET M N 1
ATOM 2425 C CA . MET C 1 31 ? -1.113 18.819 49.081 1.00 13.65 31 MET M CA 1
ATOM 2426 C C . MET C 1 31 ? -0.791 17.641 48.174 1.00 14.33 31 MET M C 1
ATOM 2427 O O . MET C 1 31 ? -1.443 16.601 48.227 1.00 14.69 31 MET M O 1
ATOM 2432 N N . GLU C 1 32 ? 0.239 17.806 47.352 1.00 14.17 32 GLU M N 1
ATOM 2433 C CA . GLU C 1 32 ? 0.644 16.765 46.420 1.00 15.73 32 GLU M CA 1
ATOM 2434 C C . GLU C 1 32 ? 1.141 15.515 47.134 1.00 16.67 32 GLU M C 1
ATOM 2435 O O . GLU C 1 32 ? 0.865 14.394 46.710 1.00 17.39 32 GLU M O 1
ATOM 2441 N N . LYS C 1 33 ? 1.861 15.711 48.231 1.00 14.10 33 LYS M N 1
ATOM 2442 C CA . LYS C 1 33 ? 2.415 14.595 48.982 1.00 14.49 33 LYS M CA 1
ATOM 2443 C C . LYS C 1 33 ? 1.439 13.809 49.851 1.00 15.05 33 LYS M C 1
ATOM 2444 O O . LYS C 1 33 ? 1.480 12.579 49.870 1.00 16.29 33 LYS M O 1
ATOM 2450 N N . TYR C 1 34 ? 0.547 14.505 50.548 1.00 13.23 34 TYR M N 1
ATOM 2451 C CA . TYR C 1 34 ? -0.361 13.828 51.471 1.00 12.65 34 TYR M CA 1
ATOM 2452 C C . TYR C 1 34 ? -1.833 13.625 51.141 1.00 11.80 34 TYR M C 1
ATOM 2453 O O . TYR C 1 34 ? -2.427 12.648 51.595 1.00 13.33 34 TYR M O 1
ATOM 2462 N N . GLU C 1 35 ? -2.441 14.535 50.390 1.00 13.06 35 GLU M N 1
ATOM 2463 C CA . GLU C 1 35 ? -3.859 14.379 50.089 1.00 12.42 35 GLU M CA 1
ATOM 2464 C C . GLU C 1 35 ? -4.145 13.076 49.358 1.00 13.70 35 GLU M C 1
ATOM 2465 O O . GLU C 1 35 ? -3.438 12.708 48.422 1.00 14.88 35 GLU M O 1
ATOM 2471 N N . GLY C 1 36 ? -5.174 12.368 49.812 1.00 14.04 36 GLY M N 1
ATOM 2472 C CA . GLY C 1 36 ? -5.535 11.108 49.188 1.00 17.12 36 GLY M CA 1
ATOM 2473 C C . GLY C 1 36 ? -4.997 9.903 49.932 1.00 17.51 36 GLY M C 1
ATOM 2474 O O . GLY C 1 36 ? -5.439 8.776 49.703 1.00 17.88 36 GLY M O 1
ATOM 2475 N N . ARG C 1 37 ? -4.032 10.127 50.817 1.00 17.11 37 ARG M N 1
ATOM 2476 C CA . ARG C 1 37 ? -3.457 9.034 51.590 1.00 18.03 37 ARG M CA 1
ATOM 2477 C C . ARG C 1 37 ? -4.448 8.503 52.615 1.00 17.33 37 ARG M C 1
ATOM 2478 O O . ARG C 1 37 ? -5.191 9.265 53.233 1.00 15.51 37 ARG M O 1
ATOM 2486 N N . LEU C 1 38 ? -4.453 7.188 52.792 1.00 17.41 38 LEU M N 1
ATOM 2487 C CA . LEU C 1 38 ? -5.336 6.560 53.761 1.00 19.20 38 LEU M CA 1
ATOM 2488 C C . LEU C 1 38 ? -4.489 5.799 54.772 1.00 20.94 38 LEU M C 1
ATOM 2489 O O . LEU C 1 38 ? -3.748 4.882 54.413 1.00 18.41 38 LEU M O 1
ATOM 2494 N N . ASP C 1 39 ? -4.598 6.192 56.036 1.00 24.07 39 ASP M N 1
ATOM 2495 C CA . ASP C 1 39 ? -3.847 5.554 57.107 1.00 29.11 39 ASP M CA 1
ATOM 2496 C C . ASP C 1 39 ? -4.808 4.997 58.151 1.00 30.37 39 ASP M C 1
ATOM 2497 O O . ASP C 1 39 ? -5.753 5.669 58.563 1.00 29.18 39 ASP M O 1
ATOM 2502 N N . LYS C 1 40 ? -4.558 3.761 58.570 1.00 30.97 40 LYS M N 1
ATOM 2503 C CA . LYS C 1 40 ? -5.395 3.082 59.552 1.00 32.38 40 LYS M CA 1
ATOM 2504 C C . LYS C 1 40 ? -5.598 3.875 60.843 1.00 32.10 40 LYS M C 1
ATOM 2505 O O . LYS C 1 40 ? -6.681 3.855 61.427 1.00 33.40 40 LYS M O 1
ATOM 2507 N N . ASP C 1 41 ? -4.559 4.580 61.281 1.00 31.37 41 ASP M N 1
ATOM 2508 C CA . ASP C 1 41 ? -4.629 5.348 62.520 1.00 31.27 41 ASP M CA 1
ATOM 2509 C C . ASP C 1 41 ? -4.969 6.826 62.352 1.00 29.44 41 ASP M C 1
ATOM 2510 O O . ASP C 1 41 ? -5.417 7.473 63.297 1.00 32.96 41 ASP M O 1
ATOM 2515 N N . VAL C 1 42 ? -4.758 7.360 61.156 1.00 24.50 42 VAL M N 1
ATOM 2516 C CA . VAL C 1 42 ? -5.036 8.767 60.895 1.00 21.85 42 VAL M CA 1
ATOM 2517 C C . VAL C 1 42 ? -6.362 8.978 60.170 1.00 20.02 42 VAL M C 1
ATOM 2518 O O . VAL C 1 42 ? -7.125 9.893 60.494 1.00 19.55 42 VAL M O 1
ATOM 2522 N N . GLY C 1 43 ? -6.627 8.124 59.191 1.00 16.47 43 GLY M N 1
ATOM 2523 C CA . GLY C 1 43 ? -7.845 8.237 58.414 1.00 16.33 43 GLY M CA 1
ATOM 2524 C C . GLY C 1 43 ? -7.506 8.650 56.997 1.00 15.65 43 GLY M C 1
ATOM 2525 O O . GLY C 1 43 ? -6.378 8.456 56.540 1.00 15.52 43 GLY M O 1
ATOM 2526 N N . PHE C 1 44 ? -8.483 9.225 56.303 1.00 12.60 44 PHE M N 1
ATOM 2527 C CA . PHE C 1 44 ? -8.304 9.671 54.927 1.00 11.73 44 PHE M CA 1
ATOM 2528 C C . PHE C 1 44 ? -7.923 11.151 54.917 1.00 12.16 44 PHE M C 1
ATOM 2529 O O . PHE C 1 44 ? -8.666 11.983 55.429 1.00 11.63 44 PHE M O 1
ATOM 2537 N N . VAL C 1 45 ? -6.768 11.479 54.339 1.00 11.93 45 VAL M N 1
ATOM 2538 C CA . VAL C 1 45 ? -6.318 12.872 54.267 1.00 11.35 45 VAL M CA 1
ATOM 2539 C C . VAL C 1 45 ? -7.085 13.599 53.165 1.00 11.88 45 VAL M C 1
ATOM 2540 O O . VAL C 1 45 ? -6.807 13.424 51.976 1.00 11.00 45 VAL M O 1
ATOM 2544 N N . LEU C 1 46 ? -8.052 14.417 53.568 1.00 12.27 46 LEU M N 1
ATOM 2545 C CA . LEU C 1 46 ? -8.882 15.150 52.621 1.00 11.66 46 LEU M CA 1
ATOM 2546 C C . LEU C 1 46 ? -8.287 16.432 52.081 1.00 13.22 46 LEU M C 1
ATOM 2547 O O . LEU C 1 46 ? -8.406 16.721 50.890 1.00 13.39 46 LEU M O 1
ATOM 2552 N N . SER C 1 47 ? -7.659 17.214 52.951 1.00 12.16 47 SER M N 1
ATOM 2553 C CA . SER C 1 47 ? -7.095 18.474 52.504 1.00 12.06 47 SER M CA 1
ATOM 2554 C C . SER C 1 47 ? -6.089 19.079 53.461 1.00 11.96 47 SER M C 1
ATOM 2555 O O . SER C 1 47 ? -6.170 18.889 54.672 1.00 12.47 47 SER M O 1
ATOM 2558 N N . ILE C 1 48 ? -5.121 19.787 52.893 1.00 11.78 48 ILE M N 1
ATOM 2559 C CA . ILE C 1 48 ? -4.149 20.511 53.690 1.00 12.00 48 ILE M CA 1
ATOM 2560 C C . ILE C 1 48 ? -4.910 21.812 53.888 1.00 14.36 48 ILE M C 1
ATOM 2561 O O . ILE C 1 48 ? -5.480 22.345 52.932 1.00 16.41 48 ILE M O 1
ATOM 2566 N N . VAL C 1 49 ? -4.963 22.314 55.114 1.00 12.20 49 VAL M N 1
ATOM 2567 C CA . VAL C 1 49 ? -5.677 23.558 55.347 1.00 13.50 49 VAL M CA 1
ATOM 2568 C C . VAL C 1 49 ? -4.659 24.689 55.471 1.00 15.30 49 VAL M C 1
ATOM 2569 O O . VAL C 1 49 ? -3.995 25.023 54.495 1.00 16.56 49 VAL M O 1
ATOM 2573 N N . ASP C 1 50 ? -4.521 25.270 56.658 1.00 15.35 50 ASP M N 1
ATOM 2574 C CA . ASP C 1 50 ? -3.567 26.361 56.847 1.00 17.00 50 ASP M CA 1
ATOM 2575 C C . ASP C 1 50 ? -2.169 25.866 57.208 1.00 15.68 50 ASP M C 1
ATOM 2576 O O . ASP C 1 50 ? -2.024 24.896 57.952 1.00 15.08 50 ASP M O 1
ATOM 2581 N N . VAL C 1 51 ? -1.145 26.520 56.664 1.00 13.15 51 VAL M N 1
ATOM 2582 C CA . VAL C 1 51 ? 0.236 26.189 57.012 1.00 13.97 51 VAL M CA 1
ATOM 2583 C C . VAL C 1 51 ? 0.478 27.184 58.143 1.00 17.69 51 VAL M C 1
ATOM 2584 O O . VAL C 1 51 ? 0.481 28.393 57.919 1.00 19.31 51 VAL M O 1
ATOM 2588 N N . LYS C 1 52 ? 0.664 26.676 59.356 1.00 18.01 52 LYS M N 1
ATOM 2589 C CA . LYS C 1 52 ? 0.814 27.536 60.525 1.00 20.10 52 LYS M CA 1
ATOM 2590 C C . LYS C 1 52 ? 2.206 28.026 60.906 1.00 19.78 52 LYS M C 1
ATOM 2591 O O . LYS C 1 52 ? 2.330 29.012 61.633 1.00 21.47 52 LYS M O 1
ATOM 2597 N N . ASP C 1 53 ? 3.247 27.356 60.428 1.00 19.23 53 ASP M N 1
ATOM 2598 C CA . ASP C 1 53 ? 4.607 27.769 60.757 1.00 19.77 53 ASP M CA 1
ATOM 2599 C C . ASP C 1 53 ? 5.627 27.185 59.790 1.00 19.75 53 ASP M C 1
ATOM 2600 O O . ASP C 1 53 ? 5.545 26.014 59.424 1.00 18.07 53 ASP M O 1
ATOM 2605 N N . ILE C 1 54 ? 6.581 28.012 59.373 1.00 19.14 54 ILE M N 1
ATOM 2606 C CA . ILE C 1 54 ? 7.636 27.579 58.461 1.00 18.44 54 ILE M CA 1
ATOM 2607 C C . ILE C 1 54 ? 8.976 28.082 58.989 1.00 20.07 54 ILE M C 1
ATOM 2608 O O . ILE C 1 54 ? 9.222 29.287 59.014 1.00 19.83 54 ILE M O 1
ATOM 2613 N N . GLY C 1 55 ? 9.832 27.157 59.409 1.00 20.06 55 GLY M N 1
ATOM 2614 C CA . GLY C 1 55 ? 11.133 27.537 59.934 1.00 22.53 55 GLY M CA 1
ATOM 2615 C C . GLY C 1 55 ? 12.129 27.867 58.840 1.00 23.20 55 GLY M C 1
ATOM 2616 O O . GLY C 1 55 ? 11.827 27.733 57.653 1.00 22.68 55 GLY M O 1
ATOM 2617 N N . GLU C 1 56 ? 13.321 28.302 59.235 1.00 23.57 56 GLU M N 1
ATOM 2618 C CA . GLU C 1 56 ? 14.351 28.646 58.265 1.00 24.71 56 GLU M CA 1
ATOM 2619 C C . GLU C 1 56 ? 14.726 27.410 57.460 1.00 23.81 56 GLU M C 1
ATOM 2620 O O . GLU C 1 56 ? 14.742 26.297 57.986 1.00 23.71 56 GLU M O 1
ATOM 2622 N N . GLY C 1 57 ? 15.026 27.609 56.183 1.00 24.19 57 GLY M N 1
ATOM 2623 C CA . GLY C 1 57 ? 15.395 26.492 55.338 1.00 24.77 57 GLY M CA 1
ATOM 2624 C C . GLY C 1 57 ? 16.856 26.113 55.458 1.00 26.84 57 GLY M C 1
ATOM 2625 O O . GLY C 1 57 ? 17.719 26.962 55.687 1.00 26.66 57 GLY M O 1
ATOM 2626 N N . LYS C 1 58 ? 17.132 24.824 55.310 1.00 26.50 58 LYS M N 1
ATOM 2627 C CA . LYS C 1 58 ? 18.494 24.322 55.382 1.00 26.00 58 LYS M CA 1
ATOM 2628 C C . LYS C 1 58 ? 18.765 23.446 54.174 1.00 24.68 58 LYS M C 1
ATOM 2629 O O . LYS C 1 58 ? 17.999 22.529 53.886 1.00 20.94 58 LYS M O 1
ATOM 2632 N N . VAL C 1 59 ? 19.844 23.739 53.456 1.00 24.98 59 VAL M N 1
ATOM 2633 C CA . VAL C 1 59 ? 20.210 22.937 52.298 1.00 25.21 59 VAL M CA 1
ATOM 2634 C C . VAL C 1 59 ? 21.105 21.828 52.833 1.00 28.18 59 VAL M C 1
ATOM 2635 O O . VAL C 1 59 ? 22.320 21.991 52.945 1.00 27.60 59 VAL M O 1
ATOM 2639 N N . VAL C 1 60 ? 20.485 20.703 53.175 1.00 29.17 60 VAL M N 1
ATOM 2640 C CA . VAL C 1 60 ? 21.190 19.556 53.733 1.00 30.84 60 VAL M CA 1
ATOM 2641 C C . VAL C 1 60 ? 22.042 18.793 52.725 1.00 32.16 60 VAL M C 1
ATOM 2642 O O . VAL C 1 60 ? 23.101 18.271 53.071 1.00 33.22 60 VAL M O 1
ATOM 2646 N N . HIS C 1 61 ? 21.580 18.726 51.481 1.00 32.17 61 HIS M N 1
ATOM 2647 C CA . HIS C 1 61 ? 22.308 18.007 50.445 1.00 34.10 61 HIS M CA 1
ATOM 2648 C C . HIS C 1 61 ? 22.813 18.938 49.350 1.00 34.66 61 HIS M C 1
ATOM 2649 O O . HIS C 1 61 ? 22.455 20.115 49.306 1.00 33.91 61 HIS M O 1
ATOM 2656 N N . GLY C 1 62 ? 23.647 18.402 48.466 1.00 35.12 62 GLY M N 1
ATOM 2657 C CA . GLY C 1 62 ? 24.197 19.204 47.388 1.00 34.80 62 GLY M CA 1
ATOM 2658 C C . GLY C 1 62 ? 23.250 19.442 46.226 1.00 34.37 62 GLY M C 1
ATOM 2659 O O . GLY C 1 62 ? 23.674 19.920 45.174 1.00 36.50 62 GLY M O 1
ATOM 2660 N N . ASP C 1 63 ? 21.972 19.117 46.402 1.00 31.89 63 ASP M N 1
ATOM 2661 C CA . ASP C 1 63 ? 20.998 19.314 45.333 1.00 30.13 63 ASP M CA 1
ATOM 2662 C C . ASP C 1 63 ? 20.396 20.718 45.333 1.00 27.83 63 ASP M C 1
ATOM 2663 O O . ASP C 1 63 ? 19.642 21.073 44.429 1.00 27.68 63 ASP M O 1
ATOM 2668 N N . GLY C 1 64 ? 20.722 21.506 46.352 1.00 26.73 64 GLY M N 1
ATOM 2669 C CA . GLY C 1 64 ? 20.217 22.866 46.423 1.00 24.86 64 GLY M CA 1
ATOM 2670 C C . GLY C 1 64 ? 18.825 23.035 47.005 1.00 24.01 64 GLY M C 1
ATOM 2671 O O . GLY C 1 64 ? 18.323 24.157 47.098 1.00 20.68 64 GLY M O 1
ATOM 2672 N N . SER C 1 65 ? 18.189 21.933 47.390 1.00 22.87 65 SER M N 1
ATOM 2673 C CA . SER C 1 65 ? 16.851 22.010 47.970 1.00 22.29 65 SER M CA 1
ATOM 2674 C C . SER C 1 65 ? 16.929 22.447 49.427 1.00 21.31 65 SER M C 1
ATOM 2675 O O . SER C 1 65 ? 17.836 22.048 50.155 1.00 24.12 65 SER M O 1
ATOM 2678 N N . ALA C 1 66 ? 15.976 23.274 49.845 1.00 18.11 66 ALA M N 1
ATOM 2679 C CA . ALA C 1 66 ? 15.938 23.767 51.215 1.00 18.81 66 ALA M CA 1
ATOM 2680 C C . ALA C 1 66 ? 14.895 23.012 52.034 1.00 18.88 66 ALA M C 1
ATOM 2681 O O . ALA C 1 66 ? 13.734 22.913 51.636 1.00 17.18 66 ALA M O 1
ATOM 2683 N N . TYR C 1 67 ? 15.319 22.478 53.174 1.00 18.08 67 TYR M N 1
ATOM 2684 C CA . TYR C 1 67 ? 14.428 21.740 54.063 1.00 19.67 67 TYR M CA 1
ATOM 2685 C C . TYR C 1 67 ? 13.950 22.673 55.167 1.00 18.42 67 TYR M C 1
ATOM 2686 O O . TYR C 1 67 ? 14.757 23.220 55.919 1.00 18.49 67 TYR M O 1
ATOM 2695 N N . HIS C 1 68 ? 12.636 22.859 55.256 1.00 18.01 68 HIS M N 1
ATOM 2696 C CA . HIS C 1 68 ? 12.057 23.738 56.266 1.00 17.74 68 HIS M CA 1
ATOM 2697 C C . HIS C 1 68 ? 11.185 22.981 57.250 1.00 17.33 68 HIS M C 1
ATOM 2698 O O . HIS C 1 68 ? 10.365 22.155 56.847 1.00 17.89 68 HIS M O 1
ATOM 2705 N N . PRO C 1 69 ? 11.357 23.237 58.555 1.00 18.15 69 PRO M N 1
ATOM 2706 C CA . PRO C 1 69 ? 10.500 22.528 59.507 1.00 16.73 69 PRO M CA 1
ATOM 2707 C C . PRO C 1 69 ? 9.161 23.251 59.376 1.00 15.91 69 PRO M C 1
ATOM 2708 O O . PRO C 1 69 ? 9.124 24.472 59.215 1.00 14.86 69 PRO M O 1
ATOM 2712 N N . VAL C 1 70 ? 8.061 22.516 59.425 1.00 14.22 70 VAL M N 1
ATOM 2713 C CA . VAL C 1 70 ? 6.765 23.151 59.264 1.00 13.50 70 VAL M CA 1
ATOM 2714 C C . VAL C 1 70 ? 5.703 22.543 60.163 1.00 12.46 70 VAL M C 1
ATOM 2715 O O . VAL C 1 70 ? 5.851 21.429 60.650 1.00 13.17 70 VAL M O 1
ATOM 2719 N N . VAL C 1 71 ? 4.650 23.314 60.399 1.00 13.15 71 VAL M N 1
ATOM 2720 C CA . VAL C 1 71 ? 3.506 22.866 61.175 1.00 12.90 71 VAL M CA 1
ATOM 2721 C C . VAL C 1 71 ? 2.329 23.220 60.278 1.00 12.29 71 VAL M C 1
ATOM 2722 O O . VAL C 1 71 ? 2.246 24.340 59.775 1.00 13.03 71 VAL M O 1
ATOM 2726 N N . PHE C 1 72 ? 1.431 22.270 60.052 1.00 11.77 72 PHE M N 1
ATOM 2727 C CA . PHE C 1 72 ? 0.287 22.545 59.193 1.00 12.72 72 PHE M CA 1
ATOM 2728 C C . PHE C 1 72 ? -0.972 21.823 59.633 1.00 12.03 72 PHE M C 1
ATOM 2729 O O . PHE C 1 72 ? -0.911 20.850 60.387 1.00 13.26 72 PHE M O 1
ATOM 2737 N N . GLU C 1 73 ? -2.111 22.325 59.164 1.00 10.95 73 GLU M N 1
ATOM 2738 C CA . GLU C 1 73 ? -3.416 21.749 59.473 1.00 11.69 73 GLU M CA 1
ATOM 2739 C C . GLU C 1 73 ? -3.812 20.784 58.365 1.00 11.55 73 GLU M C 1
ATOM 2740 O O . GLU C 1 73 ? -3.521 21.020 57.194 1.00 11.38 73 GLU M O 1
ATOM 2746 N N . THR C 1 74 ? -4.484 19.702 58.734 1.00 11.54 74 THR M N 1
ATOM 2747 C CA . THR C 1 74 ? -4.956 18.754 57.742 1.00 12.85 74 THR M CA 1
ATOM 2748 C C . THR C 1 74 ? -6.323 18.226 58.148 1.00 11.33 74 THR M C 1
ATOM 2749 O O . THR C 1 74 ? -6.529 17.808 59.292 1.00 12.14 74 THR M O 1
ATOM 2753 N N . LEU C 1 75 ? -7.263 18.281 57.211 1.00 9.57 75 LEU M N 1
ATOM 2754 C CA . LEU C 1 75 ? -8.612 17.789 57.447 1.00 8.49 75 LEU M CA 1
ATOM 2755 C C . LEU C 1 75 ? -8.618 16.317 57.069 1.00 8.60 75 LEU M C 1
ATOM 2756 O O . LEU C 1 75 ? -8.212 15.959 55.964 1.00 9.41 75 LEU M O 1
ATOM 2761 N N . VAL C 1 76 ? -9.068 15.468 57.987 1.00 9.91 76 VAL M N 1
ATOM 2762 C CA . VAL C 1 76 ? -9.125 14.038 57.727 1.00 11.17 76 VAL M CA 1
ATOM 2763 C C . VAL C 1 76 ? -10.497 13.467 58.042 1.00 10.65 76 VAL M C 1
ATOM 2764 O O . VAL C 1 76 ? -11.220 13.987 58.895 1.00 12.26 76 VAL M O 1
ATOM 2768 N N . TYR C 1 77 ? -10.857 12.409 57.326 1.00 9.75 77 TYR M N 1
ATOM 2769 C CA . TYR C 1 77 ? -12.106 11.713 57.581 1.00 8.45 77 TYR M CA 1
ATOM 2770 C C . TYR C 1 77 ? -11.669 10.458 58.316 1.00 7.86 77 TYR M C 1
ATOM 2771 O O . TYR C 1 77 ? -10.788 9.737 57.845 1.00 11.19 77 TYR M O 1
ATOM 2780 N N . ILE C 1 78 ? -12.264 10.208 59.476 1.00 9.91 78 ILE M N 1
ATOM 2781 C CA . ILE C 1 78 ? -11.918 9.028 60.250 1.00 11.74 78 ILE M CA 1
ATOM 2782 C C . ILE C 1 78 ? -13.162 8.364 60.828 1.00 10.08 78 ILE M C 1
ATOM 2783 O O . ILE C 1 78 ? -13.822 8.907 61.718 1.00 11.82 78 ILE M O 1
ATOM 2788 N N . PRO C 1 79 ? -13.525 7.189 60.295 1.00 12.60 79 PRO M N 1
ATOM 2789 C CA . PRO C 1 79 ? -14.707 6.507 60.823 1.00 12.12 79 PRO M CA 1
ATOM 2790 C C . PRO C 1 79 ? -14.354 5.924 62.186 1.00 13.53 79 PRO M C 1
ATOM 2791 O O . PRO C 1 79 ? -13.222 5.496 62.403 1.00 13.24 79 PRO M O 1
ATOM 2795 N N . GLU C 1 80 ? -15.306 5.922 63.111 1.00 14.24 80 GLU M N 1
ATOM 2796 C CA . GLU C 1 80 ? -15.047 5.364 64.431 1.00 14.52 80 GLU M CA 1
ATOM 2797 C C . GLU C 1 80 ? -16.086 4.300 64.755 1.00 15.16 80 GLU M C 1
ATOM 2798 O O . GLU C 1 80 ? -17.224 4.361 64.283 1.00 13.07 80 GLU M O 1
ATOM 2804 N N . MET C 1 81 ? -15.686 3.308 65.541 1.00 16.23 81 MET M N 1
ATOM 2805 C CA . MET C 1 81 ? -16.598 2.235 65.909 1.00 17.00 81 MET M CA 1
ATOM 2806 C C . MET C 1 81 ? -17.824 2.747 66.649 1.00 17.39 81 MET M C 1
ATOM 2807 O O . MET C 1 81 ? -17.722 3.599 67.535 1.00 14.76 81 MET M O 1
ATOM 2812 N N . TYR C 1 82 ? -18.983 2.218 66.265 1.00 16.62 82 TYR M N 1
ATOM 2813 C CA . TYR C 1 82 ? -20.262 2.570 66.872 1.00 14.81 82 TYR M CA 1
ATOM 2814 C C . TYR C 1 82 ? -20.700 4.004 66.601 1.00 15.32 82 TYR M C 1
ATOM 2815 O O . TYR C 1 82 ? -21.604 4.513 67.259 1.00 14.77 82 TYR M O 1
ATOM 2824 N N . GLU C 1 83 ? -20.066 4.654 65.631 1.00 11.98 83 GLU M N 1
ATOM 2825 C CA . GLU C 1 83 ? -20.420 6.028 65.298 1.00 11.42 83 GLU M CA 1
ATOM 2826 C C . GLU C 1 83 ? -21.780 6.125 64.611 1.00 12.31 83 GLU M C 1
ATOM 2827 O O . GLU C 1 83 ? -22.110 5.312 63.747 1.00 12.65 83 GLU M O 1
ATOM 2833 N N . LEU C 1 84 ? -22.568 7.119 65.009 1.00 10.80 84 LEU M N 1
ATOM 2834 C CA . LEU C 1 84 ? -23.875 7.359 64.401 1.00 10.75 84 LEU M CA 1
ATOM 2835 C C . LEU C 1 84 ? -23.617 8.242 63.182 1.00 11.27 84 LEU M C 1
ATOM 2836 O O . LEU C 1 84 ? -23.017 9.314 63.307 1.00 11.32 84 LEU M O 1
ATOM 2841 N N . ILE C 1 85 ? -24.064 7.806 62.008 1.00 11.80 85 ILE M N 1
ATOM 2842 C CA . ILE C 1 85 ? -23.844 8.594 60.801 1.00 12.36 85 ILE M CA 1
ATOM 2843 C C . ILE C 1 85 ? -25.092 8.786 59.947 1.00 10.66 85 ILE M C 1
ATOM 2844 O O . ILE C 1 85 ? -26.092 8.090 60.111 1.00 13.09 85 ILE M O 1
ATOM 2849 N N . GLU C 1 86 ? -25.020 9.764 59.053 1.00 11.24 86 GLU M N 1
ATOM 2850 C CA . GLU C 1 86 ? -26.077 10.032 58.089 1.00 10.90 86 GLU M CA 1
ATOM 2851 C C . GLU C 1 86 ? -25.326 9.998 56.767 1.00 10.50 86 GLU M C 1
ATOM 2852 O O . GLU C 1 86 ? -24.181 10.441 56.694 1.00 11.51 86 GLU M O 1
ATOM 2858 N N . GLY C 1 87 ? -25.952 9.461 55.728 1.00 8.90 87 GLY M N 1
ATOM 2859 C CA . GLY C 1 87 ? -25.278 9.395 54.447 1.00 9.07 87 GLY M CA 1
ATOM 2860 C C . GLY C 1 87 ? -26.257 9.133 53.326 1.00 9.65 87 GLY M C 1
ATOM 2861 O O . GLY C 1 87 ? -27.452 8.953 53.567 1.00 11.03 87 GLY M O 1
ATOM 2862 N N . GLU C 1 88 ? -25.741 9.101 52.101 1.00 10.14 88 GLU M N 1
ATOM 2863 C CA . GLU C 1 88 ? -26.562 8.888 50.915 1.00 7.56 88 GLU M CA 1
ATOM 2864 C C . GLU C 1 88 ? -26.265 7.547 50.246 1.00 9.47 88 GLU M C 1
ATOM 2865 O O . GLU C 1 88 ? -25.108 7.186 50.053 1.00 9.37 88 GLU M O 1
ATOM 2871 N N . VAL C 1 89 ? -27.313 6.807 49.901 1.00 9.30 89 VAL M N 1
ATOM 2872 C CA . VAL C 1 89 ? -27.134 5.523 49.225 1.00 8.23 89 VAL M CA 1
ATOM 2873 C C . VAL C 1 89 ? -26.624 5.795 47.810 1.00 10.48 89 VAL M C 1
ATOM 2874 O O . VAL C 1 89 ? -27.253 6.540 47.058 1.00 10.91 89 VAL M O 1
ATOM 2878 N N . VAL C 1 90 ? -25.490 5.199 47.444 1.00 9.87 90 VAL M N 1
ATOM 2879 C CA . VAL C 1 90 ? -24.937 5.409 46.107 1.00 10.43 90 VAL M CA 1
ATOM 2880 C C . VAL C 1 90 ? -25.074 4.187 45.204 1.00 9.87 90 VAL M C 1
ATOM 2881 O O . VAL C 1 90 ? -24.909 4.287 43.990 1.00 11.75 90 VAL M O 1
ATOM 2885 N N . ASP C 1 91 ? -25.377 3.037 45.792 1.00 9.72 91 ASP M N 1
ATOM 2886 C CA . ASP C 1 91 ? -25.545 1.822 45.000 1.00 9.98 91 ASP M CA 1
ATOM 2887 C C . ASP C 1 91 ? -26.254 0.764 45.832 1.00 9.93 91 ASP M C 1
ATOM 2888 O O . ASP C 1 91 ? -26.060 0.675 47.046 1.00 10.64 91 ASP M O 1
ATOM 2893 N N . VAL C 1 92 ? -27.101 -0.018 45.175 1.00 9.88 92 VAL M N 1
ATOM 2894 C CA . VAL C 1 92 ? -27.834 -1.088 45.838 1.00 9.98 92 VAL M CA 1
ATOM 2895 C C . VAL C 1 92 ? -27.545 -2.353 45.048 1.00 10.06 92 VAL M C 1
ATOM 2896 O O . VAL C 1 92 ? -27.734 -2.382 43.832 1.00 11.40 92 VAL M O 1
ATOM 2900 N N . VAL C 1 93 ? -27.078 -3.382 45.748 1.00 10.76 93 VAL M N 1
ATOM 2901 C CA . VAL C 1 93 ? -26.730 -4.660 45.134 1.00 12.28 93 VAL M CA 1
ATOM 2902 C C . VAL C 1 93 ? -27.434 -5.808 45.850 1.00 13.49 93 VAL M C 1
ATOM 2903 O O . VAL C 1 93 ? -28.108 -5.597 46.858 1.00 13.21 93 VAL M O 1
ATOM 2907 N N . GLU C 1 94 ? -27.276 -7.026 45.339 1.00 13.66 94 GLU M N 1
ATOM 2908 C CA . GLU C 1 94 ? -27.933 -8.168 45.966 1.00 12.64 94 GLU M CA 1
ATOM 2909 C C . GLU C 1 94 ? -27.416 -8.438 47.373 1.00 14.61 94 GLU M C 1
ATOM 2910 O O . GLU C 1 94 ? -28.108 -9.063 48.180 1.00 15.19 94 GLU M O 1
ATOM 2916 N N . PHE C 1 95 ? -26.211 -7.961 47.680 1.00 13.17 95 PHE M N 1
ATOM 2917 C CA . PHE C 1 95 ? -25.643 -8.191 49.002 1.00 13.73 95 PHE M CA 1
ATOM 2918 C C . PHE C 1 95 ? -25.687 -6.999 49.956 1.00 12.61 95 PHE M C 1
ATOM 2919 O O . PHE C 1 95 ? -25.105 -7.052 51.038 1.00 12.55 95 PHE M O 1
ATOM 2927 N N . GLY C 1 96 ? -26.381 -5.932 49.569 1.00 11.56 96 GLY M N 1
ATOM 2928 C CA . GLY C 1 96 ? -26.467 -4.780 50.452 1.00 12.64 96 GLY M CA 1
ATOM 2929 C C . GLY C 1 96 ? -26.574 -3.425 49.780 1.00 10.25 96 GLY M C 1
ATOM 2930 O O . GLY C 1 96 ? -26.924 -3.319 48.607 1.00 11.03 96 GLY M O 1
ATOM 2931 N N . SER C 1 97 ? -26.270 -2.375 50.534 1.00 11.20 97 SER M N 1
ATOM 2932 C CA . SER C 1 97 ? -26.342 -1.023 50.001 1.00 11.69 97 SER M CA 1
ATOM 2933 C C . SER C 1 97 ? -25.125 -0.207 50.405 1.00 10.69 97 SER M C 1
ATOM 2934 O O . SER C 1 97 ? -24.762 -0.168 51.576 1.00 11.23 97 SER M O 1
ATOM 2937 N N . PHE C 1 98 ? -24.491 0.435 49.427 1.00 11.02 98 PHE M N 1
ATOM 2938 C CA . PHE C 1 98 ? -23.327 1.264 49.709 1.00 11.04 98 PHE M CA 1
ATOM 2939 C C . PHE C 1 98 ? -23.789 2.676 50.029 1.00 10.72 98 PHE M C 1
ATOM 2940 O O . PHE C 1 98 ? -24.616 3.245 49.318 1.00 10.56 98 PHE M O 1
ATOM 2948 N N . VAL C 1 99 ? -23.241 3.233 51.102 1.00 9.86 99 VAL M N 1
ATOM 2949 C CA . VAL C 1 99 ? -23.605 4.568 51.556 1.00 9.18 99 VAL M CA 1
ATOM 2950 C C . VAL C 1 99 ? -22.384 5.483 51.578 1.00 10.67 99 VAL M C 1
ATOM 2951 O O . VAL C 1 99 ? -21.359 5.143 52.172 1.00 11.29 99 VAL M O 1
ATOM 2955 N N . ARG C 1 100 ? -22.486 6.636 50.923 1.00 9.05 100 ARG M N 1
ATOM 2956 C CA . ARG C 1 100 ? -21.372 7.581 50.912 1.00 9.53 100 ARG M CA 1
ATOM 2957 C C . ARG C 1 100 ? -21.277 8.247 52.282 1.00 10.97 100 ARG M C 1
ATOM 2958 O O . ARG C 1 100 ? -22.276 8.724 52.816 1.00 8.24 100 ARG M O 1
ATOM 2966 N N . LEU C 1 101 ? -20.070 8.276 52.840 1.00 8.50 101 LEU M N 1
ATOM 2967 C CA . LEU C 1 101 ? -19.836 8.868 54.157 1.00 9.75 101 LEU M CA 1
ATOM 2968 C C . LEU C 1 101 ? -18.841 10.018 54.061 1.00 11.94 101 LEU M C 1
ATOM 2969 O O . LEU C 1 101 ? -18.503 10.658 55.061 1.00 12.86 101 LEU M O 1
ATOM 2974 N N . GLY C 1 102 ? -18.387 10.269 52.841 1.00 11.28 102 GLY M N 1
ATOM 2975 C CA . GLY C 1 102 ? -17.415 11.315 52.585 1.00 11.87 102 GLY M CA 1
ATOM 2976 C C . GLY C 1 102 ? -16.537 10.775 51.478 1.00 11.69 102 GLY M C 1
ATOM 2977 O O . GLY C 1 102 ? -17.056 10.400 50.424 1.00 14.03 102 GLY M O 1
ATOM 2978 N N . PRO C 1 103 ? -15.211 10.700 51.679 1.00 11.80 103 PRO M N 1
ATOM 2979 C CA . PRO C 1 103 ? -14.331 10.177 50.632 1.00 12.36 103 PRO M CA 1
ATOM 2980 C C . PRO C 1 103 ? -14.440 8.658 50.510 1.00 12.51 103 PRO M C 1
ATOM 2981 O O . PRO C 1 103 ? -14.036 8.074 49.500 1.00 14.91 103 PRO M O 1
ATOM 2985 N N . LEU C 1 104 ? -14.988 8.023 51.541 1.00 10.30 104 LEU M N 1
ATOM 2986 C CA . LEU C 1 104 ? -15.154 6.573 51.540 1.00 10.87 104 LEU M CA 1
ATOM 2987 C C . LEU C 1 104 ? -16.620 6.201 51.711 1.00 12.21 104 LEU M C 1
ATOM 2988 O O . LEU C 1 104 ? -17.423 6.996 52.203 1.00 10.28 104 LEU M O 1
ATOM 2993 N N . ASP C 1 105 ? -16.962 4.983 51.302 1.00 10.16 105 ASP M N 1
ATOM 2994 C CA . ASP C 1 105 ? -18.325 4.490 51.430 1.00 12.14 105 ASP M CA 1
ATOM 2995 C C . ASP C 1 105 ? -18.393 3.419 52.501 1.00 12.36 105 ASP M C 1
ATOM 2996 O O . ASP C 1 105 ? -17.387 2.795 52.841 1.00 14.23 105 ASP M O 1
ATOM 3001 N N . GLY C 1 106 ? -19.594 3.217 53.027 1.00 12.42 106 GLY M N 1
ATOM 3002 C CA . GLY C 1 106 ? -19.815 2.186 54.018 1.00 12.69 106 GLY M CA 1
ATOM 3003 C C . GLY C 1 106 ? -20.761 1.196 53.368 1.00 10.98 106 GLY M C 1
ATOM 3004 O O . GLY C 1 106 ? -21.428 1.533 52.388 1.00 13.57 106 GLY M O 1
ATOM 3005 N N . LEU C 1 107 ? -20.817 -0.026 53.883 1.00 10.43 107 LEU M N 1
ATOM 3006 C CA . LEU C 1 107 ? -21.712 -1.025 53.323 1.00 9.74 107 LEU M CA 1
ATOM 3007 C C . LEU C 1 107 ? -22.676 -1.553 54.368 1.00 10.82 107 LEU M C 1
ATOM 3008 O O . LEU C 1 107 ? -22.260 -2.009 55.434 1.00 10.93 107 LEU M O 1
ATOM 3013 N N . ILE C 1 108 ? -23.967 -1.451 54.072 1.00 11.35 108 ILE M N 1
ATOM 3014 C CA . ILE C 1 108 ? -24.987 -1.994 54.953 1.00 10.25 108 ILE M CA 1
ATOM 3015 C C . ILE C 1 108 ? -25.274 -3.347 54.312 1.00 12.62 108 ILE M C 1
ATOM 3016 O O . ILE C 1 108 ? -25.840 -3.404 53.221 1.00 12.90 108 ILE M O 1
ATOM 3021 N N . HIS C 1 109 ? -24.869 -4.432 54.958 1.00 14.17 109 HIS M N 1
ATOM 3022 C CA . HIS C 1 109 ? -25.129 -5.742 54.382 1.00 14.26 109 HIS M CA 1
ATOM 3023 C C . HIS C 1 109 ? -26.643 -5.922 54.261 1.00 15.55 109 HIS M C 1
ATOM 3024 O O . HIS C 1 109 ? -27.406 -5.389 55.064 1.00 14.90 109 HIS M O 1
ATOM 3031 N N . VAL C 1 110 ? -27.070 -6.659 53.242 1.00 14.38 110 VAL M N 1
ATOM 3032 C CA . VAL C 1 110 ? -28.490 -6.858 52.974 1.00 15.23 110 VAL M CA 1
ATOM 3033 C C . VAL C 1 110 ? -29.363 -7.246 54.172 1.00 14.94 110 VAL M C 1
ATOM 3034 O O . VAL C 1 110 ? -30.515 -6.823 54.259 1.00 14.95 110 VAL M O 1
ATOM 3038 N N . SER C 1 111 ? -28.824 -8.027 55.102 1.00 15.39 111 SER M N 1
ATOM 3039 C CA . SER C 1 111 ? -29.605 -8.439 56.267 1.00 17.06 111 SER M CA 1
ATOM 3040 C C . SER C 1 111 ? -29.611 -7.405 57.395 1.00 17.03 111 SER M C 1
ATOM 3041 O O . SER C 1 111 ? -30.236 -7.623 58.435 1.00 15.97 111 SER M O 1
ATOM 3044 N N . GLN C 1 112 ? -28.923 -6.282 57.191 1.00 14.52 112 GLN M N 1
ATOM 3045 C CA . GLN C 1 112 ? -28.846 -5.243 58.216 1.00 14.76 112 GLN M CA 1
ATOM 3046 C C . GLN C 1 112 ? -29.573 -3.960 57.840 1.00 13.87 112 GLN M C 1
ATOM 3047 O O . GLN C 1 112 ? -29.329 -2.912 58.432 1.00 12.93 112 GLN M O 1
ATOM 3053 N N . ILE C 1 113 ? -30.473 -4.050 56.868 1.00 12.19 113 ILE M N 1
ATOM 3054 C CA . ILE C 1 113 ? -31.214 -2.888 56.396 1.00 12.35 113 ILE M CA 1
ATOM 3055 C C . ILE C 1 113 ? -32.514 -2.592 57.139 1.00 13.24 113 ILE M C 1
ATOM 3056 O O . ILE C 1 113 ? -32.754 -1.453 57.554 1.00 13.16 113 ILE M O 1
ATOM 3061 N N . MET C 1 114 ? -33.355 -3.607 57.306 1.00 12.87 114 MET M N 1
ATOM 3062 C CA . MET C 1 114 ? -34.636 -3.413 57.976 1.00 13.98 114 MET M CA 1
ATOM 3063 C C . MET C 1 114 ? -35.118 -4.683 58.660 1.00 15.02 114 MET M C 1
ATOM 3064 O O . MET C 1 114 ? -34.610 -5.772 58.396 1.00 14.76 114 MET M O 1
ATOM 3069 N N . ASP C 1 115 ? -36.100 -4.535 59.543 1.00 16.66 115 ASP M N 1
ATOM 3070 C CA . ASP C 1 115 ? -36.670 -5.686 60.226 1.00 17.55 115 ASP M CA 1
ATOM 3071 C C . ASP C 1 115 ? -37.785 -6.219 59.335 1.00 18.39 115 ASP M C 1
ATOM 3072 O O . ASP C 1 115 ? -38.963 -5.914 59.528 1.00 17.53 115 ASP M O 1
ATOM 3077 N N . ASP C 1 116 ? -37.392 -7.007 58.343 1.00 16.14 116 ASP M N 1
ATOM 3078 C CA . ASP C 1 116 ? -38.330 -7.584 57.392 1.00 15.36 116 ASP M CA 1
ATOM 3079 C C . ASP C 1 116 ? -37.533 -8.621 56.612 1.00 14.58 116 ASP M C 1
ATOM 3080 O O . ASP C 1 116 ? -36.322 -8.753 56.794 1.00 16.26 116 ASP M O 1
ATOM 3085 N N . TYR C 1 117 ? -38.219 -9.375 55.764 1.00 15.37 117 TYR M N 1
ATOM 3086 C CA . TYR C 1 117 ? -37.558 -10.360 54.929 1.00 15.61 117 TYR M CA 1
ATOM 3087 C C . TYR C 1 117 ? -37.481 -9.653 53.591 1.00 15.30 117 TYR M C 1
ATOM 3088 O O . TYR C 1 117 ? -38.498 -9.396 52.950 1.00 15.52 117 TYR M O 1
ATOM 3097 N N . VAL C 1 118 ? -36.261 -9.321 53.184 1.00 15.49 118 VAL M N 1
ATOM 3098 C CA . VAL C 1 118 ? -36.052 -8.563 51.963 1.00 16.25 118 VAL M CA 1
ATOM 3099 C C . VAL C 1 118 ? -35.606 -9.326 50.729 1.00 16.27 118 VAL M C 1
ATOM 3100 O O . VAL C 1 118 ? -35.127 -10.460 50.804 1.00 18.42 118 VAL M O 1
ATOM 3104 N N . SER C 1 119 ? -35.774 -8.672 49.587 1.00 16.94 119 SER M N 1
ATOM 3105 C CA . SER C 1 119 ? -35.365 -9.226 48.310 1.00 17.58 119 SER M CA 1
ATOM 3106 C C . SER C 1 119 ? -34.778 -8.082 47.492 1.00 17.71 119 SER M C 1
ATOM 3107 O O . SER C 1 119 ? -35.169 -6.919 47.648 1.00 14.17 119 SER M O 1
ATOM 3110 N N . TYR C 1 120 ? -33.821 -8.417 46.640 1.00 15.86 120 TYR M N 1
ATOM 3111 C CA . TYR C 1 120 ? -33.173 -7.437 45.782 1.00 16.96 120 TYR M CA 1
ATOM 3112 C C . TYR C 1 120 ? -33.886 -7.434 44.435 1.00 19.08 120 TYR M C 1
ATOM 3113 O O . TYR C 1 120 ? -34.053 -8.482 43.808 1.00 20.88 120 TYR M O 1
ATOM 3122 N N . ASP C 1 121 ? -34.319 -6.254 44.004 1.00 19.66 121 ASP M N 1
ATOM 3123 C CA . ASP C 1 121 ? -35.013 -6.103 42.731 1.00 22.14 121 ASP M CA 1
ATOM 3124 C C . ASP C 1 121 ? -34.065 -5.421 41.750 1.00 22.67 121 ASP M C 1
ATOM 3125 O O . ASP C 1 121 ? -33.915 -4.202 41.768 1.00 20.93 121 ASP M O 1
ATOM 3130 N N . PRO C 1 122 ? -33.417 -6.205 40.875 1.00 23.32 122 PRO M N 1
ATOM 3131 C CA . PRO C 1 122 ? -32.478 -5.668 39.885 1.00 25.14 122 PRO M CA 1
ATOM 3132 C C . PRO C 1 122 ? -33.111 -4.702 38.887 1.00 27.73 122 PRO M C 1
ATOM 3133 O O . PRO C 1 122 ? -32.414 -3.894 38.272 1.00 27.92 122 PRO M O 1
ATOM 3137 N N . LYS C 1 123 ? -34.429 -4.790 38.726 1.00 27.95 123 LYS M N 1
ATOM 3138 C CA . LYS C 1 123 ? -35.144 -3.918 37.799 1.00 30.28 123 LYS M CA 1
ATOM 3139 C C . LYS C 1 123 ? -35.257 -2.505 38.360 1.00 29.53 123 LYS M C 1
ATOM 3140 O O . LYS C 1 123 ? -35.033 -1.523 37.651 1.00 30.70 123 LYS M O 1
ATOM 3146 N N . ARG C 1 124 ? -35.610 -2.409 39.637 1.00 27.99 124 ARG M N 1
ATOM 3147 C CA . ARG C 1 124 ? -35.757 -1.117 40.296 1.00 26.04 124 ARG M CA 1
ATOM 3148 C C . ARG C 1 124 ? -34.477 -0.704 41.016 1.00 24.29 124 ARG M C 1
ATOM 3149 O O . ARG C 1 124 ? -34.391 0.401 41.551 1.00 24.18 124 ARG M O 1
ATOM 3151 N N . GLU C 1 125 ? -33.484 -1.590 41.023 1.00 20.96 125 GLU M N 1
ATOM 3152 C CA . GLU C 1 125 ? -32.215 -1.317 41.695 1.00 20.79 125 GLU M CA 1
ATOM 3153 C C . GLU C 1 125 ? -32.521 -0.969 43.151 1.00 18.50 125 GLU M C 1
ATOM 3154 O O . GLU C 1 125 ? -32.068 0.052 43.671 1.00 17.33 125 GLU M O 1
ATOM 3160 N N . ALA C 1 126 ? -33.287 -1.829 43.812 1.00 17.23 126 ALA M N 1
ATOM 3161 C CA . ALA C 1 126 ? -33.669 -1.569 45.190 1.00 15.39 126 ALA M CA 1
ATOM 3162 C C . ALA C 1 126 ? -33.823 -2.830 46.022 1.00 15.79 126 ALA M C 1
ATOM 3163 O O . ALA C 1 126 ? -33.898 -3.935 45.495 1.00 15.11 126 ALA M O 1
ATOM 3165 N N . ILE C 1 127 ? -33.856 -2.644 47.336 1.00 14.37 127 ILE M N 1
ATOM 3166 C CA . ILE C 1 127 ? -34.048 -3.747 48.265 1.00 14.48 127 ILE M CA 1
ATOM 3167 C C . ILE C 1 127 ? -35.412 -3.465 48.878 1.00 14.18 127 ILE M C 1
ATOM 3168 O O . ILE C 1 127 ? -35.647 -2.388 49.430 1.00 12.95 127 ILE M O 1
ATOM 3173 N N . ILE C 1 128 ? -36.312 -4.437 48.757 1.00 13.64 128 ILE M N 1
ATOM 3174 C CA . ILE C 1 128 ? -37.687 -4.281 49.219 1.00 14.24 128 ILE M CA 1
ATOM 3175 C C . ILE C 1 128 ? -38.125 -5.287 50.282 1.00 14.17 128 ILE M C 1
ATOM 3176 O O . ILE C 1 128 ? -37.805 -6.473 50.204 1.00 13.28 128 ILE M O 1
ATOM 3181 N N . GLY C 1 129 ? -38.868 -4.800 51.272 1.00 12.43 129 GLY M N 1
ATOM 3182 C CA . GLY C 1 129 ? -39.347 -5.669 52.332 1.00 13.12 129 GLY M CA 1
ATOM 3183 C C . GLY C 1 129 ? -40.626 -6.375 51.924 1.00 12.54 129 GLY M C 1
ATOM 3184 O O . GLY C 1 129 ? -41.555 -5.745 51.424 1.00 14.33 129 GLY M O 1
ATOM 3185 N N . LYS C 1 130 ? -40.678 -7.683 52.148 1.00 14.87 130 LYS M N 1
ATOM 3186 C CA . LYS C 1 130 ? -41.843 -8.479 51.783 1.00 15.41 130 LYS M CA 1
ATOM 3187 C C . LYS C 1 130 ? -43.086 -8.198 52.620 1.00 15.61 130 LYS M C 1
ATOM 3188 O O . LYS C 1 130 ? -44.197 -8.178 52.093 1.00 18.31 130 LYS M O 1
ATOM 3194 N N . GLU C 1 131 ? -42.900 -7.973 53.917 1.00 16.39 131 GLU M N 1
ATOM 3195 C CA . GLU C 1 131 ? -44.030 -7.729 54.810 1.00 16.14 131 GLU M CA 1
ATOM 3196 C C . GLU C 1 131 ? -44.467 -6.269 54.921 1.00 17.26 131 GLU M C 1
ATOM 3197 O O . GLU C 1 131 ? -45.660 -5.979 55.034 1.00 16.20 131 GLU M O 1
ATOM 3203 N N . THR C 1 132 ? -43.506 -5.351 54.882 1.00 15.38 132 THR M N 1
ATOM 3204 C CA . THR C 1 132 ? -43.804 -3.930 55.030 1.00 15.65 132 THR M CA 1
ATOM 3205 C C . THR C 1 132 ? -43.820 -3.125 53.739 1.00 15.64 132 THR M C 1
ATOM 3206 O O . THR C 1 132 ? -44.405 -2.044 53.689 1.00 15.98 132 THR M O 1
ATOM 3210 N N . GLY C 1 133 ? -43.168 -3.640 52.703 1.00 16.61 133 GLY M N 1
ATOM 3211 C CA . GLY C 1 133 ? -43.126 -2.923 51.443 1.00 16.54 133 GLY M CA 1
ATOM 3212 C C . GLY C 1 133 ? -42.137 -1.770 51.485 1.00 17.40 133 GLY M C 1
ATOM 3213 O O . GLY C 1 133 ? -42.077 -0.960 50.556 1.00 15.97 133 GLY M O 1
ATOM 3214 N N . LYS C 1 134 ? -41.365 -1.684 52.565 1.00 14.69 134 LYS M N 1
ATOM 3215 C CA . LYS C 1 134 ? -40.369 -0.625 52.694 1.00 15.90 134 LYS M CA 1
ATOM 3216 C C . LYS C 1 134 ? -39.358 -0.793 51.565 1.00 15.66 134 LYS M C 1
ATOM 3217 O O . LYS C 1 134 ? -39.026 -1.917 51.186 1.00 14.78 134 LYS M O 1
ATOM 3223 N N . VAL C 1 135 ? -38.879 0.323 51.025 1.00 13.02 135 VAL M N 1
ATOM 3224 C CA . VAL C 1 135 ? -37.930 0.282 49.918 1.00 14.08 135 VAL M CA 1
ATOM 3225 C C . VAL C 1 135 ? -36.683 1.119 50.177 1.00 12.66 135 VAL M C 1
ATOM 3226 O O . VAL C 1 135 ? -36.765 2.221 50.719 1.00 14.87 135 VAL M O 1
ATOM 3230 N N . LEU C 1 136 ? -35.529 0.580 49.805 1.00 12.01 136 LEU M N 1
ATOM 3231 C CA . LEU C 1 136 ? -34.273 1.306 49.938 1.00 12.71 136 LEU M CA 1
ATOM 3232 C C . LEU C 1 136 ? -33.691 1.344 48.537 1.00 12.25 136 LEU M C 1
ATOM 3233 O O . LEU C 1 136 ? -33.452 0.297 47.931 1.00 13.27 136 LEU M O 1
ATOM 3238 N N . GLU C 1 137 ? -33.474 2.543 48.012 1.00 11.38 137 GLU M N 1
ATOM 3239 C CA . GLU C 1 137 ? -32.928 2.660 46.669 1.00 13.97 137 GLU M CA 1
ATOM 3240 C C . GLU C 1 137 ? -31.865 3.744 46.577 1.00 12.28 137 GLU M C 1
ATOM 3241 O O . GLU C 1 137 ? -31.629 4.484 47.532 1.00 11.28 137 GLU M O 1
ATOM 3247 N N . ILE C 1 138 ? -31.208 3.813 45.427 1.00 12.99 138 ILE M N 1
ATOM 3248 C CA . ILE C 1 138 ? -30.155 4.793 45.212 1.00 11.90 138 ILE M CA 1
ATOM 3249 C C . ILE C 1 138 ? -30.681 6.218 45.355 1.00 11.96 138 ILE M C 1
ATOM 3250 O O . ILE C 1 138 ? -31.738 6.563 44.820 1.00 13.17 138 ILE M O 1
ATOM 3255 N N . GLY C 1 139 ? -29.939 7.035 46.097 1.00 12.28 139 GLY M N 1
ATOM 3256 C CA . GLY C 1 139 ? -30.335 8.414 46.315 1.00 11.63 139 GLY M CA 1
ATOM 3257 C C . GLY C 1 139 ? -30.977 8.656 47.672 1.00 11.76 139 GLY M C 1
ATOM 3258 O O . GLY C 1 139 ? -31.082 9.800 48.114 1.00 13.93 139 GLY M O 1
ATOM 3259 N N . ASP C 1 140 ? -31.414 7.586 48.333 1.00 11.16 140 ASP M N 1
ATOM 3260 C CA . ASP C 1 140 ? -32.048 7.709 49.642 1.00 9.69 140 ASP M CA 1
ATOM 3261 C C . ASP C 1 140 ? -31.062 8.143 50.720 1.00 11.02 140 ASP M C 1
ATOM 3262 O O . ASP C 1 140 ? -29.879 7.810 50.668 1.00 10.53 140 ASP M O 1
ATOM 3267 N N . TYR C 1 141 ? -31.560 8.887 51.701 1.00 10.01 141 TYR M N 1
ATOM 3268 C CA . TYR C 1 141 ? -30.730 9.324 52.818 1.00 8.96 141 TYR M CA 1
ATOM 3269 C C . TYR C 1 141 ? -31.029 8.393 53.977 1.00 8.45 141 TYR M C 1
ATOM 3270 O O . TYR C 1 141 ? -32.181 8.019 54.195 1.00 11.30 141 TYR M O 1
ATOM 3279 N N . VAL C 1 142 ? -29.993 8.022 54.719 1.00 8.74 142 VAL M N 1
ATOM 3280 C CA . VAL C 1 142 ? -30.157 7.118 55.848 1.00 9.89 142 VAL M CA 1
ATOM 3281 C C . VAL C 1 142 ? -29.391 7.572 57.079 1.00 10.84 142 VAL M C 1
ATOM 3282 O O . VAL C 1 142 ? -28.496 8.414 57.004 1.00 11.14 142 VAL M O 1
ATOM 3286 N N . ARG C 1 143 ? -29.769 7.000 58.215 1.00 10.27 143 ARG M N 1
ATOM 3287 C CA . ARG C 1 143 ? -29.099 7.245 59.480 1.00 11.54 143 ARG M CA 1
ATOM 3288 C C . ARG C 1 143 ? -28.723 5.830 59.912 1.00 12.26 143 ARG M C 1
ATOM 3289 O O . ARG C 1 143 ? -29.591 4.970 60.073 1.00 12.33 143 ARG M O 1
ATOM 3297 N N . ALA C 1 144 ? -27.431 5.577 60.078 1.00 11.83 144 ALA M N 1
ATOM 3298 C CA . ALA C 1 144 ? -26.983 4.240 60.449 1.00 10.94 144 ALA M CA 1
ATOM 3299 C C . ALA C 1 144 ? -25.866 4.287 61.475 1.00 11.21 144 ALA M C 1
ATOM 3300 O O . ALA C 1 144 ? -25.490 5.359 61.942 1.00 11.53 144 ALA M O 1
ATOM 3302 N N . ARG C 1 145 ? -25.337 3.118 61.826 1.00 10.87 145 ARG M N 1
ATOM 3303 C CA . ARG C 1 145 ? -24.249 3.048 62.795 1.00 12.20 145 ARG M CA 1
ATOM 3304 C C . ARG C 1 145 ? -23.123 2.157 62.283 1.00 12.35 145 ARG M C 1
ATOM 3305 O O . ARG C 1 145 ? -23.364 1.096 61.704 1.00 12.14 145 ARG M O 1
ATOM 3313 N N . ILE C 1 146 ? -21.888 2.601 62.488 1.00 11.39 146 ILE M N 1
ATOM 3314 C CA . ILE C 1 146 ? -20.728 1.837 62.051 1.00 12.97 146 ILE M CA 1
ATOM 3315 C C . ILE C 1 146 ? -20.497 0.689 63.032 1.00 14.27 146 ILE M C 1
ATOM 3316 O O . ILE C 1 146 ? -20.411 0.906 64.243 1.00 13.63 146 ILE M O 1
ATOM 3321 N N . VAL C 1 147 ? -20.409 -0.529 62.506 1.00 14.19 147 VAL M N 1
ATOM 3322 C CA . VAL C 1 147 ? -20.209 -1.709 63.343 1.00 15.61 147 VAL M CA 1
ATOM 3323 C C . VAL C 1 147 ? -18.918 -2.477 63.059 1.00 17.45 147 VAL M C 1
ATOM 3324 O O . VAL C 1 147 ? -18.578 -3.417 63.779 1.00 17.89 147 VAL M O 1
ATOM 3328 N N . ALA C 1 148 ? -18.204 -2.086 62.009 1.00 16.47 148 ALA M N 1
ATOM 3329 C CA . ALA C 1 148 ? -16.947 -2.738 61.660 1.00 17.99 148 ALA M CA 1
ATOM 3330 C C . ALA C 1 148 ? -16.085 -1.799 60.826 1.00 17.40 148 ALA M C 1
ATOM 3331 O O . ALA C 1 148 ? -16.589 -1.117 59.932 1.00 15.37 148 ALA M O 1
ATOM 3333 N N . ILE C 1 149 ? -14.789 -1.762 61.128 1.00 15.51 149 ILE M N 1
ATOM 3334 C CA . ILE C 1 149 ? -13.857 -0.907 60.400 1.00 15.71 149 ILE M CA 1
ATOM 3335 C C . ILE C 1 149 ? -12.537 -1.617 60.112 1.00 18.08 149 ILE M C 1
ATOM 3336 O O . ILE C 1 149 ? -11.953 -2.251 60.993 1.00 17.89 149 ILE M O 1
ATOM 3341 N N . SER C 1 150 ? -12.073 -1.488 58.875 1.00 19.11 150 SER M N 1
ATOM 3342 C CA . SER C 1 150 ? -10.811 -2.075 58.437 1.00 23.26 150 SER M CA 1
ATOM 3343 C C . SER C 1 150 ? -10.246 -1.195 57.325 1.00 21.80 150 SER M C 1
ATOM 3344 O O . SER C 1 150 ? -10.573 -1.376 56.153 1.00 23.45 150 SER M O 1
ATOM 3347 N N . LEU C 1 151 ? -9.400 -0.239 57.697 1.00 24.65 151 LEU M N 1
ATOM 3348 C CA . LEU C 1 151 ? -8.813 0.679 56.726 1.00 25.03 151 LEU M CA 1
ATOM 3349 C C . LEU C 1 151 ? -7.476 0.184 56.182 1.00 27.24 151 LEU M C 1
ATOM 3350 O O . LEU C 1 151 ? -6.693 -0.432 56.900 1.00 28.51 151 LEU M O 1
ATOM 3355 N N . SER C 1 159 ? -10.410 -1.114 51.484 1.00 38.32 159 SER M N 1
ATOM 3356 C CA . SER C 1 159 ? -10.906 -0.496 52.709 1.00 36.73 159 SER M CA 1
ATOM 3357 C C . SER C 1 159 ? -12.394 -0.761 52.869 1.00 36.18 159 SER M C 1
ATOM 3358 O O . SER C 1 159 ? -13.164 -0.623 51.919 1.00 36.80 159 SER M O 1
ATOM 3361 N N . LYS C 1 160 ? -12.800 -1.141 54.075 1.00 32.74 160 LYS M N 1
ATOM 3362 C CA . LYS C 1 160 ? -14.200 -1.423 54.327 1.00 27.07 160 LYS M CA 1
ATOM 3363 C C . LYS C 1 160 ? -14.740 -0.889 55.646 1.00 24.36 160 LYS M C 1
ATOM 3364 O O . LYS C 1 160 ? -14.077 -0.920 56.684 1.00 22.70 160 LYS M O 1
ATOM 3368 N N . ILE C 1 161 ? -15.963 -0.381 55.571 1.00 18.45 161 ILE M N 1
ATOM 3369 C CA . ILE C 1 161 ? -16.672 0.152 56.719 1.00 15.43 161 ILE M CA 1
ATOM 3370 C C . ILE C 1 161 ? -18.036 -0.520 56.653 1.00 14.47 161 ILE M C 1
ATOM 3371 O O . ILE C 1 161 ? -18.737 -0.396 55.648 1.00 15.34 161 ILE M O 1
ATOM 3376 N N . ALA C 1 162 ? -18.394 -1.249 57.706 1.00 13.45 162 ALA M N 1
ATOM 3377 C CA . ALA C 1 162 ? -19.680 -1.936 57.759 1.00 14.01 162 ALA M CA 1
ATOM 3378 C C . ALA C 1 162 ? -20.676 -1.107 58.557 1.00 11.01 162 ALA M C 1
ATOM 3379 O O . ALA C 1 162 ? -20.334 -0.546 59.599 1.00 12.03 162 ALA M O 1
ATOM 3381 N N . LEU C 1 163 ? -21.910 -1.047 58.062 1.00 11.19 163 LEU M N 1
ATOM 3382 C CA . LEU C 1 163 ? -22.979 -0.276 58.692 1.00 10.68 163 LEU M CA 1
ATOM 3383 C C . LEU C 1 163 ? -24.215 -1.115 58.962 1.00 12.07 163 LEU M C 1
ATOM 3384 O O . LEU C 1 163 ? -24.466 -2.108 58.280 1.00 12.94 163 LEU M O 1
ATOM 3389 N N . THR C 1 164 ? -24.998 -0.697 59.949 1.00 12.85 164 THR M N 1
ATOM 3390 C CA . THR C 1 164 ? -26.247 -1.379 60.251 1.00 12.61 164 THR M CA 1
ATOM 3391 C C . THR C 1 164 ? -27.339 -0.354 60.505 1.00 12.84 164 THR M C 1
ATOM 3392 O O . THR C 1 164 ? -27.063 0.783 60.894 1.00 12.66 164 THR M O 1
ATOM 3396 N N . MET C 1 165 ? -28.581 -0.758 60.261 1.00 11.96 165 MET M N 1
ATOM 3397 C CA . MET C 1 165 ? -29.726 0.101 60.516 1.00 13.54 165 MET M CA 1
ATOM 3398 C C . MET C 1 165 ? -30.714 -0.725 61.333 1.00 13.79 165 MET M C 1
ATOM 3399 O O . MET C 1 165 ? -31.849 -0.312 61.558 1.00 16.13 165 MET M O 1
ATOM 3404 N N . ARG C 1 166 ? -30.254 -1.893 61.780 1.00 15.22 166 ARG M N 1
ATOM 3405 C CA . ARG C 1 166 ? -31.068 -2.799 62.586 1.00 17.07 166 ARG M CA 1
ATOM 3406 C C . ARG C 1 166 ? -30.940 -2.486 64.073 1.00 16.73 166 ARG M C 1
ATOM 3407 O O . ARG C 1 166 ? -30.536 -3.333 64.873 1.00 17.98 166 ARG M O 1
ATOM 3415 N N . GLN C 1 167 ? -31.272 -1.253 64.430 1.00 15.81 167 GLN M N 1
ATOM 3416 C CA . GLN C 1 167 ? -31.240 -0.797 65.813 1.00 16.73 167 GLN M CA 1
ATOM 3417 C C . GLN C 1 167 ? -32.268 0.312 65.918 1.00 16.56 167 GLN M C 1
ATOM 3418 O O . GLN C 1 167 ? -32.666 0.896 64.911 1.00 15.53 167 GLN M O 1
ATOM 3424 N N . PRO C 1 168 ? -32.718 0.620 67.139 1.00 17.11 168 PRO M N 1
ATOM 3425 C CA . PRO C 1 168 ? -33.703 1.694 67.265 1.00 17.52 168 PRO M CA 1
ATOM 3426 C C . PRO C 1 168 ? -33.066 3.001 66.789 1.00 16.93 168 PRO M C 1
ATOM 3427 O O . PRO C 1 168 ? -31.847 3.162 66.872 1.00 16.99 168 PRO M O 1
ATOM 3431 N N . TYR C 1 169 ? -33.889 3.913 66.281 1.00 15.01 169 TYR M N 1
ATOM 3432 C CA . TYR C 1 169 ? -33.439 5.229 65.833 1.00 18.34 169 TYR M CA 1
ATOM 3433 C C . TYR C 1 169 ? -32.678 5.264 64.512 1.00 15.34 169 TYR M C 1
ATOM 3434 O O . TYR C 1 169 ? -32.239 6.333 64.086 1.00 16.37 169 TYR M O 1
ATOM 3443 N N . LEU C 1 170 ? -32.521 4.113 63.865 1.00 14.91 170 LEU M N 1
ATOM 3444 C CA . LEU C 1 170 ? -31.799 4.054 62.595 1.00 13.70 170 LEU M CA 1
ATOM 3445 C C . LEU C 1 170 ? -32.727 3.709 61.437 1.00 13.31 170 LEU M C 1
ATOM 3446 O O . LEU C 1 170 ? -33.866 3.283 61.646 1.00 13.42 170 LEU M O 1
ATOM 3451 N N . GLY C 1 171 ? -32.222 3.894 60.219 1.00 12.64 171 GLY M N 1
ATOM 3452 C CA . GLY C 1 171 ? -32.990 3.585 59.027 1.00 12.33 171 GLY M CA 1
ATOM 3453 C C . GLY C 1 171 ? -33.038 4.724 58.026 1.00 11.88 171 GLY M C 1
ATOM 3454 O O . GLY C 1 171 ? -32.443 5.782 58.240 1.00 12.89 171 GLY M O 1
ATOM 3455 N N . LYS C 1 172 ? -33.721 4.488 56.912 1.00 10.29 172 LYS M N 1
ATOM 3456 C CA . LYS C 1 172 ? -33.910 5.508 55.889 1.00 11.56 172 LYS M CA 1
ATOM 3457 C C . LYS C 1 172 ? -34.611 6.629 56.658 1.00 12.97 172 LYS M C 1
ATOM 3458 O O . LYS C 1 172 ? -35.434 6.352 57.531 1.00 13.78 172 LYS M O 1
ATOM 3464 N N . LEU C 1 173 ? -34.290 7.884 56.361 1.00 10.90 173 LEU M N 1
ATOM 3465 C CA . LEU C 1 173 ? -34.905 8.981 57.100 1.00 12.40 173 LEU M CA 1
ATOM 3466 C C . LEU C 1 173 ? -36.425 8.906 57.137 1.00 12.74 173 LEU M C 1
ATOM 3467 O O . LEU C 1 173 ? -37.040 9.186 58.168 1.00 13.83 173 LEU M O 1
ATOM 3472 N N . GLU C 1 174 ? -37.035 8.523 56.022 1.00 12.98 174 GLU M N 1
ATOM 3473 C CA . GLU C 1 174 ? -38.488 8.422 55.973 1.00 15.32 174 GLU M CA 1
ATOM 3474 C C . GLU C 1 174 ? -39.049 7.404 56.965 1.00 16.38 174 GLU M C 1
ATOM 3475 O O . GLU C 1 174 ? -40.120 7.617 57.534 1.00 16.77 174 GLU M O 1
ATOM 3481 N N . TRP C 1 175 ? -38.337 6.302 57.180 1.00 16.78 175 TRP M N 1
ATOM 3482 C CA . TRP C 1 175 ? -38.817 5.286 58.115 1.00 16.07 175 TRP M CA 1
ATOM 3483 C C . TRP C 1 175 ? -38.764 5.804 59.546 1.00 17.73 175 TRP M C 1
ATOM 3484 O O . TRP C 1 175 ? -39.653 5.526 60.353 1.00 16.59 175 TRP M O 1
ATOM 3495 N N . ILE C 1 176 ? -37.710 6.550 59.863 1.00 16.20 176 ILE M N 1
ATOM 3496 C CA . ILE C 1 176 ? -37.550 7.103 61.201 1.00 16.86 176 ILE M CA 1
ATOM 3497 C C . ILE C 1 176 ? -38.689 8.077 61.485 1.00 16.67 176 ILE M C 1
ATOM 3498 O O . ILE C 1 176 ? -39.311 8.031 62.548 1.00 18.46 176 ILE M O 1
ATOM 3503 N N . GLU C 1 177 ? -38.958 8.956 60.526 1.00 18.74 177 GLU M N 1
ATOM 3504 C CA . GLU C 1 177 ? -40.028 9.938 60.662 1.00 21.45 177 GLU M CA 1
ATOM 3505 C C . GLU C 1 177 ? -41.363 9.223 60.835 1.00 24.56 177 GLU M C 1
ATOM 3506 O O . GLU C 1 177 ? -42.196 9.621 61.650 1.00 22.18 177 GLU M O 1
ATOM 3512 N N . GLU C 1 178 ? -41.556 8.158 60.067 1.00 24.75 178 GLU M N 1
ATOM 3513 C CA . GLU C 1 178 ? -42.788 7.389 60.136 1.00 27.13 178 GLU M CA 1
ATOM 3514 C C . GLU C 1 178 ? -43.037 6.809 61.525 1.00 27.58 178 GLU M C 1
ATOM 3515 O O . GLU C 1 178 ? -44.173 6.816 62.001 1.00 30.52 178 GLU M O 1
ATOM 3518 N N . GLU C 1 179 ? -41.985 6.322 62.181 1.00 28.67 179 GLU M N 1
ATOM 3519 C CA . GLU C 1 179 ? -42.127 5.765 63.526 1.00 31.27 179 GLU M CA 1
ATOM 3520 C C . GLU C 1 179 ? -42.444 6.904 64.486 1.00 33.11 179 GLU M C 1
ATOM 3521 O O . GLU C 1 179 ? -43.329 6.785 65.334 1.00 33.16 179 GLU M O 1
ATOM 3523 N N . LYS C 1 180 ? -41.699 8.002 64.359 1.00 33.77 180 LYS M N 1
ATOM 3524 C CA . LYS C 1 180 ? -41.914 9.168 65.209 1.00 36.81 180 LYS M CA 1
ATOM 3525 C C . LYS C 1 180 ? -43.404 9.437 65.264 1.00 40.25 180 LYS M C 1
ATOM 3526 O O . LYS C 1 180 ? -43.991 9.544 66.341 1.00 40.42 180 LYS M O 1
ATOM 3532 N N . ALA C 1 181 ? -44.013 9.535 64.089 1.00 44.58 181 ALA M N 1
ATOM 3533 C CA . ALA C 1 181 ? -45.443 9.776 63.997 1.00 48.35 181 ALA M CA 1
ATOM 3534 C C . ALA C 1 181 ? -46.166 8.597 64.640 1.00 50.15 181 ALA M C 1
ATOM 3535 O O . ALA C 1 181 ? -45.718 7.452 64.420 1.00 51.57 181 ALA M O 1
ATOM 3537 N N . ILE D 2 2 ? 1.938 10.323 57.747 1.00 26.63 2 ILE N N 1
ATOM 3538 C CA . ILE D 2 2 ? 1.598 11.766 57.586 1.00 24.86 2 ILE N CA 1
ATOM 3539 C C . ILE D 2 2 ? 2.450 12.652 58.495 1.00 22.11 2 ILE N C 1
ATOM 3540 O O . ILE D 2 2 ? 2.205 12.753 59.698 1.00 21.58 2 ILE N O 1
ATOM 3545 N N . GLY D 2 3 ? 3.455 13.294 57.909 1.00 18.39 3 GLY N N 1
ATOM 3546 C CA . GLY D 2 3 ? 4.323 14.164 58.680 1.00 15.43 3 GLY N CA 1
ATOM 3547 C C . GLY D 2 3 ? 5.252 13.391 59.596 1.00 16.43 3 GLY N C 1
ATOM 3548 O O . GLY D 2 3 ? 5.331 12.163 59.528 1.00 17.58 3 GLY N O 1
ATOM 3549 N N . LYS D 2 4 ? 5.960 14.118 60.454 1.00 13.84 4 LYS N N 1
ATOM 3550 C CA . LYS D 2 4 ? 6.890 13.512 61.402 1.00 16.34 4 LYS N CA 1
ATOM 3551 C C . LYS D 2 4 ? 6.187 13.199 62.718 1.00 15.10 4 LYS N C 1
ATOM 3552 O O . LYS D 2 4 ? 6.576 12.279 63.439 1.00 14.45 4 LYS N O 1
ATOM 3558 N N . LYS D 2 5 ? 5.152 13.975 63.030 1.00 14.82 5 LYS N N 1
ATOM 3559 C CA . LYS D 2 5 ? 4.406 13.784 64.265 1.00 13.73 5 LYS N CA 1
ATOM 3560 C C . LYS D 2 5 ? 3.087 14.550 64.269 1.00 12.76 5 LYS N C 1
ATOM 3561 O O . LYS D 2 5 ? 3.004 15.657 63.748 1.00 11.52 5 LYS N O 1
ATOM 3567 N N . ILE D 2 6 ? 2.053 13.944 64.843 1.00 10.66 6 ILE N N 1
ATOM 3568 C CA . ILE D 2 6 ? 0.758 14.609 64.958 1.00 11.50 6 ILE N CA 1
ATOM 3569 C C . ILE D 2 6 ? 0.803 15.295 66.326 1.00 11.47 6 ILE N C 1
ATOM 3570 O O . ILE D 2 6 ? 0.823 14.627 67.366 1.00 13.30 6 ILE N O 1
ATOM 3575 N N . LEU D 2 7 ? 0.835 16.625 66.322 1.00 11.91 7 LEU N N 1
ATOM 3576 C CA . LEU D 2 7 ? 0.925 17.391 67.564 1.00 11.39 7 LEU N CA 1
ATOM 3577 C C . LEU D 2 7 ? -0.374 17.470 68.357 1.00 12.54 7 LEU N C 1
ATOM 3578 O O . LEU D 2 7 ? -0.354 17.515 69.585 1.00 13.06 7 LEU N O 1
ATOM 3583 N N . GLY D 2 8 ? -1.502 17.499 67.656 1.00 12.49 8 GLY N N 1
ATOM 3584 C CA . GLY D 2 8 ? -2.780 17.587 68.337 1.00 11.94 8 GLY N CA 1
ATOM 3585 C C . GLY D 2 8 ? -3.923 17.464 67.352 1.00 11.79 8 GLY N C 1
ATOM 3586 O O . GLY D 2 8 ? -3.695 17.381 66.146 1.00 10.49 8 GLY N O 1
ATOM 3587 N N . GLU D 2 9 ? -5.151 17.466 67.861 1.00 11.75 9 GLU N N 1
ATOM 3588 C CA . GLU D 2 9 ? -6.324 17.333 66.998 1.00 11.10 9 GLU N CA 1
ATOM 3589 C C . GLU D 2 9 ? -7.562 17.994 67.579 1.00 11.91 9 GLU N C 1
ATOM 3590 O O . GLU D 2 9 ? -7.632 18.275 68.776 1.00 12.81 9 GLU N O 1
ATOM 3596 N N . ARG D 2 10 ? -8.540 18.229 66.709 1.00 9.96 10 ARG N N 1
ATOM 3597 C CA . ARG D 2 10 ? -9.819 18.809 67.095 1.00 10.99 10 ARG N CA 1
ATOM 3598 C C . ARG D 2 10 ? -10.889 18.210 66.193 1.00 9.83 10 ARG N C 1
ATOM 3599 O O . ARG D 2 10 ? -10.719 18.181 64.974 1.00 10.75 10 ARG N O 1
ATOM 3607 N N . TYR D 2 11 ? -11.971 17.705 66.784 1.00 11.56 11 TYR N N 1
ATOM 3608 C CA . TYR D 2 11 ? -13.069 17.166 65.982 1.00 11.04 11 TYR N CA 1
ATOM 3609 C C . TYR D 2 11 ? -13.816 18.361 65.402 1.00 11.37 11 TYR N C 1
ATOM 3610 O O . TYR D 2 11 ? -14.021 19.362 66.095 1.00 12.71 11 TYR N O 1
ATOM 3619 N N . VAL D 2 12 ? -14.220 18.264 64.139 1.00 9.62 12 VAL N N 1
ATOM 3620 C CA . VAL D 2 12 ? -14.946 19.353 63.501 1.00 9.00 12 VAL N CA 1
ATOM 3621 C C . VAL D 2 12 ? -16.287 18.872 62.966 1.00 8.42 12 VAL N C 1
ATOM 3622 O O . VAL D 2 12 ? -16.453 17.695 62.630 1.00 9.63 12 VAL N O 1
ATOM 3626 N N . THR D 2 13 ? -17.244 19.790 62.896 1.00 8.84 13 THR N N 1
ATOM 3627 C CA . THR D 2 13 ? -18.573 19.467 62.401 1.00 9.57 13 THR N CA 1
ATOM 3628 C C . THR D 2 13 ? -18.551 19.251 60.896 1.00 9.28 13 THR N C 1
ATOM 3629 O O . THR D 2 13 ? -17.629 19.683 60.204 1.00 8.95 13 THR N O 1
ATOM 3633 N N . VAL D 2 14 ? -19.573 18.570 60.394 1.00 10.30 14 VAL N N 1
ATOM 3634 C CA . VAL D 2 14 ? -19.686 18.348 58.964 1.00 11.75 14 VAL N CA 1
ATOM 3635 C C . VAL D 2 14 ? -19.772 19.726 58.311 1.00 10.63 14 VAL N C 1
ATOM 3636 O O . VAL D 2 14 ? -19.232 19.948 57.230 1.00 11.51 14 VAL N O 1
ATOM 3640 N N . SER D 2 15 ? -20.435 20.663 58.985 1.00 11.11 15 SER N N 1
ATOM 3641 C CA . SER D 2 15 ? -20.567 22.015 58.451 1.00 11.97 15 SER N CA 1
ATOM 3642 C C . SER D 2 15 ? -19.216 22.707 58.278 1.00 10.07 15 SER N C 1
ATOM 3643 O O . SER D 2 15 ? -18.982 23.368 57.268 1.00 11.44 15 SER N O 1
ATOM 3646 N N . GLU D 2 16 ? -18.328 22.566 59.259 1.00 10.45 16 GLU N N 1
ATOM 3647 C CA . GLU D 2 16 ? -17.018 23.200 59.150 1.00 9.69 16 GLU N CA 1
ATOM 3648 C C . GLU D 2 16 ? -16.200 22.508 58.067 1.00 10.33 16 GLU N C 1
ATOM 3649 O O . GLU D 2 16 ? -15.526 23.164 57.272 1.00 11.75 16 GLU N O 1
ATOM 3655 N N . ALA D 2 17 ? -16.272 21.181 58.028 1.00 10.75 17 ALA N N 1
ATOM 3656 C CA . ALA D 2 17 ? -15.542 20.416 57.025 1.00 11.58 17 ALA N CA 1
ATOM 3657 C C . ALA D 2 17 ? -16.024 20.787 55.625 1.00 10.82 17 ALA N C 1
ATOM 3658 O O . ALA D 2 17 ? -15.234 20.826 54.679 1.00 9.59 17 ALA N O 1
ATOM 3660 N N . ALA D 2 18 ? -17.320 21.060 55.495 1.00 9.88 18 ALA N N 1
ATOM 3661 C CA . ALA D 2 18 ? -17.893 21.429 54.201 1.00 10.27 18 ALA N CA 1
ATOM 3662 C C . ALA D 2 18 ? -17.296 22.738 53.695 1.00 11.54 18 ALA N C 1
ATOM 3663 O O . ALA D 2 18 ? -16.987 22.872 52.507 1.00 12.55 18 ALA N O 1
ATOM 3665 N N . GLU D 2 19 ? -17.135 23.705 54.595 1.00 10.98 19 GLU N N 1
ATOM 3666 C CA . GLU D 2 19 ? -16.565 24.991 54.209 1.00 12.38 19 GLU N CA 1
ATOM 3667 C C . GLU D 2 19 ? -15.099 24.817 53.833 1.00 11.21 19 GLU N C 1
ATOM 3668 O O . GLU D 2 19 ? -14.619 25.417 52.871 1.00 11.78 19 GLU N O 1
ATOM 3674 N N . ILE D 2 20 ? -14.385 23.996 54.597 1.00 11.01 20 ILE N N 1
ATOM 3675 C CA . ILE D 2 20 ? -12.976 23.746 54.316 1.00 10.74 20 ILE N CA 1
ATOM 3676 C C . ILE D 2 20 ? -12.794 23.127 52.930 1.00 11.73 20 ILE N C 1
ATOM 3677 O O . ILE D 2 20 ? -11.912 23.533 52.169 1.00 11.73 20 ILE N O 1
ATOM 3682 N N . MET D 2 21 ? -13.630 22.149 52.591 1.00 10.23 21 MET N N 1
ATOM 3683 C CA . MET D 2 21 ? -13.510 21.510 51.288 1.00 10.40 21 MET N CA 1
ATOM 3684 C C . MET D 2 21 ? -13.952 22.447 50.176 1.00 11.55 21 MET N C 1
ATOM 3685 O O . MET D 2 21 ? -13.447 22.366 49.059 1.00 11.73 21 MET N O 1
ATOM 3690 N N . TYR D 2 22 ? -14.894 23.337 50.477 1.00 10.64 22 TYR N N 1
ATOM 3691 C CA . TYR D 2 22 ? -15.353 24.288 49.469 1.00 12.46 22 TYR N CA 1
ATOM 3692 C C . TYR D 2 22 ? -14.202 25.222 49.116 1.00 13.17 22 TYR N C 1
ATOM 3693 O O . TYR D 2 22 ? -13.964 25.519 47.945 1.00 15.23 22 TYR N O 1
ATOM 3702 N N . ASN D 2 23 ? -13.490 25.690 50.138 1.00 13.13 23 ASN N N 1
ATOM 3703 C CA . ASN D 2 23 ? -12.354 26.579 49.917 1.00 14.65 23 ASN N CA 1
ATOM 3704 C C . ASN D 2 23 ? -11.214 25.841 49.224 1.00 14.59 23 ASN N C 1
ATOM 3705 O O . ASN D 2 23 ? -10.507 26.416 48.394 1.00 14.19 23 ASN N O 1
ATOM 3710 N N . ARG D 2 24 ? -11.035 24.568 49.561 1.00 11.83 24 ARG N N 1
ATOM 3711 C CA . ARG D 2 24 ? -9.988 23.766 48.938 1.00 12.50 24 ARG N CA 1
ATOM 3712 C C . ARG D 2 24 ? -10.263 23.617 47.440 1.00 13.52 24 ARG N C 1
ATOM 3713 O O . ARG D 2 24 ? -9.346 23.654 46.619 1.00 13.73 24 ARG N O 1
ATOM 3721 N N . ALA D 2 25 ? -11.532 23.453 47.087 1.00 13.42 25 ALA N N 1
ATOM 3722 C CA . ALA D 2 25 ? -11.908 23.294 45.688 1.00 15.40 25 ALA N CA 1
ATOM 3723 C C . ALA D 2 25 ? -11.578 24.540 44.874 1.00 17.79 25 ALA N C 1
ATOM 3724 O O . ALA D 2 25 ? -11.368 24.457 43.666 1.00 18.22 25 ALA N O 1
ATOM 3726 N N . GLN D 2 26 ? -11.525 25.691 45.538 1.00 19.87 26 GLN N N 1
ATOM 3727 C CA . GLN D 2 26 ? -11.240 26.949 44.852 1.00 20.64 26 GLN N CA 1
ATOM 3728 C C . GLN D 2 26 ? -9.767 27.145 44.491 1.00 22.25 26 GLN N C 1
ATOM 3729 O O . GLN D 2 26 ? -9.441 27.964 43.633 1.00 21.91 26 GLN N O 1
ATOM 3735 N N . ILE D 2 27 ? -8.873 26.401 45.133 1.00 22.32 27 ILE N N 1
ATOM 3736 C CA . ILE D 2 27 ? -7.452 26.553 44.839 1.00 23.41 27 ILE N CA 1
ATOM 3737 C C . ILE D 2 27 ? -6.875 25.485 43.915 1.00 24.37 27 ILE N C 1
ATOM 3738 O O . ILE D 2 27 ? -5.707 25.554 43.537 1.00 25.01 27 ILE N O 1
ATOM 3743 N N . GLY D 2 28 ? -7.694 24.507 43.540 1.00 23.52 28 GLY N N 1
ATOM 3744 C CA . GLY D 2 28 ? -7.219 23.456 42.657 1.00 22.73 28 GLY N CA 1
ATOM 3745 C C . GLY D 2 28 ? -8.238 22.355 42.444 1.00 23.22 28 GLY N C 1
ATOM 3746 O O . GLY D 2 28 ? -9.106 22.136 43.287 1.00 21.75 28 GLY N O 1
ATOM 3747 N N . GLU D 2 29 ? -8.134 21.657 41.316 1.00 23.66 29 GLU N N 1
ATOM 3748 C CA . GLU D 2 29 ? -9.061 20.575 40.999 1.00 23.97 29 GLU N CA 1
ATOM 3749 C C . GLU D 2 29 ? -9.000 19.459 42.036 1.00 22.01 29 GLU N C 1
ATOM 3750 O O . GLU D 2 29 ? -7.921 19.064 42.478 1.00 21.92 29 GLU N O 1
ATOM 3752 N N . LEU D 2 30 ? -10.166 18.955 42.425 1.00 19.82 30 LEU N N 1
ATOM 3753 C CA . LEU D 2 30 ? -10.242 17.889 43.416 1.00 18.20 30 LEU N CA 1
ATOM 3754 C C . LEU D 2 30 ? -10.230 16.513 42.768 1.00 17.30 30 LEU N C 1
ATOM 3755 O O . LEU D 2 30 ? -10.636 16.353 41.615 1.00 18.47 30 LEU N O 1
ATOM 3760 N N . SER D 2 31 ? -9.762 15.521 43.517 1.00 14.59 31 SER N N 1
ATOM 3761 C CA . SER D 2 31 ? -9.734 14.147 43.031 1.00 13.00 31 SER N CA 1
ATOM 3762 C C . SER D 2 31 ? -11.180 13.681 43.072 1.00 13.35 31 SER N C 1
ATOM 3763 O O . SER D 2 31 ? -12.045 14.388 43.590 1.00 13.47 31 SER N O 1
ATOM 3766 N N . TYR D 2 32 ? -11.450 12.495 42.541 1.00 13.05 32 TYR N N 1
ATOM 3767 C CA . TYR D 2 32 ? -12.815 11.991 42.569 1.00 12.87 32 TYR N CA 1
ATOM 3768 C C . TYR D 2 32 ? -13.298 11.845 44.011 1.00 11.79 32 TYR N C 1
ATOM 3769 O O . TYR D 2 32 ? -14.396 12.285 44.350 1.00 13.28 32 TYR N O 1
ATOM 3778 N N . GLU D 2 33 ? -12.479 11.233 44.864 1.00 12.88 33 GLU N N 1
ATOM 3779 C CA . GLU D 2 33 ? -12.872 11.040 46.256 1.00 11.87 33 GLU N CA 1
ATOM 3780 C C . GLU D 2 33 ? -12.981 12.353 47.034 1.00 11.36 33 GLU N C 1
ATOM 3781 O O . GLU D 2 33 ? -13.831 12.479 47.916 1.00 10.54 33 GLU N O 1
ATOM 3787 N N . GLN D 2 34 ? -12.139 13.333 46.716 1.00 10.98 34 GLN N N 1
ATOM 3788 C CA . GLN D 2 34 ? -12.238 14.624 47.393 1.00 10.86 34 GLN N CA 1
ATOM 3789 C C . GLN D 2 34 ? -13.547 15.266 46.940 1.00 12.35 34 GLN N C 1
ATOM 3790 O O . GLN D 2 34 ? -14.219 15.941 47.717 1.00 11.64 34 GLN N O 1
ATOM 3796 N N . GLY D 2 35 ? -13.897 15.046 45.674 1.00 11.94 35 GLY N N 1
ATOM 3797 C CA . GLY D 2 35 ? -15.130 15.591 45.129 1.00 11.80 35 GLY N CA 1
ATOM 3798 C C . GLY D 2 35 ? -16.336 14.941 45.782 1.00 11.58 35 GLY N C 1
ATOM 3799 O O . GLY D 2 35 ? -17.343 15.605 46.053 1.00 10.75 35 GLY N O 1
ATOM 3800 N N . CYS D 2 36 ? -16.245 13.636 46.025 1.00 11.91 36 CYS N N 1
ATOM 3801 C CA . CYS D 2 36 ? -17.327 12.918 46.685 1.00 12.46 36 CYS N CA 1
ATOM 3802 C C . CYS D 2 36 ? -17.474 13.458 48.102 1.00 10.68 36 CYS N C 1
ATOM 3803 O O . CYS D 2 36 ? -18.586 13.618 48.605 1.00 10.43 36 CYS N O 1
ATOM 3806 N N . ALA D 2 37 ? -16.347 13.740 48.746 1.00 9.31 37 ALA N N 1
ATOM 3807 C CA . ALA D 2 37 ? -16.378 14.268 50.105 1.00 9.38 37 ALA N CA 1
ATOM 3808 C C . ALA D 2 37 ? -17.055 15.640 50.124 1.00 9.19 37 ALA N C 1
ATOM 3809 O O . A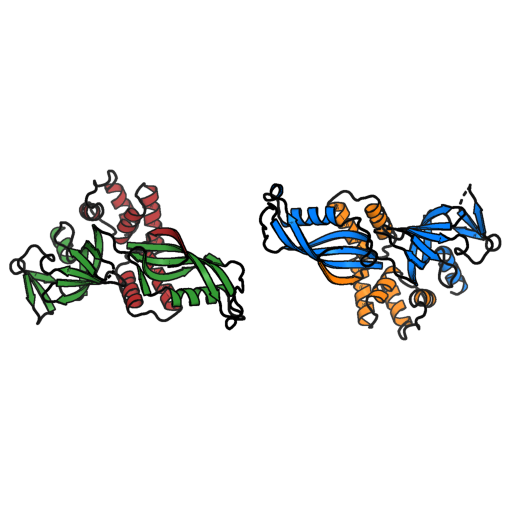LA D 2 37 ? -17.885 15.918 50.994 1.00 8.41 37 ALA N O 1
ATOM 3811 N N . LEU D 2 38 ? -16.711 16.500 49.168 1.00 10.13 38 LEU N N 1
ATOM 3812 C CA . LEU D 2 38 ? -17.331 17.823 49.115 1.00 10.88 38 LEU N CA 1
ATOM 3813 C C . LEU D 2 38 ? -18.840 17.685 48.924 1.00 11.61 38 LEU N C 1
ATOM 3814 O O . LEU D 2 38 ? -19.621 18.368 49.586 1.00 10.66 38 LEU N O 1
ATOM 3819 N N . ASP D 2 39 ? -19.248 16.793 48.024 1.00 10.45 39 ASP N N 1
ATOM 3820 C CA . ASP D 2 39 ? -20.670 16.574 47.757 1.00 13.02 39 ASP N CA 1
ATOM 3821 C C . ASP D 2 39 ? -21.378 16.139 49.036 1.00 10.88 39 ASP N C 1
ATOM 3822 O O . ASP D 2 39 ? -22.415 16.694 49.406 1.00 12.24 39 ASP N O 1
ATOM 3827 N N . TYR D 2 40 ? -20.808 15.139 49.702 1.00 10.57 40 TYR N N 1
ATOM 3828 C CA . TYR D 2 40 ? -21.358 14.619 50.949 1.00 9.91 40 TYR N CA 1
ATOM 3829 C C . TYR D 2 40 ? -21.461 15.700 52.026 1.00 10.54 40 TYR N C 1
ATOM 3830 O O . TYR D 2 40 ? -22.520 15.897 52.629 1.00 10.45 40 TYR N O 1
ATOM 3839 N N . LEU D 2 41 ? -20.356 16.394 52.272 1.00 9.60 41 LEU N N 1
ATOM 3840 C CA . LEU D 2 41 ? -20.330 17.423 53.307 1.00 8.97 41 LEU N CA 1
ATOM 3841 C C . LEU D 2 41 ? -21.349 18.534 53.080 1.00 10.01 41 LEU N C 1
ATOM 3842 O O . LEU D 2 41 ? -21.989 18.993 54.026 1.00 10.78 41 LEU N O 1
ATOM 3847 N N . GLN D 2 42 ? -21.511 18.969 51.835 1.00 11.70 42 GLN N N 1
ATOM 3848 C CA . GLN D 2 42 ? -22.475 20.027 51.556 1.00 13.01 42 GLN N CA 1
ATOM 3849 C C . GLN D 2 42 ? -23.901 19.536 51.786 1.00 14.62 42 GLN N C 1
ATOM 3850 O O . GLN D 2 42 ? -24.734 20.257 52.339 1.00 13.07 42 GLN N O 1
ATOM 3856 N N . LYS D 2 43 ? -24.175 18.303 51.370 1.00 12.08 43 LYS N N 1
ATOM 3857 C CA . LYS D 2 43 ? -25.508 17.733 51.528 1.00 14.35 43 LYS N CA 1
ATOM 3858 C C . LYS D 2 43 ? -25.874 17.418 52.969 1.00 14.22 43 LYS N C 1
ATOM 3859 O O . LYS D 2 43 ? -27.045 17.491 53.341 1.00 15.41 43 LYS N O 1
ATOM 3865 N N . PHE D 2 44 ? -24.885 17.069 53.787 1.00 10.11 44 PHE N N 1
ATOM 3866 C CA . PHE D 2 44 ? -25.185 16.720 55.164 1.00 10.35 44 PHE N CA 1
ATOM 3867 C C . PHE D 2 44 ? -24.815 17.741 56.233 1.00 10.65 44 PHE N C 1
ATOM 3868 O O . PHE D 2 44 ? -24.903 17.461 57.428 1.00 11.80 44 PHE N O 1
ATOM 3876 N N . ALA D 2 45 ? -24.416 18.928 55.790 1.00 9.30 45 ALA N N 1
ATOM 3877 C CA . ALA D 2 45 ? -24.102 20.019 56.706 1.00 12.55 45 ALA N CA 1
ATOM 3878 C C . ALA D 2 45 ? -25.446 20.719 56.889 1.00 14.91 45 ALA N C 1
ATOM 3879 O O . ALA D 2 45 ? -26.007 21.238 55.925 1.00 16.66 45 ALA N O 1
ATOM 3881 N N . LYS D 2 46 ? -25.970 20.732 58.110 1.00 14.09 46 LYS N N 1
ATOM 3882 C CA . LYS D 2 46 ? -27.270 21.358 58.344 1.00 14.47 46 LYS N CA 1
ATOM 3883 C C . LYS D 2 46 ? -27.194 22.857 58.626 1.00 16.89 46 LYS N C 1
ATOM 3884 O O . LYS D 2 46 ? -27.968 23.635 58.069 1.00 19.76 46 LYS N O 1
ATOM 3890 N N . LEU D 2 47 ? -26.257 23.267 59.474 1.00 15.81 47 LEU N N 1
ATOM 3891 C CA . LEU D 2 47 ? -26.084 24.684 59.796 1.00 15.97 47 LEU N CA 1
ATOM 3892 C C . LEU D 2 47 ? -24.887 25.195 59.003 1.00 15.85 47 LEU N C 1
ATOM 3893 O O . LEU D 2 47 ? -24.127 24.396 58.457 1.00 18.28 47 LEU N O 1
ATOM 3898 N N . ASP D 2 48 ? -24.718 26.514 58.910 1.00 18.02 48 ASP N N 1
ATOM 3899 C CA . ASP D 2 48 ? -23.549 27.028 58.206 1.00 18.61 48 ASP N CA 1
ATOM 3900 C C . ASP D 2 48 ? -22.412 26.911 59.212 1.00 17.13 48 ASP N C 1
ATOM 3901 O O . ASP D 2 48 ? -22.660 26.644 60.387 1.00 17.13 48 ASP N O 1
ATOM 3906 N N . LYS D 2 49 ? -21.174 27.097 58.764 1.00 16.24 49 LYS N N 1
ATOM 3907 C CA . LYS D 2 49 ? -20.023 26.965 59.653 1.00 16.98 49 LYS N CA 1
ATOM 3908 C C . LYS D 2 49 ? -20.066 27.802 60.930 1.00 17.24 49 LYS N C 1
ATOM 3909 O O . LYS D 2 49 ? -19.838 27.281 62.024 1.00 15.23 49 LYS N O 1
ATOM 3915 N N . GLU D 2 50 ? -20.347 29.093 60.797 1.00 16.10 50 GLU N N 1
ATOM 3916 C CA . GLU D 2 50 ? -20.391 29.973 61.962 1.00 19.71 50 GLU N CA 1
ATOM 3917 C C . GLU D 2 50 ? -21.349 29.466 63.032 1.00 17.70 50 GLU N C 1
ATOM 3918 O O . GLU D 2 50 ? -20.986 29.360 64.202 1.00 16.71 50 GLU N O 1
ATOM 3924 N N . GLU D 2 51 ? -22.574 29.154 62.622 1.00 16.22 51 GLU N N 1
ATOM 3925 C CA . GLU D 2 51 ? -23.589 28.668 63.548 1.00 16.42 51 GLU N CA 1
ATOM 3926 C C . GLU D 2 51 ? -23.238 27.317 64.154 1.00 15.89 51 GLU N C 1
ATOM 3927 O O . GLU D 2 51 ? -23.456 27.088 65.343 1.00 14.60 51 GLU N O 1
ATOM 3933 N N . ALA D 2 52 ? -22.700 26.417 63.339 1.00 13.80 52 ALA N N 1
ATOM 3934 C CA . ALA D 2 52 ? -22.331 25.098 63.831 1.00 13.09 52 ALA N CA 1
ATOM 3935 C C . ALA D 2 52 ? -21.291 25.194 64.946 1.00 12.99 52 ALA N C 1
ATOM 3936 O O . ALA D 2 52 ? -21.437 24.568 65.994 1.00 13.49 52 ALA N O 1
ATOM 3938 N N . LYS D 2 53 ? -20.243 25.980 64.723 1.00 15.17 53 LYS N N 1
ATOM 3939 C CA . LYS D 2 53 ? -19.196 26.125 65.728 1.00 15.57 53 LYS N CA 1
ATOM 3940 C C . LYS D 2 53 ? -19.719 26.837 66.968 1.00 17.34 53 LYS N C 1
ATOM 3941 O O . LYS D 2 53 ? -19.300 26.537 68.087 1.00 16.63 53 LYS N O 1
ATOM 3947 N N . LYS D 2 54 ? -20.637 27.777 66.768 1.00 17.48 54 LYS N N 1
ATOM 3948 C CA . LYS D 2 54 ? -21.221 28.505 67.885 1.00 18.36 54 LYS N CA 1
ATOM 3949 C C . LYS D 2 54 ? -21.980 27.508 68.755 1.00 17.78 54 LYS N C 1
ATOM 3950 O O . LYS D 2 54 ? -21.889 27.541 69.981 1.00 17.89 54 LYS N O 1
ATOM 3953 N N . LEU D 2 55 ? -22.724 26.612 68.111 1.00 16.20 55 LEU N N 1
ATOM 3954 C CA . LEU D 2 55 ? -23.494 25.600 68.827 1.00 16.14 55 LEU N CA 1
ATOM 3955 C C . LEU D 2 55 ? -22.587 24.643 69.598 1.00 15.63 55 LEU N C 1
ATOM 3956 O O . LEU D 2 55 ? -22.862 24.310 70.750 1.00 14.50 55 LEU N O 1
ATOM 3961 N N . VAL D 2 56 ? -21.507 24.196 68.963 1.00 13.68 56 VAL N N 1
ATOM 3962 C CA . VAL D 2 56 ? -20.574 23.287 69.621 1.00 14.17 56 VAL N CA 1
ATOM 3963 C C . VAL D 2 56 ? -19.966 23.955 70.856 1.00 15.66 56 VAL N C 1
ATOM 3964 O O . VAL D 2 56 ? -19.855 23.337 71.915 1.00 16.53 56 VAL N O 1
ATOM 3968 N N . GLU D 2 57 ? -19.576 25.218 70.716 1.00 18.23 57 GLU N N 1
ATOM 3969 C CA . GLU D 2 57 ? -18.986 25.956 71.830 1.00 20.21 57 GLU N CA 1
ATOM 3970 C C . GLU D 2 57 ? -19.973 26.051 72.990 1.00 20.72 57 GLU N C 1
ATOM 3971 O O . GLU D 2 57 ? -19.601 25.874 74.152 1.00 21.99 57 GLU N O 1
ATOM 3974 N N . GLU D 2 58 ? -21.234 26.326 72.673 1.00 20.63 58 GLU N N 1
ATOM 3975 C CA . GLU D 2 58 ? -22.257 26.443 73.704 1.00 21.81 58 GLU N CA 1
ATOM 3976 C C . GLU D 2 58 ? -22.506 25.113 74.407 1.00 21.98 58 GLU N C 1
ATOM 3977 O O . GLU D 2 58 ? -22.771 25.082 75.608 1.00 22.38 58 GLU N O 1
ATOM 3983 N N . LEU D 2 59 ? -22.417 24.013 73.664 1.00 20.77 59 LEU N N 1
ATOM 3984 C CA . LEU D 2 59 ? -22.629 22.692 74.248 1.00 19.01 59 LEU N CA 1
ATOM 3985 C C . LEU D 2 59 ? -21.438 22.288 75.111 1.00 19.75 59 LEU N C 1
ATOM 3986 O O . LEU D 2 59 ? -21.604 21.687 76.176 1.00 19.97 59 LEU N O 1
ATOM 3991 N N . ILE D 2 60 ? -20.235 22.614 74.651 1.00 18.82 60 ILE N N 1
ATOM 3992 C CA . ILE D 2 60 ? -19.032 22.285 75.404 1.00 20.49 60 ILE N CA 1
ATOM 3993 C C . ILE D 2 60 ? -19.037 23.074 76.709 1.00 22.98 60 ILE N C 1
ATOM 3994 O O . ILE D 2 60 ? -18.537 22.605 77.733 1.00 23.17 60 ILE N O 1
ATOM 3999 N N . SER D 2 61 ? -19.619 24.269 76.667 1.00 24.92 61 SER N N 1
ATOM 4000 C CA . SER D 2 61 ? -19.710 25.115 77.851 1.00 28.51 61 SER N CA 1
ATOM 4001 C C . SER D 2 61 ? -20.642 24.491 78.885 1.00 29.87 61 SER N C 1
ATOM 4002 O O . SER D 2 61 ? -20.511 24.749 80.083 1.00 30.06 61 SER N O 1
ATOM 4005 N N . LEU D 2 62 ? -21.586 23.674 78.420 1.00 30.39 62 LEU N N 1
ATOM 4006 C CA . LEU D 2 62 ? -22.523 23.007 79.319 1.00 30.59 62 LEU N CA 1
ATOM 4007 C C . LEU D 2 62 ? -21.847 21.840 80.021 1.00 30.66 62 LEU N C 1
ATOM 4008 O O . LEU D 2 62 ? -22.318 21.373 81.057 1.00 33.23 62 LEU N O 1
ATOM 4013 N N . GLY D 2 63 ? -20.748 21.365 79.447 1.00 30.12 63 GLY N N 1
ATOM 4014 C CA . GLY D 2 63 ? -20.034 20.250 80.039 1.00 27.47 63 GLY N CA 1
ATOM 4015 C C . GLY D 2 63 ? -19.982 19.032 79.135 1.00 27.30 63 GLY N C 1
ATOM 4016 O O . GLY D 2 63 ? -19.421 18.003 79.507 1.00 26.79 63 GLY N O 1
ATOM 4017 N N . ILE D 2 64 ? -20.567 19.145 77.947 1.00 23.77 64 ILE N N 1
ATOM 4018 C CA . ILE D 2 64 ? -20.577 18.042 76.989 1.00 21.81 64 ILE N CA 1
ATOM 4019 C C . ILE D 2 64 ? -19.196 17.910 76.346 1.00 21.35 64 ILE N C 1
ATOM 4020 O O . ILE D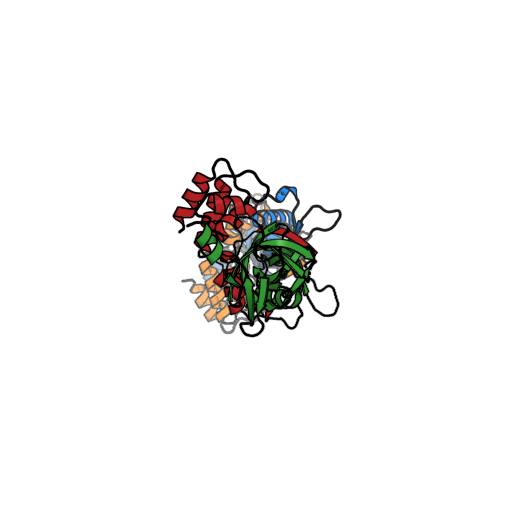 2 64 ? -18.565 18.915 76.018 1.00 21.85 64 ILE N O 1
ATOM 4025 N N . ASP D 2 65 ? -18.724 16.677 76.177 1.00 20.22 65 ASP N N 1
ATOM 4026 C CA . ASP D 2 65 ? -17.414 16.448 75.572 1.00 21.29 65 ASP N CA 1
ATOM 4027 C C . ASP D 2 65 ? -17.423 16.928 74.123 1.00 20.10 65 ASP N C 1
ATOM 4028 O O . ASP D 2 65 ? -18.466 16.937 73.469 1.00 18.88 65 ASP N O 1
ATOM 4033 N N . GLU D 2 66 ? -16.256 17.316 73.623 1.00 19.00 66 GLU N N 1
ATOM 4034 C CA . GLU D 2 66 ? -16.143 17.830 72.263 1.00 18.48 66 GLU N CA 1
ATOM 4035 C C . GLU D 2 66 ? -16.765 16.964 71.170 1.00 16.79 66 GLU N C 1
ATOM 4036 O O . GLU D 2 66 ? -17.640 17.423 70.433 1.00 17.30 66 GLU N O 1
ATOM 4042 N N . LYS D 2 67 ? -16.321 15.718 71.057 1.00 16.72 67 LYS N N 1
ATOM 4043 C CA . LYS D 2 67 ? -16.836 14.850 70.003 1.00 17.25 67 LYS N CA 1
ATOM 4044 C C . LYS D 2 67 ? -18.345 14.629 70.054 1.00 17.46 67 LYS N C 1
ATOM 4045 O O . LYS D 2 67 ? -18.984 14.485 69.013 1.00 16.82 67 LYS N O 1
ATOM 4051 N N . THR D 2 68 ? -18.920 14.618 71.253 1.00 18.60 68 THR N N 1
ATOM 4052 C CA . THR D 2 68 ? -20.362 14.426 71.381 1.00 16.68 68 THR N CA 1
ATOM 4053 C C . THR D 2 68 ? -21.073 15.719 70.999 1.00 16.81 68 THR N C 1
ATOM 4054 O O . THR D 2 68 ? -22.122 15.696 70.356 1.00 14.69 68 THR N O 1
ATOM 4058 N N . ALA D 2 69 ? -20.489 16.848 71.393 1.00 15.39 69 ALA N N 1
ATOM 4059 C CA . ALA D 2 69 ? -21.048 18.155 71.071 1.00 14.41 69 ALA N CA 1
ATOM 4060 C C . ALA D 2 69 ? -21.038 18.333 69.555 1.00 14.42 69 ALA N C 1
ATOM 4061 O O . ALA D 2 69 ? -21.971 18.884 68.973 1.00 14.90 69 ALA N O 1
ATOM 4063 N N . VAL D 2 70 ? -19.970 17.862 68.921 1.00 13.18 70 VAL N N 1
ATOM 4064 C CA . VAL D 2 70 ? -19.841 17.958 67.474 1.00 12.94 70 VAL N CA 1
ATOM 4065 C C . VAL D 2 70 ? -20.913 17.117 66.789 1.00 11.65 70 VAL N C 1
ATOM 4066 O O . VAL D 2 70 ? -21.558 17.576 65.848 1.00 12.02 70 VAL N O 1
ATOM 4070 N N . LYS D 2 71 ? -21.108 15.892 67.266 1.00 12.58 71 LYS N N 1
ATOM 4071 C CA . LYS D 2 71 ? -22.112 15.010 66.680 1.00 12.89 71 LYS N CA 1
ATOM 4072 C C . LYS D 2 71 ? -23.507 15.607 66.851 1.00 14.57 71 LYS N C 1
ATOM 4073 O O . LYS D 2 71 ? -24.349 15.510 65.955 1.00 13.34 71 LYS N O 1
ATOM 4079 N N . ILE D 2 72 ? -23.751 16.228 68.002 1.00 14.88 72 ILE N N 1
ATOM 4080 C CA . ILE D 2 72 ? -25.043 16.853 68.264 1.00 13.69 72 ILE N CA 1
ATOM 4081 C C . ILE D 2 72 ? -25.295 17.978 67.261 1.00 13.70 72 ILE N C 1
ATOM 4082 O O . ILE D 2 72 ? -26.402 18.122 66.743 1.00 13.97 72 ILE N O 1
ATOM 4087 N N . ALA D 2 73 ? -24.266 18.778 66.989 1.00 12.02 73 ALA N N 1
ATOM 4088 C CA . ALA D 2 73 ? -24.400 19.878 66.041 1.00 12.24 73 ALA N CA 1
ATOM 4089 C C . ALA D 2 73 ? -24.606 19.348 64.623 1.00 12.54 73 ALA N C 1
ATOM 4090 O O . ALA D 2 73 ? -25.244 20.004 63.801 1.00 15.35 73 ALA N O 1
ATOM 4092 N N . ASP D 2 74 ? -24.064 18.166 64.336 1.00 13.10 74 ASP N N 1
ATOM 4093 C CA . ASP D 2 74 ? -24.216 17.571 63.008 1.00 12.64 74 ASP N CA 1
ATOM 4094 C C . ASP D 2 74 ? -25.643 17.078 62.796 1.00 13.56 74 ASP N C 1
ATOM 4095 O O . ASP D 2 74 ? -26.252 17.319 61.751 1.00 14.03 74 ASP N O 1
ATOM 4100 N N . ILE D 2 75 ? -26.160 16.381 63.803 1.00 14.62 75 ILE N N 1
ATOM 4101 C CA . ILE D 2 75 ? -27.491 15.783 63.758 1.00 15.82 75 ILE N CA 1
ATOM 4102 C C . ILE D 2 75 ? -28.660 16.724 64.043 1.00 18.06 75 ILE N C 1
ATOM 4103 O O . ILE D 2 75 ? -29.717 16.613 63.416 1.00 16.70 75 ILE N O 1
ATOM 4108 N N . LEU D 2 76 ? -28.468 17.645 64.982 1.00 17.44 76 LEU N N 1
ATOM 4109 C CA . LEU D 2 76 ? -29.516 18.582 65.375 1.00 17.32 76 LEU N CA 1
ATOM 4110 C C . LEU D 2 76 ? -30.716 17.809 65.918 1.00 18.61 76 LEU N C 1
ATOM 4111 O O . LEU D 2 76 ? -31.832 17.930 65.412 1.00 18.99 76 LEU N O 1
ATOM 4116 N N . PRO D 2 77 ? -30.497 17.000 66.965 1.00 19.61 77 PRO N N 1
ATOM 4117 C CA . PRO D 2 77 ? -31.588 16.219 67.555 1.00 19.66 77 PRO N CA 1
ATOM 4118 C C . PRO D 2 77 ? -32.728 17.130 68.004 1.00 20.69 77 PRO N C 1
ATOM 4119 O O . PRO D 2 77 ? -32.491 18.221 68.521 1.00 19.07 77 PRO N O 1
ATOM 4123 N N . GLU D 2 78 ? -33.964 16.682 67.801 1.00 20.47 78 GLU N N 1
ATOM 4124 C CA . GLU D 2 78 ? -35.125 17.481 68.176 1.00 22.01 78 GLU N CA 1
ATOM 4125 C C . GLU D 2 78 ? -35.978 16.858 69.275 1.00 22.99 78 GLU N C 1
ATOM 4126 O O . GLU D 2 78 ? -36.855 17.517 69.832 1.00 22.17 78 GLU N O 1
ATOM 4132 N N . ASP D 2 79 ? -35.725 15.589 69.580 1.00 22.27 79 ASP N N 1
ATOM 4133 C CA . ASP D 2 79 ? -36.458 14.903 70.639 1.00 23.47 79 ASP N CA 1
ATOM 4134 C C . ASP D 2 79 ? -35.522 13.956 71.380 1.00 23.26 79 ASP N C 1
ATOM 4135 O O . ASP D 2 79 ? -34.390 13.737 70.952 1.00 22.19 79 ASP N O 1
ATOM 4140 N N . LEU D 2 80 ? -35.985 13.404 72.497 1.00 21.54 80 LEU N N 1
ATOM 4141 C CA . LEU D 2 80 ? -35.157 12.506 73.293 1.00 22.63 80 LEU N CA 1
ATOM 4142 C C . LEU D 2 80 ? -34.634 11.293 72.531 1.00 21.13 80 LEU N C 1
ATOM 4143 O O . LEU D 2 80 ? -33.512 10.846 72.772 1.00 23.38 80 LEU N O 1
ATOM 4148 N N . ASP D 2 81 ? -35.436 10.758 71.617 1.00 21.12 81 ASP N N 1
ATOM 4149 C CA . ASP D 2 81 ? -35.002 9.600 70.842 1.00 21.16 81 ASP N CA 1
ATOM 4150 C C . ASP D 2 81 ? -33.775 9.919 69.990 1.00 19.64 81 ASP N C 1
ATOM 4151 O O . ASP D 2 81 ? -32.855 9.105 69.900 1.00 19.22 81 ASP N O 1
ATOM 4153 N N . ASP D 2 82 ? -33.758 11.097 69.370 1.00 19.78 82 ASP N N 1
ATOM 4154 C CA . ASP D 2 82 ? -32.618 11.493 68.542 1.00 20.01 82 ASP N CA 1
ATOM 4155 C C . ASP D 2 82 ? -31.369 11.562 69.412 1.00 20.34 82 ASP N C 1
ATOM 4156 O O . ASP D 2 82 ? -30.269 11.217 68.979 1.00 18.31 82 ASP N O 1
ATOM 4161 N N . LEU D 2 83 ? -31.553 12.015 70.648 1.00 20.12 83 LEU N N 1
ATOM 4162 C CA . LEU D 2 83 ? -30.451 12.140 71.588 1.00 20.88 83 LEU N CA 1
ATOM 4163 C C . LEU D 2 83 ? -29.979 10.765 72.054 1.00 20.54 83 LEU N C 1
ATOM 4164 O O . LEU D 2 83 ? -28.788 10.558 72.277 1.00 21.18 83 LEU N O 1
ATOM 4169 N N . ARG D 2 84 ? -30.911 9.825 72.198 1.00 19.29 84 ARG N N 1
ATOM 4170 C CA . ARG D 2 84 ? -30.557 8.473 72.618 1.00 21.29 84 ARG N CA 1
ATOM 4171 C C . ARG D 2 84 ? -29.717 7.793 71.537 1.00 20.08 84 ARG N C 1
ATOM 4172 O O . ARG D 2 84 ? -28.879 6.939 71.831 1.00 21.63 84 ARG N O 1
ATOM 4180 N N . ALA D 2 85 ? -29.946 8.178 70.285 1.00 18.40 85 ALA N N 1
ATOM 4181 C CA . ALA D 2 85 ? -29.206 7.609 69.164 1.00 17.70 85 ALA N CA 1
ATOM 4182 C C . ALA D 2 85 ? -27.756 8.069 69.230 1.00 17.02 85 ALA N C 1
ATOM 4183 O O . ALA D 2 85 ? -26.835 7.323 68.891 1.00 17.53 85 ALA N O 1
ATOM 4185 N N . ILE D 2 86 ? -27.561 9.306 69.671 1.00 15.97 86 ILE N N 1
ATOM 4186 C CA . ILE D 2 86 ? -26.225 9.872 69.788 1.00 17.02 86 ILE N CA 1
ATOM 4187 C C . ILE D 2 86 ? -25.519 9.288 71.010 1.00 17.96 86 ILE N C 1
ATOM 4188 O O . ILE D 2 86 ? -24.364 8.871 70.928 1.00 17.65 86 ILE N O 1
ATOM 4193 N N . TYR D 2 87 ? -26.217 9.253 72.140 1.00 20.37 87 TYR N N 1
ATOM 4194 C CA . TYR D 2 87 ? -25.642 8.694 73.358 1.00 22.58 87 TYR N CA 1
ATOM 4195 C C . TYR D 2 87 ? -25.818 7.179 73.375 1.00 25.27 87 TYR N C 1
ATOM 4196 O O . TYR D 2 87 ? -26.526 6.628 74.219 1.00 29.08 87 TYR N O 1
ATOM 4205 N N . TYR D 2 88 ? -25.163 6.518 72.427 1.00 25.89 88 TYR N N 1
ATOM 4206 C CA . TYR D 2 88 ? -25.218 5.068 72.291 1.00 27.12 88 TYR N CA 1
ATOM 4207 C C . TYR D 2 88 ? -24.446 4.390 73.421 1.00 29.50 88 TYR N C 1
ATOM 4208 O O . TYR D 2 88 ? -23.295 4.734 73.694 1.00 29.61 88 TYR N O 1
ATOM 4217 N N . LYS D 2 89 ? -25.088 3.421 74.067 1.00 31.14 89 LYS N N 1
ATOM 4218 C CA . LYS D 2 89 ? -24.481 2.690 75.173 1.00 33.17 89 LYS N CA 1
ATOM 4219 C C . LYS D 2 89 ? -24.037 3.626 76.294 1.00 35.14 89 LYS N C 1
ATOM 4220 O O . LYS D 2 89 ? -23.153 3.295 77.085 1.00 36.99 89 LYS N O 1
ATOM 4225 N N . ARG D 2 90 ? -24.656 4.801 76.345 1.00 35.76 90 ARG N N 1
ATOM 4226 C CA . ARG D 2 90 ? -24.370 5.788 77.378 1.00 35.99 90 ARG N CA 1
ATOM 4227 C C . ARG D 2 90 ? -25.680 6.288 77.967 1.00 36.48 90 ARG N C 1
ATOM 4228 O O . ARG D 2 90 ? -26.703 6.334 77.281 1.00 36.49 90 ARG N O 1
ATOM 4236 N N . GLU D 2 91 ? -25.646 6.660 79.241 1.00 36.47 91 GLU N N 1
ATOM 4237 C CA . GLU D 2 91 ? -26.834 7.158 79.917 1.00 36.77 91 GLU N CA 1
ATOM 4238 C C . GLU D 2 91 ? -27.222 8.489 79.292 1.00 35.56 91 GLU N C 1
ATOM 4239 O O . GLU D 2 91 ? -26.358 9.298 78.963 1.00 35.25 91 GLU N O 1
ATOM 4241 N N . LEU D 2 92 ? -28.519 8.712 79.122 1.00 34.68 92 LEU N N 1
ATOM 4242 C CA . LEU D 2 92 ? -28.989 9.962 78.548 1.00 35.26 92 LEU N CA 1
ATOM 4243 C C . LEU D 2 92 ? -28.625 11.053 79.551 1.00 35.57 92 LEU N C 1
ATOM 4244 O O . LEU D 2 92 ? -28.963 10.956 80.729 1.00 35.61 92 LEU N O 1
ATOM 4249 N N . PRO D 2 93 ? -27.927 12.106 79.098 1.00 35.35 93 PRO N N 1
ATOM 4250 C CA . PRO D 2 93 ? -27.534 13.194 79.999 1.00 35.69 93 PRO N CA 1
ATOM 4251 C C . PRO D 2 93 ? -28.684 13.755 80.833 1.00 36.06 93 PRO N C 1
ATOM 4252 O O . PRO D 2 93 ? -29.807 13.905 80.351 1.00 34.67 93 PRO N O 1
ATOM 4256 N N . GLU D 2 94 ? -28.388 14.058 82.093 1.00 37.36 94 GLU N N 1
ATOM 4257 C CA . GLU D 2 94 ? -29.380 14.600 83.012 1.00 39.11 94 GLU N CA 1
ATOM 4258 C C . GLU D 2 94 ? -29.961 15.913 82.494 1.00 38.47 94 GLU N C 1
ATOM 4259 O O . GLU D 2 94 ? -31.094 16.269 82.817 1.00 39.65 94 GLU N O 1
ATOM 4262 N N . ASN D 2 95 ? -29.184 16.624 81.684 1.00 37.12 95 ASN N N 1
ATOM 4263 C CA . ASN D 2 95 ? -29.625 17.895 81.116 1.00 36.44 95 ASN N CA 1
ATOM 4264 C C . ASN D 2 95 ? -30.007 17.745 79.643 1.00 34.58 95 ASN N C 1
ATOM 4265 O O . ASN D 2 95 ? -29.760 18.637 78.832 1.00 33.47 95 ASN N O 1
ATOM 4270 N N . ALA D 2 96 ? -30.615 16.612 79.309 1.00 33.69 96 ALA N N 1
ATOM 4271 C CA . ALA D 2 96 ? -31.028 16.333 77.938 1.00 31.35 96 ALA N CA 1
ATOM 4272 C C . ALA D 2 96 ? -31.971 17.399 77.389 1.00 31.25 96 ALA N C 1
ATOM 4273 O O . ALA D 2 96 ? -31.790 17.878 76.271 1.00 29.37 96 ALA N O 1
ATOM 4275 N N . GLU D 2 97 ? -32.978 17.771 78.174 1.00 30.41 97 GLU N N 1
ATOM 4276 C CA . GLU D 2 97 ? -33.936 18.780 77.741 1.00 29.79 97 GLU N CA 1
ATOM 4277 C C . GLU D 2 97 ? -33.276 20.117 77.426 1.00 29.11 97 GLU N C 1
ATOM 4278 O O . GLU D 2 97 ? -33.660 20.791 76.471 1.00 28.85 97 GLU N O 1
ATOM 4284 N N . GLU D 2 98 ? -32.290 20.504 78.229 1.00 28.45 98 GLU N N 1
ATOM 4285 C CA . GLU D 2 98 ? -31.597 21.766 77.998 1.00 27.55 98 GLU N CA 1
ATOM 4286 C C . GLU D 2 98 ? -30.853 21.701 76.668 1.00 25.94 98 GLU N C 1
ATOM 4287 O O . GLU D 2 98 ? -30.783 22.688 75.933 1.00 27.21 98 GLU N O 1
ATOM 4290 N N . ILE D 2 99 ? -30.302 20.532 76.364 1.00 25.44 99 ILE N N 1
ATOM 4291 C CA . ILE D 2 99 ? -29.574 20.332 75.117 1.00 24.37 99 ILE N CA 1
ATOM 4292 C C . ILE D 2 99 ? -30.513 20.572 73.940 1.00 22.82 99 ILE N C 1
ATOM 4293 O O . ILE D 2 99 ? -30.176 21.292 73.002 1.00 22.24 99 ILE N O 1
ATOM 4298 N N . LEU D 2 100 ? -31.696 19.968 73.998 1.00 23.67 100 LEU N N 1
ATOM 4299 C CA . LEU D 2 100 ? -32.681 20.127 72.936 1.00 23.09 100 LEU N CA 1
ATOM 4300 C C . LEU D 2 100 ? -33.112 21.582 72.807 1.00 22.67 100 LEU N C 1
ATOM 4301 O O . LEU D 2 100 ? -33.340 22.073 71.702 1.00 21.86 100 LEU N O 1
ATOM 4306 N N . GLU D 2 101 ? -33.224 22.273 73.938 1.00 22.06 101 GLU N N 1
ATOM 4307 C CA . GLU D 2 101 ? -33.618 23.674 73.920 1.00 21.56 101 GLU N CA 1
ATOM 4308 C C . GLU D 2 101 ? -32.547 24.503 73.221 1.00 21.39 101 GLU N C 1
ATOM 4309 O O . GLU D 2 101 ? -32.855 25.362 72.398 1.00 22.29 101 GLU N O 1
ATOM 4312 N N . ILE D 2 102 ? -31.286 24.235 73.548 1.00 21.22 102 ILE N N 1
ATOM 4313 C CA . ILE D 2 102 ? -30.175 24.956 72.937 1.00 21.34 102 ILE N CA 1
ATOM 4314 C C . ILE D 2 102 ? -30.158 24.731 71.426 1.00 20.21 102 ILE N C 1
ATOM 4315 O O . ILE D 2 102 ? -29.993 25.671 70.650 1.00 19.56 102 ILE N O 1
ATOM 4320 N N . VAL D 2 103 ? -30.330 23.481 71.011 1.00 21.15 103 VAL N N 1
ATOM 4321 C CA . VAL D 2 103 ? -30.345 23.151 69.591 1.00 21.17 103 VAL N CA 1
ATOM 4322 C C . VAL D 2 103 ? -31.484 23.889 68.893 1.00 21.87 103 VAL N C 1
ATOM 4323 O O . VAL D 2 103 ? -31.320 24.425 67.797 1.00 21.39 103 VAL N O 1
ATOM 4327 N N . ARG D 2 104 ? -32.638 23.924 69.548 1.00 23.17 104 ARG N N 1
ATOM 4328 C CA . ARG D 2 104 ? -33.817 24.580 69.002 1.00 23.98 104 ARG N CA 1
ATOM 4329 C C . ARG D 2 104 ? -33.541 26.044 68.656 1.00 24.80 104 ARG N C 1
ATOM 4330 O O . ARG D 2 104 ? -34.202 26.619 67.792 1.00 26.42 104 ARG N O 1
ATOM 4338 N N . LYS D 2 105 ? -32.553 26.640 69.318 1.00 24.29 105 LYS N N 1
ATOM 4339 C CA . LYS D 2 105 ? -32.207 28.034 69.068 1.00 25.69 105 LYS N CA 1
ATOM 4340 C C . LYS D 2 105 ? -31.508 28.227 67.727 1.00 26.04 105 LYS N C 1
ATOM 4341 O O . LYS D 2 105 ? -31.464 29.338 67.197 1.00 25.34 105 LYS N O 1
ATOM 4347 N N . TYR D 2 106 ? -30.964 27.145 67.178 1.00 25.42 106 TYR N N 1
ATOM 4348 C CA . TYR D 2 106 ? -30.260 27.219 65.904 1.00 26.16 106 TYR N CA 1
ATOM 4349 C C . TYR D 2 106 ? -31.087 26.724 64.722 1.00 27.83 106 TYR N C 1
ATOM 4350 O O . TYR D 2 106 ? -30.687 26.889 63.570 1.00 26.87 106 TYR N O 1
ATOM 4359 N N . ILE D 2 107 ? -32.238 26.121 65.004 1.00 29.93 107 ILE N N 1
ATOM 4360 C CA . ILE D 2 107 ? -33.097 25.611 63.941 1.00 32.88 107 ILE N CA 1
ATOM 4361 C C . ILE D 2 107 ? -34.115 26.659 63.506 1.00 34.96 107 ILE N C 1
ATOM 4362 O O . ILE D 2 107 ? -34.692 27.323 64.392 1.00 36.06 107 ILE N O 1
#